Protein 5WXN (pdb70)

B-factor: mean 87.68, std 22.76, range [30.0, 221.87]

Radius of gyration: 26.72 Å; Cα contacts (8 Å, |Δi|>4): 591; chains: 4; bounding box: 67×42×57 Å

Organism: Homo sapiens (NCBI:txid9606)

Structure (mmCIF, N/CA/C/O backbone):
data_5WXN
#
_entry.id   5WXN
#
_cell.length_a   72.771
_cell.length_b   85.382
_cell.length_c   112.738
_cell.angle_alpha   90.00
_cell.angle_beta   90.00
_cell.angle_gamma   90.00
#
_symmetry.space_group_name_H-M   'P 21 21 21'
#
loop_
_entity.id
_entity.type
_entity.pdbx_description
1 polymer '14-3-3 protein zeta/delta'
2 polymer 'Serine/threonine-protein kinase STK11'
3 water water
#
loop_
_atom_site.group_PDB
_atom_site.id
_atom_site.type_symbol
_atom_site.label_atom_id
_atom_site.label_alt_id
_atom_site.label_comp_id
_atom_site.label_asym_id
_atom_site.label_entity_id
_atom_site.label_seq_id
_atom_site.pdbx_PDB_ins_code
_atom_site.Cartn_x
_atom_site.Cartn_y
_atom_site.Cartn_z
_atom_site.occupancy
_atom_site.B_iso_or_equiv
_atom_site.auth_seq_id
_atom_site.auth_comp_id
_atom_site.auth_asym_id
_atom_site.auth_atom_id
_atom_site.pdbx_PDB_model_num
ATOM 1 N N . LEU A 1 22 ? 75.483 106.521 -16.996 1.00 121.29 0 LEU A N 1
ATOM 2 C CA . LEU A 1 22 ? 74.513 105.621 -16.373 1.00 124.00 0 LEU A CA 1
ATOM 3 C C . LEU A 1 22 ? 73.113 105.827 -16.968 1.00 131.88 0 LEU A C 1
ATOM 4 O O . LEU A 1 22 ? 72.100 105.514 -16.334 1.00 136.40 0 LEU A O 1
ATOM 6 N N . MET A 1 23 ? 73.070 106.374 -18.188 1.00 221.87 1 MET A N 1
ATOM 7 C CA . MET A 1 23 ? 71.841 106.506 -18.963 1.00 203.66 1 MET A CA 1
ATOM 8 C C . MET A 1 23 ? 71.741 105.462 -20.073 1.00 192.32 1 MET A C 1
ATOM 9 O O . MET A 1 23 ? 70.667 105.302 -20.666 1.00 194.28 1 MET A O 1
ATOM 14 N N . ASP A 1 24 ? 72.816 104.721 -20.336 1.00 178.51 2 ASP A N 1
ATOM 15 C CA . ASP A 1 24 ? 72.811 103.713 -21.388 1.00 164.82 2 ASP A CA 1
ATOM 16 C C . ASP A 1 24 ? 71.989 102.502 -20.948 1.00 153.64 2 ASP A C 1
ATOM 17 O O . ASP A 1 24 ? 72.301 101.873 -19.931 1.00 152.01 2 ASP A O 1
ATOM 22 N N . LYS A 1 25 ? 70.950 102.158 -21.722 1.00 143.69 3 LYS A N 1
ATOM 23 C CA . LYS A 1 25 ? 70.046 101.086 -21.300 1.00 129.44 3 LYS A CA 1
ATOM 24 C C . LYS A 1 25 ? 70.757 99.738 -21.317 1.00 125.41 3 LYS A C 1
ATOM 25 O O . LYS A 1 25 ? 70.614 98.939 -20.384 1.00 120.55 3 LYS A O 1
ATOM 28 N N . ASN A 1 26 ? 71.528 99.472 -22.373 1.00 127.35 4 ASN A N 1
ATOM 29 C CA . ASN A 1 26 ? 72.232 98.203 -22.500 1.00 124.99 4 ASN A CA 1
ATOM 30 C C . ASN A 1 26 ? 73.363 98.077 -21.493 1.00 114.85 4 ASN A C 1
ATOM 31 O O . ASN A 1 26 ? 73.819 96.958 -21.229 1.00 106.52 4 ASN A O 1
ATOM 36 N N . GLU A 1 27 ? 73.862 99.205 -20.976 1.00 113.57 5 GLU A N 1
ATOM 37 C CA . GLU A 1 27 ? 74.920 99.163 -19.972 1.00 111.86 5 GLU A CA 1
ATOM 38 C C . GLU A 1 27 ? 74.353 98.823 -18.595 1.00 107.38 5 GLU A C 1
ATOM 39 O O . GLU A 1 27 ? 74.980 98.084 -17.828 1.00 99.04 5 GLU A O 1
ATOM 41 N N . LEU A 1 28 ? 73.153 99.316 -18.274 1.00 104.79 6 LEU A N 1
ATOM 42 C CA . LEU A 1 28 ? 72.534 98.951 -17.001 1.00 89.66 6 LEU A CA 1
ATOM 43 C C . LEU A 1 28 ? 72.219 97.458 -16.952 1.00 89.50 6 LEU A C 1
ATOM 44 O O . LEU A 1 28 ? 72.328 96.826 -15.895 1.00 89.14 6 LEU A O 1
ATOM 49 N N . VAL A 1 29 ? 71.813 96.877 -18.080 1.00 89.63 7 VAL A N 1
ATOM 50 C CA . VAL A 1 29 ? 71.607 95.433 -18.142 1.00 83.74 7 VAL A CA 1
ATOM 51 C C . VAL A 1 29 ? 72.936 94.682 -18.056 1.00 83.46 7 VAL A C 1
ATOM 52 O O . VAL A 1 29 ? 72.979 93.515 -17.635 1.00 82.52 7 VAL A O 1
ATOM 56 N N . GLN A 1 30 ? 74.037 95.313 -18.473 1.00 80.03 8 GLN A N 1
ATOM 57 C CA . GLN A 1 30 ? 75.340 94.682 -18.291 1.00 84.73 8 GLN A CA 1
ATOM 58 C C . GLN A 1 30 ? 75.742 94.681 -16.819 1.00 86.08 8 GLN A C 1
ATOM 59 O O . GLN A 1 30 ? 76.237 93.670 -16.306 1.00 86.68 8 GLN A O 1
ATOM 61 N N . LYS A 1 31 ? 75.509 95.794 -16.114 1.00 87.08 9 LYS A N 1
ATOM 62 C CA . LYS A 1 31 ? 75.854 95.865 -14.692 1.00 83.31 9 LYS A CA 1
ATOM 63 C C . LYS A 1 31 ? 75.005 94.903 -13.869 1.00 84.27 9 LYS A C 1
ATOM 64 O O . LYS A 1 31 ? 75.527 94.159 -13.033 1.00 84.31 9 LYS A O 1
ATOM 66 N N . ALA A 1 32 ? 73.691 94.908 -14.088 1.00 84.55 10 ALA A N 1
ATOM 67 C CA . ALA A 1 32 ? 72.825 93.985 -13.369 1.00 74.47 10 ALA A CA 1
ATOM 68 C C . ALA A 1 32 ? 73.244 92.540 -13.603 1.00 74.31 10 ALA A C 1
ATOM 69 O O . ALA A 1 32 ? 73.255 91.735 -12.665 1.00 77.13 10 ALA A O 1
ATOM 71 N N . LYS A 1 33 ? 73.610 92.191 -14.842 1.00 74.41 11 LYS A N 1
ATOM 72 C CA . LYS A 1 33 ? 74.027 90.816 -15.106 1.00 71.93 11 LYS A CA 1
ATOM 73 C C . LYS A 1 33 ? 75.286 90.473 -14.321 1.00 70.05 11 LYS A C 1
ATOM 74 O O . LYS A 1 33 ? 75.480 89.310 -13.948 1.00 71.66 11 LYS A O 1
ATOM 76 N N . LEU A 1 34 ? 76.129 91.475 -14.028 1.00 71.98 12 LEU A N 1
ATOM 77 C CA . LEU A 1 34 ? 77.347 91.254 -13.242 1.00 83.69 12 LEU A CA 1
ATOM 78 C C . LEU A 1 34 ? 77.071 91.276 -11.736 1.00 88.17 12 LEU A C 1
ATOM 79 O O . LEU A 1 34 ? 77.573 90.416 -11.003 1.00 91.64 12 LEU A O 1
ATOM 81 N N . ALA A 1 35 ? 76.290 92.248 -11.249 1.00 83.95 13 ALA A N 1
ATOM 82 C CA . ALA A 1 35 ? 75.868 92.210 -9.852 1.00 79.01 13 ALA A CA 1
ATOM 83 C C . ALA A 1 35 ? 75.304 90.844 -9.489 1.00 78.66 13 ALA A C 1
ATOM 84 O O . ALA A 1 35 ? 75.564 90.339 -8.390 1.00 75.22 13 ALA A O 1
ATOM 86 N N . GLU A 1 36 ? 74.586 90.200 -10.424 1.00 62.08 14 GLU A N 1
ATOM 87 C CA . GLU A 1 36 ? 73.987 88.900 -10.124 1.00 72.11 14 GLU A CA 1
ATOM 88 C C . GLU A 1 36 ? 75.060 87.847 -9.874 1.00 74.97 14 GLU A C 1
ATOM 89 O O . GLU A 1 36 ? 74.921 86.998 -8.975 1.00 62.81 14 GLU A O 1
ATOM 95 N N . GLN A 1 37 ? 76.127 87.869 -10.680 1.00 74.97 15 GLN A N 1
ATOM 96 C CA . GLN A 1 37 ? 77.214 86.914 -10.497 1.00 78.58 15 GLN A CA 1
ATOM 97 C C . GLN A 1 37 ? 77.973 87.151 -9.199 1.00 79.53 15 GLN A C 1
ATOM 98 O O . GLN A 1 37 ? 78.512 86.200 -8.621 1.00 79.52 15 GLN A O 1
ATOM 104 N N . ALA A 1 38 ? 78.031 88.400 -8.733 1.00 82.03 16 ALA A N 1
ATOM 105 C CA . ALA A 1 38 ? 78.647 88.726 -7.451 1.00 88.00 16 ALA A CA 1
ATOM 106 C C . ALA A 1 38 ? 77.706 88.528 -6.272 1.00 87.61 16 ALA A C 1
ATOM 107 O O . ALA A 1 38 ? 78.131 88.737 -5.129 1.00 82.37 16 ALA A O 1
ATOM 109 N N . GLU A 1 39 ? 76.477 88.070 -6.531 1.00 84.44 17 GLU A N 1
ATOM 110 C CA . GLU A 1 39 ? 75.404 87.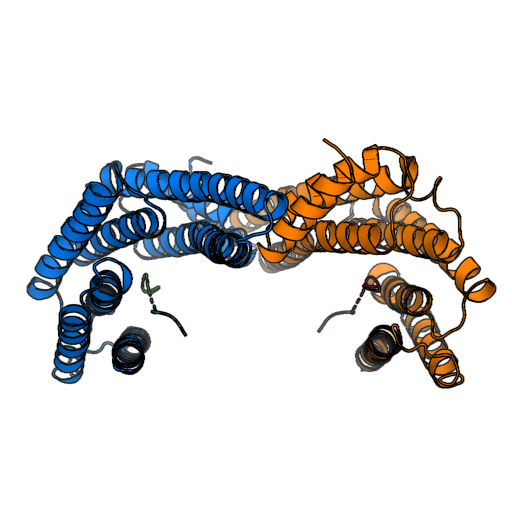958 -5.543 1.00 76.14 17 GLU A CA 1
ATOM 111 C C . GLU A 1 39 ? 75.248 89.242 -4.727 1.00 75.88 17 GLU A C 1
ATOM 112 O O . GLU A 1 39 ? 75.249 89.243 -3.498 1.00 71.77 17 GLU A O 1
ATOM 118 N N . ARG A 1 40 ? 75.097 90.359 -5.441 1.00 74.01 18 ARG A N 1
ATOM 119 C CA . ARG A 1 40 ? 74.716 91.633 -4.840 1.00 69.21 18 ARG A CA 1
ATOM 120 C C . ARG A 1 40 ? 73.350 92.032 -5.412 1.00 64.07 18 ARG A C 1
ATOM 121 O O . ARG A 1 40 ? 73.245 92.864 -6.309 1.00 70.17 18 ARG A O 1
ATOM 129 N N . TYR A 1 41 ? 72.293 91.473 -4.821 1.00 58.06 19 TYR A N 1
ATOM 130 C CA . TYR A 1 41 ? 70.955 91.624 -5.378 1.00 59.15 19 TYR A CA 1
ATOM 131 C C . TYR A 1 41 ? 70.325 92.989 -5.102 1.00 69.63 19 TYR A C 1
ATOM 132 O O . TYR A 1 41 ? 69.337 93.331 -5.753 1.00 80.20 19 TYR A O 1
ATOM 141 N N . ASP A 1 42 ? 70.840 93.779 -4.156 1.00 75.15 20 ASP A N 1
ATOM 142 C CA . ASP A 1 42 ? 70.353 95.153 -4.044 1.00 80.40 20 ASP A CA 1
ATOM 143 C C . ASP A 1 42 ? 70.891 96.001 -5.191 1.00 82.71 20 ASP A C 1
ATOM 144 O O . ASP A 1 42 ? 70.153 96.799 -5.789 1.00 80.75 20 ASP A O 1
ATOM 149 N N . ASP A 1 43 ? 72.177 95.821 -5.519 1.00 83.67 21 ASP A N 1
ATOM 150 C CA . ASP A 1 43 ? 72.772 96.470 -6.687 1.00 83.39 21 ASP A CA 1
ATOM 151 C C . ASP A 1 43 ? 72.046 96.075 -7.966 1.00 91.80 21 ASP A C 1
ATOM 152 O O . ASP A 1 43 ? 71.748 96.922 -8.816 1.00 95.95 21 ASP A O 1
ATOM 157 N N . MET A 1 44 ? 71.792 94.775 -8.136 1.00 86.60 22 MET A N 1
ATOM 158 C CA . MET A 1 44 ? 71.141 94.279 -9.341 1.00 75.90 22 MET A CA 1
ATOM 159 C C . MET A 1 44 ? 69.707 94.795 -9.459 1.00 77.61 22 MET A C 1
ATOM 160 O O . MET A 1 44 ? 69.239 95.088 -10.570 1.00 71.11 22 MET A O 1
ATOM 165 N N . ALA A 1 45 ? 69.006 94.949 -8.330 1.00 70.13 23 ALA A N 1
ATOM 166 C CA . ALA A 1 45 ? 67.661 95.507 -8.385 1.00 66.83 23 ALA A CA 1
ATOM 167 C C . ALA A 1 45 ? 67.697 96.975 -8.790 1.00 73.26 23 ALA A C 1
ATOM 168 O O . ALA A 1 45 ? 66.787 97.461 -9.473 1.00 78.37 23 ALA A O 1
ATOM 170 N N . ALA A 1 46 ? 68.704 97.717 -8.332 1.00 73.11 24 ALA A N 1
ATOM 171 C CA . ALA A 1 46 ? 68.728 99.128 -8.682 1.00 80.98 24 ALA A CA 1
ATOM 172 C C . ALA A 1 46 ? 68.955 99.353 -10.183 1.00 92.83 24 ALA A C 1
ATOM 173 O O . ALA A 1 46 ? 68.365 100.284 -10.750 1.00 96.68 24 ALA A O 1
ATOM 175 N N . CYS A 1 47 ? 69.770 98.516 -10.854 1.00 95.31 25 CYS A N 1
ATOM 176 C CA . CYS A 1 47 ? 69.919 98.616 -12.311 1.00 96.34 25 CYS A CA 1
ATOM 177 C C . CYS A 1 47 ? 68.609 98.332 -13.030 1.00 93.72 25 CYS A C 1
ATOM 178 O O . CYS A 1 47 ? 68.172 99.109 -13.881 1.00 92.65 25 CYS A O 1
ATOM 181 N N . MET A 1 48 ? 68.011 97.172 -12.747 1.00 90.59 26 MET A N 1
ATOM 182 C CA . MET A 1 48 ? 66.812 96.794 -13.476 1.00 84.69 26 MET A CA 1
ATOM 183 C C . MET A 1 48 ? 65.622 97.680 -13.139 1.00 85.79 26 MET A C 1
ATOM 184 O O . MET A 1 48 ? 64.661 97.708 -13.912 1.00 98.53 26 MET A O 1
ATOM 189 N N . LYS A 1 49 ? 65.649 98.416 -12.029 1.00 76.34 27 LYS A N 1
ATOM 190 C CA . LYS A 1 49 ? 64.605 99.419 -11.857 1.00 75.21 27 LYS A CA 1
ATOM 191 C C . LYS A 1 49 ? 64.864 100.619 -12.759 1.00 85.70 27 LYS A C 1
ATOM 192 O O . LYS A 1 49 ? 63.926 101.153 -13.359 1.00 93.81 27 LYS A O 1
ATOM 198 N N . SER A 1 50 ? 66.134 101.017 -12.921 1.00 82.34 28 SER A N 1
ATOM 199 C CA . SER A 1 50 ? 66.465 102.132 -13.809 1.00 83.46 28 SER A CA 1
ATOM 200 C C . SER A 1 50 ? 66.210 101.784 -15.273 1.00 87.44 28 SER A C 1
ATOM 201 O O . SER A 1 50 ? 65.796 102.643 -16.061 1.00 90.46 28 SER A O 1
ATOM 204 N N . VAL A 1 51 ? 66.478 100.535 -15.654 1.00 83.56 29 VAL A N 1
ATOM 205 C CA . VAL A 1 51 ? 66.105 100.058 -16.978 1.00 81.79 29 VAL A CA 1
ATOM 206 C C . VAL A 1 51 ? 64.602 100.168 -17.192 1.00 91.86 29 VAL A C 1
ATOM 207 O O . VAL A 1 51 ? 64.146 100.623 -18.249 1.00 102.43 29 VAL A O 1
ATOM 211 N N . THR A 1 52 ? 63.807 99.771 -16.192 1.00 93.89 30 THR A N 1
ATOM 212 C CA . THR A 1 52 ? 62.350 99.767 -16.346 1.00 93.89 30 THR A CA 1
ATOM 213 C C . THR A 1 52 ? 61.784 101.182 -16.426 1.00 98.43 30 THR A C 1
ATOM 214 O O . THR A 1 52 ? 61.020 101.496 -17.346 1.00 104.82 30 THR A O 1
ATOM 218 N N . GLU A 1 53 ? 62.226 102.058 -15.586 1.00 101.60 31 GLU A N 1
ATOM 219 C CA . GLU A 1 53 ? 61.700 103.392 -15.560 1.00 107.55 31 GLU A CA 1
ATOM 220 C C . GLU A 1 53 ? 61.862 104.178 -16.804 1.00 104.36 31 GLU A C 1
ATOM 221 O O . GLU A 1 53 ? 61.357 105.250 -16.943 1.00 101.39 31 GLU A O 1
ATOM 227 N N . GLN A 1 54 ? 62.640 103.650 -17.686 1.00 99.31 32 GLN A N 1
ATOM 228 C CA . GLN A 1 54 ? 62.987 104.267 -18.956 1.00 99.99 32 GLN A CA 1
ATOM 229 C C . GLN A 1 54 ? 61.864 104.166 -19.981 1.00 112.27 32 GLN A C 1
ATOM 230 O O . GLN A 1 54 ? 62.080 104.510 -21.151 1.00 123.43 32 GLN A O 1
ATOM 236 N N . GLY A 1 55 ? 60.694 103.762 -19.551 1.00 113.48 33 GLY A N 1
ATOM 237 C CA . GLY A 1 55 ? 59.570 103.667 -20.451 1.00 112.70 33 GLY A CA 1
ATOM 238 C C . GLY A 1 55 ? 59.569 102.396 -21.206 1.00 113.76 33 GLY A C 1
ATOM 239 O O . GLY A 1 55 ? 58.554 101.839 -21.438 1.00 114.87 33 GLY A O 1
ATOM 240 N N . ALA A 1 56 ? 60.750 101.986 -21.565 1.00 116.52 34 ALA A N 1
ATOM 241 C CA . ALA A 1 56 ? 61.066 100.786 -22.282 1.00 119.52 34 ALA A CA 1
ATOM 242 C C . ALA A 1 56 ? 60.009 99.892 -22.864 1.00 120.60 34 ALA A C 1
ATOM 243 O O . ALA A 1 56 ? 59.447 100.268 -23.858 1.00 125.14 34 ALA A O 1
ATOM 245 N N . GLU A 1 57 ? 59.828 98.746 -22.215 1.00 109.92 35 GLU A N 1
ATOM 246 C CA . GLU A 1 57 ? 59.030 97.526 -22.406 1.00 106.80 35 GLU A CA 1
ATOM 247 C C . GLU A 1 57 ? 60.183 96.597 -22.487 1.00 99.25 35 GLU A C 1
ATOM 248 O O . GLU A 1 57 ? 60.949 96.640 -23.408 1.00 89.42 35 GLU A O 1
ATOM 254 N N . LEU A 1 58 ? 60.284 95.710 -21.527 1.00 100.02 36 LEU A N 1
ATOM 255 C CA . LEU A 1 58 ? 61.489 94.938 -21.402 1.00 96.63 36 LEU A CA 1
ATOM 256 C C . LEU A 1 58 ? 61.716 93.691 -22.111 1.00 91.21 36 LEU A C 1
ATOM 257 O O . LEU A 1 58 ? 60.856 92.947 -22.324 1.00 90.25 36 LEU A O 1
ATOM 262 N N . SER A 1 59 ? 62.959 93.438 -22.401 1.00 89.46 37 SER A N 1
ATOM 263 C CA . SER A 1 59 ? 63.244 92.206 -23.135 1.00 91.78 37 SER A CA 1
ATOM 264 C C . SER A 1 59 ? 62.769 91.014 -22.322 1.00 96.93 37 SER A C 1
ATOM 265 O O . SER A 1 59 ? 62.334 91.179 -21.177 1.00 101.73 37 SER A O 1
ATOM 268 N N . ASN A 1 60 ? 62.849 89.810 -22.873 1.00 100.43 38 ASN A N 1
ATOM 269 C CA . ASN A 1 60 ? 62.530 88.669 -22.030 1.00 97.05 38 ASN A CA 1
ATOM 270 C C . ASN A 1 60 ? 63.701 88.217 -21.159 1.00 104.03 38 ASN A C 1
ATOM 271 O O . ASN A 1 60 ? 63.465 87.593 -20.113 1.00 101.80 38 ASN A O 1
ATOM 276 N N . GLU A 1 61 ? 64.931 88.640 -21.472 1.00 102.25 39 GLU A N 1
ATOM 277 C CA . GLU A 1 61 ? 66.022 88.495 -20.511 1.00 94.84 39 GLU A CA 1
ATOM 278 C C . GLU A 1 61 ? 66.012 89.624 -19.490 1.00 88.75 39 GLU A C 1
ATOM 279 O O . GLU A 1 61 ? 66.346 89.401 -18.323 1.00 85.61 39 GLU A O 1
ATOM 285 N N . GLU A 1 62 ? 65.599 90.829 -19.898 1.00 90.50 40 GLU A N 1
ATOM 286 C CA . GLU A 1 62 ? 65.543 91.940 -18.958 1.00 93.62 40 GLU A CA 1
ATOM 287 C C . GLU A 1 62 ? 64.413 91.750 -17.953 1.00 83.15 40 GLU A C 1
ATOM 288 O O . GLU A 1 62 ? 64.515 92.193 -16.806 1.00 79.40 40 GLU A O 1
ATOM 290 N N . ARG A 1 63 ? 63.362 91.043 -18.348 1.00 85.80 41 ARG A N 1
ATOM 291 C CA . ARG A 1 63 ? 62.326 90.652 -17.407 1.00 81.72 41 ARG A CA 1
ATOM 292 C C . ARG A 1 63 ? 62.884 89.668 -16.389 1.00 82.85 41 ARG A C 1
ATOM 293 O O . ARG A 1 63 ? 62.631 89.779 -15.184 1.00 74.06 41 ARG A O 1
ATOM 301 N N . ASN A 1 64 ? 63.642 88.681 -16.873 1.00 94.46 42 ASN A N 1
ATOM 302 C CA . ASN A 1 64 ? 64.179 87.643 -16.002 1.00 91.65 42 ASN A CA 1
ATOM 303 C C . ASN A 1 64 ? 65.132 88.232 -14.972 1.00 88.07 42 ASN A C 1
ATOM 304 O O . ASN A 1 64 ? 65.044 87.908 -13.785 1.00 97.39 42 ASN A O 1
ATOM 309 N N . LEU A 1 65 ? 66.009 89.144 -15.392 1.00 81.37 43 LEU A N 1
ATOM 310 C CA . LEU A 1 65 ? 66.964 89.738 -14.463 1.00 76.21 43 LEU A CA 1
ATOM 311 C C . LEU A 1 65 ? 66.252 90.552 -13.389 1.00 86.22 43 LEU A C 1
ATOM 312 O O . LEU A 1 65 ? 66.682 90.575 -12.227 1.00 93.29 43 LEU A O 1
ATOM 317 N N . LEU A 1 66 ? 65.137 91.186 -13.743 1.00 80.99 44 LEU A N 1
ATOM 318 C CA . LEU A 1 66 ? 64.453 92.011 -12.764 1.00 80.36 44 LEU A CA 1
ATOM 319 C C . LEU A 1 66 ? 63.656 91.146 -11.800 1.00 85.48 44 LEU A C 1
ATOM 320 O O . LEU A 1 66 ? 63.521 91.488 -10.619 1.00 79.95 44 LEU A O 1
ATOM 325 N N . SER A 1 67 ? 63.182 89.994 -12.268 1.00 89.80 45 SER A N 1
ATOM 326 C CA . SER A 1 67 ? 62.574 89.014 -11.380 1.00 75.52 45 SER A CA 1
ATOM 327 C C . SER A 1 67 ? 63.559 88.505 -10.341 1.00 66.87 45 SER A C 1
ATOM 328 O O . SER A 1 67 ? 63.295 88.613 -9.146 1.00 75.59 45 SER A O 1
ATOM 331 N N . VAL A 1 68 ? 64.7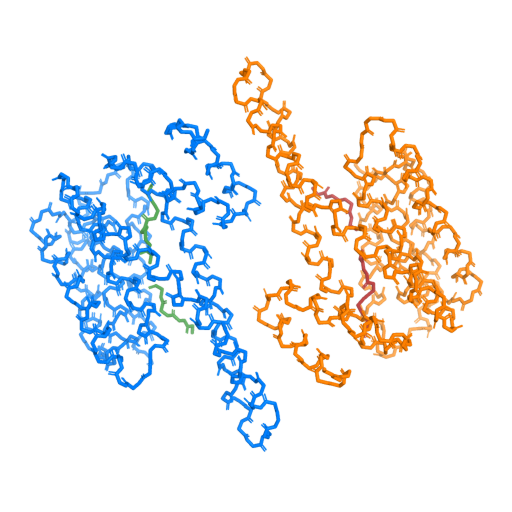01 87.940 -10.779 1.00 64.18 46 VAL A N 1
ATOM 332 C CA . VAL A 1 68 ? 65.613 87.310 -9.816 1.00 60.87 46 VAL A CA 1
ATOM 333 C C . VAL A 1 68 ? 66.086 88.342 -8.799 1.00 64.20 46 VAL A C 1
ATOM 334 O O . VAL A 1 68 ? 66.194 88.044 -7.603 1.00 67.57 46 VAL A O 1
ATOM 338 N N . ALA A 1 69 ? 66.333 89.581 -9.245 1.00 59.30 47 ALA A N 1
ATOM 339 C CA . ALA A 1 69 ? 66.780 90.656 -8.369 1.00 57.31 47 ALA A CA 1
ATOM 340 C C . ALA A 1 69 ? 65.798 90.838 -7.228 1.00 66.51 47 ALA A C 1
ATOM 341 O O . ALA A 1 69 ? 66.123 90.559 -6.066 1.00 68.14 47 ALA A O 1
ATOM 343 N N . TYR A 1 70 ? 64.584 91.294 -7.552 1.00 66.80 48 TYR A N 1
ATOM 344 C CA . TYR A 1 70 ? 63.652 91.620 -6.488 1.00 63.96 48 TYR A CA 1
ATOM 345 C C . TYR A 1 70 ? 63.213 90.374 -5.742 1.00 63.91 48 TYR A C 1
ATOM 346 O O . TYR A 1 70 ? 62.931 90.453 -4.545 1.00 67.31 48 TYR A O 1
ATOM 355 N N . LYS A 1 71 ? 63.225 89.209 -6.397 1.00 62.41 49 LYS A N 1
ATOM 356 C CA . LYS A 1 71 ? 62.883 87.976 -5.691 1.00 60.82 49 LYS A CA 1
ATOM 357 C C . LYS A 1 71 ? 63.886 87.704 -4.580 1.00 68.76 49 LYS A C 1
ATOM 358 O O . LYS A 1 71 ? 63.505 87.479 -3.424 1.00 67.32 49 LYS A O 1
ATOM 364 N N . ASN A 1 72 ? 65.176 87.811 -4.903 1.00 71.56 50 ASN A N 1
ATOM 365 C CA . ASN A 1 72 ? 66.223 87.660 -3.897 1.00 65.07 50 ASN A CA 1
ATOM 366 C C . ASN A 1 72 ? 66.179 88.773 -2.849 1.00 60.65 50 ASN A C 1
ATOM 367 O O . ASN A 1 72 ? 66.339 88.510 -1.651 1.00 56.47 50 ASN A O 1
ATOM 372 N N . VAL A 1 73 ? 65.937 90.013 -3.264 1.00 58.53 51 VAL A N 1
ATOM 373 C CA . VAL A 1 73 ? 65.867 91.128 -2.325 1.00 56.72 51 VAL A CA 1
ATOM 374 C C . VAL A 1 73 ? 64.723 90.927 -1.318 1.00 67.03 51 VAL A C 1
ATOM 375 O O . VAL A 1 73 ? 64.932 90.939 -0.100 1.00 69.60 51 VAL A O 1
ATOM 379 N N . VAL A 1 74 ? 63.493 90.792 -1.819 1.00 66.93 52 VAL A N 1
ATOM 380 C CA . VAL A 1 74 ? 62.353 90.571 -0.928 1.00 56.01 52 VAL A CA 1
ATOM 381 C C . VAL A 1 74 ? 62.512 89.241 -0.203 1.00 53.11 52 VAL A C 1
ATOM 382 O O . VAL A 1 74 ? 62.164 89.119 0.973 1.00 56.61 52 VAL A O 1
ATOM 386 N N . GLY A 1 75 ? 62.971 88.203 -0.906 1.00 57.76 53 GLY A N 1
ATOM 387 C CA . GLY A 1 75 ? 63.007 86.883 -0.302 1.00 67.75 53 GLY A CA 1
ATOM 388 C C . GLY A 1 75 ? 63.866 86.813 0.948 1.00 71.18 53 GLY A C 1
ATOM 389 O O . GLY A 1 75 ? 63.599 86.008 1.844 1.00 70.24 53 GLY A O 1
ATOM 390 N N . ALA A 1 76 ? 64.907 87.649 1.019 1.00 68.20 54 ALA A N 1
ATOM 391 C CA . ALA A 1 76 ? 65.732 87.725 2.219 1.00 52.44 54 ALA A CA 1
ATOM 392 C C . ALA A 1 76 ? 64.935 88.299 3.387 1.00 57.19 54 ALA A C 1
ATOM 393 O O . ALA A 1 76 ? 64.880 87.700 4.465 1.00 70.84 54 ALA A O 1
ATOM 395 N N . ARG A 1 77 ? 64.280 89.437 3.173 1.00 49.41 55 ARG A N 1
ATOM 396 C CA . ARG A 1 77 ? 63.404 89.998 4.203 1.00 54.44 55 ARG A CA 1
ATOM 397 C C . ARG A 1 77 ? 62.280 89.033 4.580 1.00 63.57 55 ARG A C 1
ATOM 398 O O . ARG A 1 77 ? 61.827 89.008 5.733 1.00 63.53 55 ARG A O 1
ATOM 406 N N . ARG A 1 78 ? 61.759 88.266 3.616 1.00 62.25 56 ARG A N 1
ATOM 407 C CA . ARG A 1 78 ? 60.771 87.249 3.953 1.00 49.88 56 ARG A CA 1
ATOM 408 C C . ARG A 1 78 ? 61.347 86.231 4.912 1.00 44.59 56 ARG A C 1
ATOM 409 O O . ARG A 1 78 ? 60.748 85.927 5.944 1.00 55.71 56 ARG A O 1
ATOM 417 N N . SER A 1 79 ? 62.584 85.799 4.656 1.00 54.16 57 SER A N 1
ATOM 418 C CA . SER A 1 79 ? 63.149 84.734 5.474 1.00 54.66 57 SER A CA 1
ATOM 419 C C . SER A 1 79 ? 63.474 85.236 6.885 1.00 60.56 57 SER A C 1
ATOM 420 O O . SER A 1 79 ? 63.161 84.568 7.879 1.00 55.09 57 SER A O 1
ATOM 423 N N . SER A 1 80 ? 64.046 86.439 6.984 1.00 56.74 58 SER A N 1
ATOM 424 C CA . SER A 1 80 ? 64.273 87.070 8.279 1.00 54.07 58 SER A CA 1
ATOM 425 C C . SER A 1 80 ? 62.972 87.221 9.042 1.00 61.40 58 SER A C 1
ATOM 426 O O . SER A 1 80 ? 62.906 86.958 10.244 1.00 66.65 58 SER A O 1
ATOM 429 N N . TRP A 1 81 ? 61.929 87.687 8.356 1.00 72.15 59 TRP A N 1
ATOM 430 C CA . TRP A 1 81 ? 60.642 87.885 9.009 1.00 66.74 59 TRP A CA 1
ATOM 431 C C . TRP A 1 81 ? 60.129 86.579 9.602 1.00 74.64 59 TRP A C 1
ATOM 432 O O . TRP A 1 81 ? 59.668 86.551 10.746 1.00 83.44 59 TRP A O 1
ATOM 443 N N . ARG A 1 82 ? 60.212 85.476 8.850 1.00 70.99 60 ARG A N 1
ATOM 444 C CA . ARG A 1 82 ? 59.737 84.221 9.424 1.00 70.81 60 ARG A CA 1
ATOM 445 C C . ARG A 1 82 ? 60.546 83.813 10.657 1.00 65.02 60 ARG A C 1
ATOM 446 O O . ARG A 1 82 ? 59.984 83.214 11.576 1.00 70.59 60 ARG A O 1
ATOM 454 N N . VAL A 1 83 ? 61.847 84.135 10.703 1.00 62.55 61 VAL A N 1
ATOM 455 C CA . VAL A 1 83 ? 62.704 83.749 11.835 1.00 66.96 61 VAL A CA 1
ATOM 456 C C . VAL A 1 83 ? 62.381 84.561 13.097 1.00 60.60 61 VAL A C 1
ATOM 457 O O . VAL A 1 83 ? 62.214 83.998 14.183 1.00 59.70 61 VAL A O 1
ATOM 461 N N . VAL A 1 84 ? 62.258 85.884 12.963 1.00 50.03 62 VAL A N 1
ATOM 462 C CA . VAL A 1 84 ? 61.959 86.760 14.090 1.00 50.13 62 VAL A CA 1
ATOM 463 C C . VAL A 1 84 ? 60.513 86.621 14.531 1.00 64.11 62 VAL A C 1
ATOM 464 O O . VAL A 1 84 ? 60.207 86.740 15.720 1.00 71.27 62 VAL A O 1
ATOM 468 N N . SER A 1 85 ? 59.606 86.364 13.595 1.00 69.03 63 SER A N 1
ATOM 469 C CA . SER A 1 85 ? 58.206 86.241 13.954 1.00 69.73 63 SER A CA 1
ATOM 470 C C . SER A 1 85 ? 57.947 84.973 14.739 1.00 71.78 63 SER A C 1
ATOM 471 O O . SER A 1 85 ? 57.044 84.950 15.582 1.00 74.55 63 SER A O 1
ATOM 474 N N . SER A 1 86 ? 58.698 83.906 14.457 1.00 70.97 64 SER A N 1
ATOM 475 C CA . SER A 1 86 ? 58.526 82.676 15.218 1.00 75.25 64 SER A CA 1
ATOM 476 C C . SER A 1 86 ? 59.226 82.742 16.571 1.00 74.93 64 SER A C 1
ATOM 477 O O . SER A 1 86 ? 58.842 82.021 17.499 1.00 76.20 64 SER A O 1
ATOM 480 N N . ILE A 1 87 ? 60.267 83.566 16.698 1.00 66.21 65 ILE A N 1
ATOM 481 C CA . ILE A 1 87 ? 60.878 83.740 18.003 1.00 67.05 65 ILE A CA 1
ATOM 482 C C . ILE A 1 87 ? 59.936 84.517 18.920 1.00 73.00 65 ILE A C 1
ATOM 483 O O . ILE A 1 87 ? 59.714 84.133 20.072 1.00 69.33 65 ILE A O 1
ATOM 488 N N . GLU A 1 88 ? 59.319 85.580 18.393 1.00 70.88 66 GLU A N 1
ATOM 489 C CA . GLU A 1 88 ? 58.371 86.374 19.165 1.00 74.67 66 GLU A CA 1
ATOM 490 C C . GLU A 1 88 ? 57.177 85.550 19.641 1.00 84.53 66 GLU A C 1
ATOM 491 O O . GLU A 1 88 ? 56.647 85.807 20.728 1.00 93.25 66 GLU A O 1
ATOM 497 N N . GLN A 1 89 ? 56.754 84.550 18.865 1.00 80.38 67 GLN A N 1
ATOM 498 C CA . GLN A 1 89 ? 55.667 83.687 19.317 1.00 87.91 67 GLN A CA 1
ATOM 499 C C . GLN A 1 89 ? 56.155 82.672 20.342 1.00 93.99 67 GLN A C 1
ATOM 500 O O . GLN A 1 89 ? 55.417 82.327 21.274 1.00 103.65 67 GLN A O 1
ATOM 506 N N . LYS A 1 90 ? 57.374 82.154 20.168 1.00 83.89 68 LYS A N 1
ATOM 507 C CA . LYS A 1 90 ? 57.942 81.235 21.146 1.00 78.55 68 LYS A CA 1
ATOM 508 C C . LYS A 1 90 ? 58.400 81.946 22.417 1.00 88.69 68 LYS A C 1
ATOM 509 O O . LYS A 1 90 ? 58.861 81.284 23.357 1.00 89.80 68 LYS A O 1
ATOM 511 N N . THR A 1 91 ? 58.274 83.274 22.463 1.00 91.02 69 THR A N 1
ATOM 512 C CA . THR A 1 91 ? 58.774 84.102 23.549 1.00 83.41 69 THR A CA 1
ATOM 513 C C . THR A 1 91 ? 57.632 84.537 24.469 1.00 86.98 69 THR A C 1
ATOM 514 O O . THR A 1 91 ? 57.809 85.416 25.327 1.00 85.13 69 THR A O 1
ATOM 518 N N . GLU A 1 92 ? 56.462 83.916 24.322 1.00 82.28 70 GLU A N 1
ATOM 519 C CA . GLU A 1 92 ? 55.330 84.275 25.157 1.00 88.70 70 GLU A CA 1
ATOM 520 C C . GLU A 1 92 ? 55.684 83.960 26.603 1.00 88.71 70 GLU A C 1
ATOM 521 O O . GLU A 1 92 ? 56.121 82.849 26.906 1.00 89.83 70 GLU A O 1
ATOM 527 N N . GLY A 1 93 ? 55.549 84.954 27.487 1.00 91.37 71 GLY A N 1
ATOM 528 C CA . GLY A 1 93 ? 55.854 84.803 28.898 1.00 93.91 71 GLY A CA 1
ATOM 529 C C . GLY A 1 93 ? 57.100 85.535 29.347 1.00 93.32 71 GLY A C 1
ATOM 530 O O . GLY A 1 93 ? 57.230 85.831 30.544 1.00 96.43 71 GLY A O 1
ATOM 531 N N . ALA A 1 94 ? 58.026 85.823 28.420 1.00 96.26 72 ALA A N 1
ATOM 532 C CA . ALA A 1 94 ? 59.262 86.566 28.684 1.00 93.44 72 ALA A CA 1
ATOM 533 C C . ALA A 1 94 ? 59.087 87.966 28.113 1.00 91.09 72 ALA A C 1
ATOM 534 O O . ALA A 1 94 ? 59.357 88.201 26.933 1.00 87.11 72 ALA A O 1
ATOM 536 N N . GLU A 1 95 ? 58.692 88.905 28.973 1.00 93.06 73 GLU A N 1
ATOM 537 C CA . GLU A 1 95 ? 58.216 90.200 28.508 1.00 88.92 73 GLU A CA 1
ATOM 538 C C . GLU A 1 95 ? 59.281 90.939 27.714 1.00 89.08 73 GLU A C 1
ATOM 539 O O . GLU A 1 95 ? 58.972 91.599 26.720 1.00 98.59 73 GLU A O 1
ATOM 541 N N . LYS A 1 96 ? 60.546 90.823 28.119 1.00 82.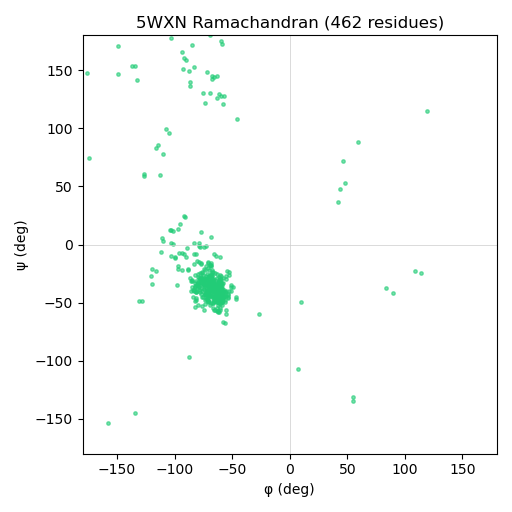25 74 LYS A N 1
ATOM 542 C CA . LYS A 1 96 ? 61.546 91.674 27.483 1.00 78.19 74 LYS A CA 1
ATOM 543 C C . LYS A 1 96 ? 62.123 91.070 26.215 1.00 83.13 74 LYS A C 1
ATOM 544 O O . LYS A 1 96 ? 62.429 91.811 25.276 1.00 67.57 74 LYS A O 1
ATOM 550 N N . LYS A 1 97 ? 62.164 89.747 26.105 1.00 82.84 75 LYS A N 1
ATOM 551 C CA . LYS A 1 97 ? 62.573 89.163 24.833 1.00 70.74 75 LYS A CA 1
ATOM 552 C C . LYS A 1 97 ? 61.472 89.307 23.785 1.00 74.38 75 LYS A C 1
ATOM 553 O O . LYS A 1 97 ? 61.761 89.451 22.592 1.00 85.34 75 LYS A O 1
ATOM 557 N N . GLN A 1 98 ? 60.215 89.332 24.198 1.00 79.62 76 GLN A N 1
ATOM 558 C CA . GLN A 1 98 ? 59.160 89.427 23.202 1.00 77.38 76 GLN A CA 1
ATOM 559 C C . GLN A 1 98 ? 58.961 90.860 22.728 1.00 82.83 76 GLN A C 1
ATOM 560 O O . GLN A 1 98 ? 58.675 91.088 21.544 1.00 84.60 76 GLN A O 1
ATOM 566 N N . GLN A 1 99 ? 59.078 91.839 23.633 1.00 78.07 77 GLN A N 1
ATOM 567 C CA . GLN A 1 99 ? 59.043 93.229 23.187 1.00 76.89 77 GLN A CA 1
ATOM 568 C C . GLN A 1 99 ? 60.191 93.542 22.229 1.00 82.13 77 GLN A C 1
ATOM 569 O O . GLN A 1 99 ? 60.073 94.437 21.383 1.00 79.73 77 GLN A O 1
ATOM 571 N N . MET A 1 100 ? 61.312 92.828 22.348 1.00 88.37 78 MET A N 1
ATOM 572 C CA . MET A 1 100 ? 62.437 93.072 21.452 1.00 89.27 78 MET A CA 1
ATOM 573 C C . MET A 1 100 ? 62.242 92.365 20.124 1.00 76.54 78 MET A C 1
ATOM 574 O O . MET A 1 100 ? 62.536 92.936 19.067 1.00 73.38 78 MET A O 1
ATOM 579 N N . ALA A 1 101 ? 61.729 91.132 20.165 1.00 73.69 79 ALA A N 1
ATOM 580 C CA . ALA A 1 101 ? 61.403 90.427 18.933 1.00 62.65 79 ALA A CA 1
ATOM 581 C C . ALA A 1 101 ? 60.276 91.129 18.194 1.00 70.07 79 ALA A C 1
ATOM 582 O O . ALA A 1 101 ? 60.234 91.100 16.967 1.00 63.00 79 ALA A O 1
ATOM 584 N N . ARG A 1 102 ? 59.332 91.739 18.916 1.00 83.36 80 ARG A N 1
ATOM 585 C CA . ARG A 1 102 ? 58.290 92.494 18.227 1.00 72.33 80 ARG A CA 1
ATOM 586 C C . ARG A 1 102 ? 58.877 93.703 17.520 1.00 65.09 80 ARG A C 1
ATOM 587 O O . ARG A 1 102 ? 58.556 93.960 16.356 1.00 65.12 80 ARG A O 1
ATOM 595 N N . GLU A 1 103 ? 59.754 94.447 18.201 1.00 65.58 81 GLU A N 1
ATOM 596 C CA . GLU A 1 103 ? 60.297 95.667 17.616 1.00 70.30 81 GLU A CA 1
ATOM 597 C C . GLU A 1 103 ? 61.189 95.357 16.416 1.00 72.84 81 GLU A C 1
ATOM 598 O O . GLU A 1 103 ? 61.224 96.136 15.456 1.00 70.67 81 GLU A O 1
ATOM 600 N N . TYR A 1 104 ? 61.889 94.219 16.437 1.00 65.55 82 TYR A N 1
ATOM 601 C CA . TYR A 1 104 ? 62.701 93.832 15.289 1.00 63.37 82 TYR A CA 1
ATOM 602 C C . TYR A 1 104 ? 61.826 93.351 14.128 1.00 64.89 82 TYR A C 1
ATOM 603 O O . TYR A 1 104 ? 62.065 93.708 12.962 1.00 65.22 82 TYR A O 1
ATOM 612 N N . ARG A 1 105 ? 60.801 92.555 14.427 1.00 66.97 83 ARG A N 1
ATOM 613 C CA . ARG A 1 105 ? 59.854 92.143 13.399 1.00 63.84 83 ARG A CA 1
ATOM 614 C C . ARG A 1 105 ? 59.205 93.365 12.753 1.00 66.97 83 ARG A C 1
ATOM 615 O O . ARG A 1 105 ? 59.132 93.468 11.524 1.00 52.13 83 ARG A O 1
ATOM 623 N N . GLU A 1 106 ? 58.788 94.339 13.557 1.00 73.32 84 GLU A N 1
ATOM 624 C CA . GLU A 1 106 ? 58.232 95.544 12.957 1.00 75.10 84 GLU A CA 1
ATOM 625 C C . GLU A 1 106 ? 59.263 96.223 12.047 1.00 68.70 84 GLU A C 1
ATOM 626 O O . GLU A 1 106 ? 58.934 96.597 10.919 1.00 67.86 84 GLU A O 1
ATOM 632 N N . LYS A 1 107 ? 60.530 96.316 12.484 1.00 69.47 85 LYS A N 1
ATOM 633 C CA . LYS A 1 107 ? 61.594 96.907 11.657 1.00 70.77 85 LYS A CA 1
ATOM 634 C C . LYS A 1 107 ? 61.765 96.175 10.320 1.00 73.82 85 LYS A C 1
ATOM 635 O O . LYS A 1 107 ? 61.849 96.801 9.251 1.00 60.93 85 LYS A O 1
ATOM 638 N N . ILE A 1 108 ? 61.861 94.848 10.368 1.00 74.68 86 ILE A N 1
ATOM 639 C CA . ILE A 1 108 ? 62.007 94.054 9.153 1.00 62.09 86 ILE A CA 1
ATOM 640 C C . ILE A 1 108 ? 60.808 94.253 8.238 1.00 65.04 86 ILE A C 1
ATOM 641 O O . ILE A 1 108 ? 60.969 94.386 7.024 1.00 69.62 86 ILE A O 1
ATOM 646 N N . GLU A 1 109 ? 59.596 94.369 8.812 1.00 73.57 87 GLU A N 1
ATOM 647 C CA . GLU A 1 109 ? 58.372 94.398 8.005 1.00 68.59 87 GLU A CA 1
ATOM 648 C C . GLU A 1 109 ? 58.264 95.670 7.182 1.00 71.60 87 GLU A C 1
ATOM 649 O O . GLU A 1 109 ? 57.854 95.619 6.018 1.00 72.70 87 GLU A O 1
ATOM 655 N N . THR A 1 110 ? 58.688 96.811 7.727 1.00 71.40 88 THR A N 1
ATOM 656 C CA . THR A 1 110 ? 58.685 98.021 6.910 1.00 75.21 88 THR A CA 1
ATOM 657 C C . THR A 1 110 ? 59.653 97.902 5.741 1.00 76.61 88 THR A C 1
ATOM 658 O O . THR A 1 110 ? 59.374 98.422 4.659 1.00 85.21 88 THR A O 1
ATOM 662 N N . GLU A 1 111 ? 60.817 97.273 5.950 1.00 70.54 89 GLU A N 1
ATOM 663 C CA . GLU A 1 111 ? 61.718 96.987 4.834 1.00 66.69 89 GLU A CA 1
ATOM 664 C C . GLU A 1 111 ? 61.039 96.128 3.779 1.00 61.50 89 GLU A C 1
ATOM 665 O O . GLU A 1 111 ? 61.058 96.462 2.590 1.00 67.50 89 GLU A O 1
ATOM 671 N N . LEU A 1 112 ? 60.408 95.028 4.205 1.00 60.89 90 LEU A N 1
ATOM 672 C CA . LEU A 1 112 ? 59.652 94.182 3.282 1.00 61.48 90 LEU A CA 1
ATOM 673 C C . LEU A 1 112 ? 58.535 94.971 2.611 1.00 64.33 90 LEU A C 1
ATOM 674 O O . LEU A 1 112 ? 58.311 94.841 1.403 1.00 81.00 90 LEU A O 1
ATOM 679 N N . ARG A 1 113 ? 57.804 95.769 3.381 1.00 55.47 91 ARG A N 1
ATOM 680 C CA . ARG A 1 113 ? 56.720 96.557 2.804 1.00 65.00 91 ARG A CA 1
ATOM 681 C C . ARG A 1 113 ? 57.234 97.570 1.785 1.00 63.30 91 ARG A C 1
ATOM 682 O O . ARG A 1 113 ? 56.604 97.776 0.746 1.00 61.57 91 ARG A O 1
ATOM 690 N N . ASP A 1 114 ? 58.364 98.232 2.067 1.00 70.77 92 ASP A N 1
ATOM 691 C CA . ASP A 1 114 ? 58.850 99.247 1.133 1.00 75.04 92 ASP A CA 1
ATOM 692 C C . ASP A 1 114 ? 59.402 98.619 -0.144 1.00 71.56 92 ASP A C 1
ATOM 693 O O . ASP A 1 114 ? 59.277 99.210 -1.220 1.00 66.99 92 ASP A O 1
ATOM 698 N N . ILE A 1 115 ? 59.977 97.418 -0.057 1.00 64.54 93 ILE A N 1
ATOM 699 C CA . ILE A 1 115 ? 60.384 96.703 -1.263 1.00 63.69 93 ILE A CA 1
ATOM 700 C C . ILE A 1 115 ? 59.168 96.379 -2.121 1.00 71.68 93 ILE A C 1
ATOM 701 O O . ILE A 1 115 ? 59.205 96.501 -3.349 1.00 73.67 93 ILE A O 1
ATOM 706 N N . CYS A 1 116 ? 58.083 95.925 -1.486 1.00 78.98 94 CYS A N 1
ATOM 707 C CA . CYS A 1 116 ? 56.906 95.479 -2.232 1.00 73.90 94 CYS A CA 1
ATOM 708 C C . CYS A 1 116 ? 56.173 96.644 -2.881 1.00 76.31 94 CYS A C 1
ATOM 709 O O . CYS A 1 116 ? 55.688 96.527 -4.008 1.00 82.43 94 CYS A O 1
ATOM 712 N N . ASN A 1 117 ? 56.058 97.764 -2.180 1.00 74.82 95 ASN A N 1
ATOM 713 C CA . ASN A 1 117 ? 55.459 98.943 -2.786 1.00 83.63 95 ASN A CA 1
ATOM 714 C C . ASN A 1 117 ? 56.354 99.500 -3.883 1.00 85.98 95 ASN A C 1
ATOM 715 O O . ASN A 1 117 ? 55.873 100.179 -4.798 1.00 91.85 95 ASN A O 1
ATOM 720 N N . ASP A 1 118 ? 57.657 99.238 -3.782 1.00 90.33 96 ASP A N 1
ATOM 721 C CA . ASP A 1 118 ? 58.590 99.586 -4.844 1.00 96.02 96 ASP A CA 1
ATOM 722 C C . ASP A 1 118 ? 58.256 98.817 -6.127 1.00 92.39 96 ASP A C 1
ATOM 723 O O . ASP A 1 118 ? 58.089 99.414 -7.203 1.00 95.25 96 ASP A O 1
ATOM 728 N N . VAL A 1 119 ? 58.074 97.495 -6.010 1.00 79.95 97 VAL A N 1
ATOM 729 C CA . VAL A 1 119 ? 57.833 96.661 -7.188 1.00 68.60 97 VAL A CA 1
ATOM 730 C C . VAL A 1 119 ? 56.453 96.925 -7.762 1.00 70.27 97 VAL A C 1
ATOM 731 O O . VAL A 1 119 ? 56.289 97.053 -8.982 1.00 79.30 97 VAL A O 1
ATOM 735 N N . LEU A 1 120 ? 55.437 96.997 -6.900 1.00 72.44 98 LEU A N 1
ATOM 736 C CA . LEU A 1 120 ? 54.091 97.195 -7.409 1.00 81.92 98 LEU A CA 1
ATOM 737 C C . LEU A 1 120 ? 53.914 98.576 -8.021 1.00 94.80 98 LEU A C 1
ATOM 738 O O . LEU A 1 120 ? 52.963 98.778 -8.785 1.00 101.94 98 LEU A O 1
ATOM 743 N N . SER A 1 121 ? 54.832 99.505 -7.748 1.00 93.08 99 SER A N 1
ATOM 744 C CA . SER A 1 121 ? 54.817 100.790 -8.433 1.00 100.77 99 SER A CA 1
ATOM 745 C C . SER A 1 121 ? 55.404 100.676 -9.838 1.00 97.29 99 SER A C 1
ATOM 746 O O . SER A 1 121 ? 54.961 101.371 -10.759 1.00 106.39 99 SER A O 1
ATOM 749 N N . LEU A 1 122 ? 56.417 99.824 -10.012 1.00 90.00 100 LEU A N 1
ATOM 750 C CA . LEU A 1 122 ? 56.920 99.517 -11.348 1.00 82.29 100 LEU A CA 1
ATOM 751 C C . LEU A 1 122 ? 55.858 98.823 -12.187 1.00 89.34 100 LEU A C 1
ATOM 752 O O . LEU A 1 122 ? 55.704 99.113 -13.380 1.00 93.81 100 LEU A O 1
ATOM 757 N N . LEU A 1 123 ? 55.078 97.941 -11.568 1.00 89.10 101 LEU A N 1
ATOM 758 C CA . LEU A 1 123 ? 54.162 97.128 -12.354 1.00 88.94 101 LEU A CA 1
ATOM 759 C C . LEU A 1 123 ? 52.949 97.919 -12.816 1.00 93.57 101 LEU A C 1
ATOM 760 O O . LEU A 1 123 ? 52.381 97.614 -13.869 1.00 92.40 101 LEU A O 1
ATOM 765 N N . GLU A 1 124 ? 52.517 98.908 -12.043 1.00 96.94 102 GLU A N 1
ATOM 766 C CA . GLU A 1 124 ? 51.373 99.703 -12.460 1.00 100.82 102 GLU A CA 1
ATOM 767 C C . GLU A 1 124 ? 51.753 100.855 -13.379 1.00 106.83 102 GLU A C 1
ATOM 768 O O . GLU A 1 124 ? 50.953 101.229 -14.248 1.00 114.05 102 GLU A O 1
ATOM 774 N N . LYS A 1 125 ? 52.953 101.421 -13.224 1.00 106.17 103 LYS A N 1
ATOM 775 C CA . LYS A 1 125 ? 53.314 102.595 -14.009 1.00 108.20 103 LYS A CA 1
ATOM 776 C C . LYS A 1 125 ? 54.055 102.249 -15.292 1.00 115.03 103 LYS A C 1
ATOM 777 O O . LYS A 1 125 ? 54.009 103.036 -16.249 1.00 121.31 103 LYS A O 1
ATOM 779 N N . PHE A 1 126 ? 54.681 101.073 -15.360 1.00 101.52 104 PHE A N 1
ATOM 780 C CA . PHE A 1 126 ? 55.506 100.740 -16.511 1.00 93.81 104 PHE A CA 1
ATOM 781 C C . PHE A 1 126 ? 55.209 99.365 -17.097 1.00 88.31 104 PHE A C 1
ATOM 782 O O . PHE A 1 126 ? 55.029 99.237 -18.310 1.00 102.35 104 PHE A O 1
ATOM 790 N N . LEU A 1 127 ? 55.140 98.334 -16.259 1.00 69.60 105 LEU A N 1
ATOM 791 C CA . LEU A 1 127 ? 55.218 96.968 -16.769 1.00 71.58 105 LEU A CA 1
ATOM 792 C C . LEU A 1 127 ? 53.883 96.460 -17.313 1.00 78.06 105 LEU A C 1
ATOM 793 O O . LEU A 1 127 ? 53.842 95.852 -18.388 1.00 87.23 105 LEU A O 1
ATOM 798 N N . ILE A 1 128 ? 52.797 96.679 -16.579 1.00 83.24 106 ILE A N 1
ATOM 799 C CA . ILE A 1 128 ? 51.481 96.210 -17.018 1.00 86.90 106 ILE A CA 1
ATOM 800 C C . ILE A 1 128 ? 50.886 97.089 -18.116 1.00 97.35 106 ILE A C 1
ATOM 801 O O . ILE A 1 128 ? 50.114 96.626 -18.955 1.00 99.33 106 ILE A O 1
ATOM 806 N N . PRO A 1 129 ? 51.260 98.361 -18.091 1.00 93.59 107 PRO A N 1
ATOM 807 C CA . PRO A 1 129 ? 50.809 99.333 -19.023 1.00 92.49 107 PRO A CA 1
ATOM 808 C C . PRO A 1 129 ? 51.452 99.254 -20.348 1.00 97.78 107 PRO A C 1
ATOM 809 O O . PRO A 1 129 ? 50.832 99.701 -21.251 1.00 109.43 107 PRO A O 1
ATOM 813 N N . ASN A 1 130 ? 52.630 98.710 -20.510 1.00 98.16 108 ASN A N 1
ATOM 814 C CA . ASN A 1 130 ? 53.190 98.546 -21.785 1.00 110.38 108 ASN A CA 1
ATOM 815 C C . ASN A 1 130 ? 52.655 97.222 -22.196 1.00 114.21 108 ASN A C 1
ATOM 816 O O . ASN A 1 130 ? 51.601 97.182 -22.740 1.00 119.26 108 ASN A O 1
ATOM 821 N N . ALA A 1 131 ? 53.375 96.144 -22.044 1.00 107.18 109 ALA A N 1
ATOM 822 C CA . ALA A 1 131 ? 52.822 94.821 -22.322 1.00 102.26 109 ALA A CA 1
ATOM 823 C C . ALA A 1 131 ? 52.032 94.547 -23.585 1.00 102.71 109 ALA A C 1
ATOM 824 O O . ALA A 1 131 ? 50.837 94.371 -23.571 1.00 98.89 109 ALA A O 1
ATOM 826 N N . SER A 1 132 ? 52.730 94.513 -24.686 1.00 106.74 110 SER A N 1
ATOM 827 C CA . SER A 1 132 ? 52.121 94.266 -25.942 1.00 105.71 110 SER A CA 1
ATOM 828 C C . SER A 1 132 ? 51.519 92.907 -25.973 1.00 100.00 110 SER A C 1
ATOM 829 O O . SER A 1 132 ? 50.360 92.761 -26.207 1.00 102.35 110 SER A O 1
ATOM 832 N N . GLN A 1 133 ? 52.327 91.906 -25.734 1.00 93.94 111 GLN A N 1
ATOM 833 C CA . GLN A 1 133 ? 51.911 90.526 -25.760 1.00 91.88 111 GLN A CA 1
ATOM 834 C C . GLN A 1 133 ? 50.982 90.045 -24.664 1.00 94.43 111 GLN A C 1
ATOM 835 O O . GLN A 1 133 ? 50.558 90.802 -23.866 1.00 105.94 111 GLN A O 1
ATOM 841 N N . ALA A 1 134 ? 50.612 88.779 -24.709 1.00 92.22 112 ALA A N 1
ATOM 842 C CA . ALA A 1 134 ? 49.844 88.093 -23.678 1.00 89.28 112 ALA A CA 1
ATOM 843 C C . ALA A 1 134 ? 50.735 87.294 -22.749 1.00 89.06 112 ALA A C 1
ATOM 844 O O . ALA A 1 134 ? 50.429 87.172 -21.560 1.00 84.35 112 ALA A O 1
ATOM 846 N N . GLU A 1 135 ? 51.818 86.727 -23.281 1.00 99.50 113 GLU A N 1
ATOM 847 C CA . GLU A 1 135 ? 52.814 86.079 -22.439 1.00 92.77 113 GLU A CA 1
ATOM 848 C C . GLU A 1 135 ? 53.283 87.035 -21.358 1.00 83.79 113 GLU A C 1
ATOM 849 O O . GLU A 1 135 ? 53.384 86.666 -20.186 1.00 83.50 113 GLU A O 1
ATOM 855 N N . SER A 1 136 ? 53.558 88.284 -21.734 1.00 84.29 114 SER A N 1
ATOM 856 C CA . SER A 1 136 ? 54.021 89.257 -20.751 1.00 83.05 114 SER A CA 1
ATOM 857 C C . SER A 1 136 ? 52.897 89.717 -19.831 1.00 81.73 114 SER A C 1
ATOM 858 O O . SER A 1 136 ? 53.107 89.837 -18.620 1.00 83.85 114 SER A O 1
ATOM 861 N N . LYS A 1 137 ? 51.702 89.988 -20.368 1.00 84.96 115 LYS A N 1
ATOM 862 C CA . LYS A 1 137 ? 50.627 90.479 -19.504 1.00 78.67 115 LYS A CA 1
ATOM 863 C C . LYS A 1 137 ? 50.362 89.507 -18.356 1.00 77.09 115 LYS A C 1
ATOM 864 O O . LYS A 1 137 ? 50.357 89.902 -17.182 1.00 83.89 115 LYS A O 1
ATOM 866 N N . VAL A 1 138 ? 50.246 88.212 -18.665 1.00 70.24 116 VAL A N 1
ATOM 867 C CA . VAL A 1 138 ? 50.044 87.216 -17.615 1.00 69.58 116 VAL A CA 1
ATOM 868 C C . VAL A 1 138 ? 51.220 87.216 -16.635 1.00 77.09 116 VAL A C 1
ATOM 869 O O . VAL A 1 138 ? 51.021 87.190 -15.411 1.00 84.34 116 VAL A O 1
ATOM 873 N N . PHE A 1 139 ? 52.461 87.251 -17.152 1.00 64.77 117 PHE A N 1
ATOM 874 C CA . PHE A 1 139 ? 53.637 87.231 -16.280 1.00 58.96 117 PHE A CA 1
ATOM 875 C C . PHE A 1 139 ? 53.589 88.368 -15.268 1.00 68.31 117 PHE A C 1
ATOM 876 O O . PHE A 1 139 ? 53.808 88.158 -14.065 1.00 74.46 117 PHE A O 1
ATOM 884 N N . TYR A 1 140 ? 53.330 89.588 -15.736 1.00 62.73 118 TYR A N 1
ATOM 885 C CA . TYR A 1 140 ? 53.334 90.704 -14.806 1.00 66.14 118 TYR A CA 1
ATOM 886 C C . TYR A 1 140 ? 52.096 90.745 -13.915 1.00 77.32 118 TYR A C 1
ATOM 887 O O . TYR A 1 140 ? 52.148 91.349 -12.836 1.00 86.06 118 TYR A O 1
ATOM 896 N N . LEU A 1 141 ? 50.985 90.111 -14.296 1.00 80.44 119 LEU A N 1
ATOM 897 C CA . LEU A 1 141 ? 49.891 90.146 -13.336 1.00 78.26 119 LEU A CA 1
ATOM 898 C C . LEU A 1 141 ? 49.944 89.007 -12.343 1.00 78.81 119 LEU A C 1
ATOM 899 O O . LEU A 1 141 ? 49.362 89.134 -11.268 1.00 89.54 119 LEU A O 1
ATOM 904 N N . LYS A 1 142 ? 50.641 87.915 -12.645 1.00 72.30 120 LYS A N 1
ATOM 905 C CA . LYS A 1 142 ? 50.970 86.989 -11.571 1.00 64.16 120 LYS A CA 1
ATOM 906 C C . LYS A 1 142 ? 51.977 87.637 -10.635 1.00 72.26 120 LYS A C 1
ATOM 907 O O . LYS A 1 142 ? 51.870 87.510 -9.417 1.00 75.77 120 LYS A O 1
ATOM 913 N N . MET A 1 143 ? 52.949 88.367 -11.193 1.00 79.80 121 MET A N 1
ATOM 914 C CA . MET A 1 143 ? 53.918 89.089 -10.367 1.00 71.73 121 MET A CA 1
ATOM 915 C C . MET A 1 143 ? 53.228 90.092 -9.449 1.00 74.74 121 MET A C 1
ATOM 916 O O . MET A 1 143 ? 53.637 90.269 -8.296 1.00 73.14 121 MET A O 1
ATOM 921 N N . LYS A 1 144 ? 52.171 90.754 -9.940 1.00 72.27 122 LYS A N 1
ATOM 922 C CA . LYS A 1 144 ? 51.391 91.635 -9.077 1.00 65.94 122 LYS A CA 1
ATOM 923 C C . LYS A 1 144 ? 50.711 90.836 -7.977 1.00 67.94 122 LYS A C 1
ATOM 924 O O . LYS A 1 144 ? 50.729 91.229 -6.806 1.00 79.10 122 LYS A O 1
ATOM 930 N N . GLY A 1 145 ? 50.106 89.703 -8.336 1.00 65.56 123 GLY A N 1
ATOM 931 C CA . GLY A 1 145 ? 49.493 88.855 -7.328 1.00 60.80 123 GLY A CA 1
ATOM 932 C C . GLY A 1 145 ? 50.486 88.392 -6.283 1.00 62.62 123 GLY A C 1
ATOM 933 O O . GLY A 1 145 ? 50.208 88.457 -5.087 1.00 67.89 123 GLY A O 1
ATOM 934 N N . ASP A 1 146 ? 51.682 87.975 -6.720 1.00 67.49 124 ASP A N 1
ATOM 935 C CA . ASP A 1 146 ? 52.743 87.534 -5.818 1.00 63.25 124 ASP A CA 1
ATOM 936 C C . ASP A 1 146 ? 53.067 88.607 -4.781 1.00 65.04 124 ASP A C 1
ATOM 937 O O . ASP A 1 146 ? 52.923 88.394 -3.574 1.00 64.73 124 ASP A O 1
ATOM 942 N N . TYR A 1 147 ? 53.487 89.787 -5.245 1.00 64.72 125 TYR A N 1
ATOM 943 C CA . TYR A 1 147 ? 53.943 90.831 -4.336 1.00 61.03 125 TYR A CA 1
ATOM 944 C C . TYR A 1 147 ? 52.811 91.440 -3.494 1.00 76.24 125 TYR A C 1
ATOM 945 O O . TYR A 1 147 ? 53.104 92.035 -2.448 1.00 89.37 125 TYR A O 1
ATOM 954 N N . TYR A 1 148 ? 51.530 91.274 -3.870 1.00 68.62 126 TYR A N 1
ATOM 955 C CA . TYR A 1 148 ? 50.497 91.611 -2.890 1.00 69.49 126 TYR A CA 1
ATOM 956 C C . TYR A 1 148 ? 50.364 90.503 -1.854 1.00 70.73 126 TYR A C 1
ATOM 957 O O . TYR A 1 148 ? 50.101 90.782 -0.686 1.00 82.40 126 TYR A O 1
ATOM 966 N N . ARG A 1 149 ? 50.742 89.315 -2.193 1.00 65.11 127 ARG A N 1
ATOM 967 C CA . ARG A 1 149 ? 50.687 88.211 -1.291 1.00 64.82 127 ARG A CA 1
ATOM 968 C C . ARG A 1 149 ? 51.753 88.388 -0.311 1.00 72.63 127 ARG A C 1
ATOM 969 O O . ARG A 1 149 ? 51.612 88.195 0.818 1.00 70.35 127 ARG A O 1
ATOM 977 N N . TYR A 1 150 ? 52.899 88.695 -0.775 1.00 65.73 128 TYR A N 1
ATOM 978 C CA . TYR A 1 150 ? 53.978 88.985 0.162 1.00 57.65 128 TYR A CA 1
ATOM 979 C C . TYR A 1 150 ? 53.521 90.006 1.190 1.00 69.45 128 TYR A C 1
ATOM 980 O O . TYR A 1 150 ? 53.902 89.933 2.373 1.00 83.33 128 TYR A O 1
ATOM 989 N N . LEU A 1 151 ? 52.709 90.970 0.751 1.00 54.54 129 LEU A N 1
ATOM 990 C CA . LEU A 1 151 ? 52.192 91.977 1.667 1.00 63.56 129 LEU A CA 1
ATOM 991 C C . LEU A 1 151 ? 51.165 91.380 2.612 1.00 72.60 129 LEU A C 1
ATOM 992 O O . LEU A 1 151 ? 51.093 91.764 3.785 1.00 74.98 129 LEU A O 1
ATOM 997 N N . ALA A 1 152 ? 50.371 90.432 2.114 1.00 75.01 130 ALA A N 1
ATOM 998 C CA . ALA A 1 152 ? 49.371 89.771 2.938 1.00 71.39 130 ALA A CA 1
ATOM 999 C C . ALA A 1 152 ? 50.018 88.844 3.958 1.00 76.52 130 ALA A C 1
ATOM 1000 O O . ALA A 1 152 ? 49.505 88.706 5.079 1.00 80.30 130 ALA A O 1
ATOM 1002 N N . GLU A 1 153 ? 51.139 88.204 3.586 1.00 75.28 131 GLU A N 1
ATOM 1003 C CA . GLU A 1 153 ? 51.914 87.385 4.520 1.00 69.23 131 GLU A CA 1
ATOM 1004 C C . GLU A 1 153 ? 52.295 88.177 5.761 1.00 73.42 131 GLU A C 1
ATOM 1005 O O . GLU A 1 153 ? 52.506 87.595 6.836 1.00 56.92 131 GLU A O 1
ATOM 1011 N N . VAL A 1 154 ? 52.316 89.496 5.624 1.00 77.30 132 VAL A N 1
ATOM 1012 C CA . VAL A 1 154 ? 52.773 90.410 6.662 1.00 79.58 132 VAL A CA 1
ATOM 1013 C C . VAL A 1 154 ? 51.665 91.318 7.166 1.00 87.74 132 VAL A C 1
ATOM 1014 O O . VAL A 1 154 ? 51.742 91.776 8.318 1.00 91.81 132 VAL A O 1
ATOM 1018 N N . ALA A 1 155 ? 50.612 91.544 6.388 1.00 98.49 133 ALA A N 1
ATOM 1019 C CA . ALA A 1 155 ? 49.556 92.475 6.758 1.00 103.18 133 ALA A CA 1
ATOM 1020 C C . ALA A 1 155 ? 48.771 91.972 7.965 1.00 100.70 133 ALA A C 1
ATOM 1021 O O . ALA A 1 155 ? 48.566 90.769 8.153 1.00 100.35 133 ALA A O 1
ATOM 1023 N N . ALA A 1 156 ? 48.345 92.913 8.798 1.00 99.81 134 ALA A N 1
ATOM 1024 C CA . ALA A 1 156 ? 47.537 92.605 9.962 1.00 110.71 134 ALA A CA 1
ATOM 1025 C C . ALA A 1 156 ? 46.348 93.555 10.045 1.00 126.35 134 ALA A C 1
ATOM 1026 O O . ALA A 1 156 ? 46.466 94.744 9.732 1.00 133.67 134 ALA A O 1
ATOM 1028 N N . GLY A 1 157 ? 45.201 93.010 10.446 1.00 131.04 135 GLY A N 1
ATOM 1029 C CA . GLY A 1 157 ? 44.015 93.816 10.705 1.00 143.33 135 GLY A CA 1
ATOM 1030 C C . GLY A 1 157 ? 43.556 94.703 9.561 1.00 146.02 135 GLY A C 1
ATOM 1031 O O . GLY A 1 157 ? 43.394 94.257 8.415 1.00 142.19 135 GLY A O 1
ATOM 1032 N N . ASP A 1 158 ? 43.307 95.971 9.912 1.00 151.72 136 ASP A N 1
ATOM 1033 C CA . ASP A 1 158 ? 42.765 97.039 9.070 1.00 150.78 136 ASP A CA 1
ATOM 1034 C C . ASP A 1 158 ? 43.026 96.900 7.572 1.00 140.51 136 ASP A C 1
ATOM 1035 O O . ASP A 1 158 ? 42.086 96.823 6.774 1.00 134.55 136 ASP A O 1
ATOM 1040 N N . ASP A 1 159 ? 44.293 96.856 7.174 1.00 131.56 137 ASP A N 1
ATOM 1041 C CA . ASP A 1 159 ? 44.591 96.908 5.755 1.00 115.49 137 ASP A CA 1
ATOM 1042 C C . ASP A 1 159 ? 44.738 95.534 5.122 1.00 104.51 137 ASP A C 1
ATOM 1043 O O . ASP A 1 159 ? 44.836 95.458 3.894 1.00 110.86 137 ASP A O 1
ATOM 1045 N N . LYS A 1 160 ? 44.735 94.451 5.909 1.00 98.39 138 LYS A N 1
ATOM 1046 C CA . LYS A 1 160 ? 44.898 93.113 5.333 1.00 81.62 138 LYS A CA 1
ATOM 1047 C C . LYS A 1 160 ? 43.784 92.765 4.349 1.00 82.55 138 LYS A C 1
ATOM 1048 O O . LYS A 1 160 ? 44.058 92.263 3.253 1.00 94.02 138 LYS A O 1
ATOM 1054 N N . LYS A 1 161 ? 42.524 92.939 4.758 1.00 101.73 139 LYS A N 1
ATOM 1055 C CA . LYS A 1 161 ? 41.403 92.555 3.898 1.00 107.88 139 LYS A CA 1
ATOM 1056 C C . LYS A 1 161 ? 41.590 93.063 2.470 1.00 107.65 139 LYS A C 1
ATOM 1057 O O . LYS A 1 161 ? 41.396 92.325 1.492 1.00 92.02 139 LYS A O 1
ATOM 1059 N N . GLY A 1 162 ? 41.997 94.325 2.330 1.00 113.95 140 GLY A N 1
ATOM 1060 C CA . GLY A 1 162 ? 42.164 94.899 1.010 1.00 108.80 140 GLY A CA 1
ATOM 1061 C C . GLY A 1 162 ? 43.394 94.390 0.300 1.00 104.21 140 GLY A C 1
ATOM 1062 O O . GLY A 1 162 ? 43.387 94.240 -0.925 1.00 107.23 140 GLY A O 1
ATOM 1063 N N . ILE A 1 163 ? 44.468 94.132 1.053 1.00 95.85 141 ILE A N 1
ATOM 1064 C CA . ILE A 1 163 ? 45.701 93.615 0.467 1.00 83.57 141 ILE A CA 1
ATOM 1065 C C . ILE A 1 163 ? 45.496 92.212 -0.088 1.00 83.46 141 ILE A C 1
ATOM 1066 O O . ILE A 1 163 ? 46.103 91.842 -1.098 1.00 85.03 141 ILE A O 1
ATOM 1071 N N . VAL A 1 164 ? 44.648 91.407 0.548 1.00 87.91 142 VAL A N 1
ATOM 1072 C CA . VAL A 1 164 ? 44.397 90.066 0.027 1.00 90.53 142 VAL A CA 1
ATOM 1073 C C . VAL A 1 164 ? 43.546 90.158 -1.231 1.00 98.00 142 VAL A C 1
ATOM 1074 O O . VAL A 1 164 ? 43.798 89.469 -2.228 1.00 99.79 142 VAL A O 1
ATOM 1078 N N . ASP A 1 165 ? 42.534 91.025 -1.205 1.00 102.38 143 ASP A N 1
ATOM 1079 C CA . ASP A 1 165 ? 41.661 91.187 -2.355 1.00 102.98 143 ASP A CA 1
ATOM 1080 C C . ASP A 1 165 ? 42.435 91.687 -3.563 1.00 91.43 143 ASP A C 1
ATOM 1081 O O . ASP A 1 165 ? 42.126 91.304 -4.694 1.00 86.66 143 ASP A O 1
ATOM 1086 N N . GLN A 1 166 ? 43.482 92.487 -3.344 1.00 90.20 144 GLN A N 1
ATOM 1087 C CA . GLN A 1 166 ? 44.218 93.037 -4.475 1.00 83.97 144 GLN A CA 1
ATOM 1088 C C . GLN A 1 166 ? 45.067 91.973 -5.145 1.00 87.62 144 GLN A C 1
ATOM 1089 O O . GLN A 1 166 ? 45.177 91.945 -6.376 1.00 93.83 144 GLN A O 1
ATOM 1095 N N . SER A 1 167 ? 45.622 91.057 -4.346 1.00 80.25 145 SER A N 1
ATOM 1096 C CA . SER A 1 167 ? 46.365 89.917 -4.870 1.00 66.55 145 SER A CA 1
ATOM 1097 C C . SER A 1 167 ? 45.444 88.949 -5.599 1.00 69.50 145 SER A C 1
ATOM 1098 O O . SER A 1 167 ? 45.838 88.335 -6.592 1.00 61.73 145 SER A O 1
ATOM 1101 N N . GLN A 1 168 ? 44.213 88.784 -5.124 1.00 79.35 146 GLN A N 1
ATOM 1102 C CA . GLN A 1 168 ? 43.355 87.807 -5.778 1.00 70.83 146 GLN A CA 1
ATOM 1103 C C . GLN A 1 168 ? 42.831 88.325 -7.108 1.00 77.40 146 GLN A C 1
ATOM 1104 O O . GLN A 1 168 ? 42.583 87.525 -8.012 1.00 80.21 146 GLN A O 1
ATOM 1110 N N . GLN A 1 169 ? 42.642 89.642 -7.244 1.00 85.96 147 GLN A N 1
ATOM 1111 C CA . GLN A 1 169 ? 42.198 90.209 -8.513 1.00 88.32 147 GLN A CA 1
ATOM 1112 C C . GLN A 1 169 ? 43.325 90.258 -9.541 1.00 93.05 147 GLN A C 1
ATOM 1113 O O . GLN A 1 169 ? 43.055 90.271 -10.749 1.00 104.32 147 GLN A O 1
ATOM 1115 N N . ALA A 1 170 ? 44.583 90.317 -9.096 1.00 80.27 148 ALA A N 1
ATOM 1116 C CA . ALA A 1 170 ? 45.699 90.178 -10.030 1.00 74.51 148 ALA A CA 1
ATOM 1117 C C . ALA A 1 170 ? 45.814 88.749 -10.537 1.00 74.55 148 ALA A C 1
ATOM 1118 O O . ALA A 1 170 ? 45.947 88.512 -11.744 1.00 84.77 148 ALA A O 1
ATOM 1120 N N . TYR A 1 171 ? 45.796 87.782 -9.623 1.00 61.28 149 TYR A N 1
ATOM 1121 C CA . TYR A 1 171 ? 45.893 86.387 -10.028 1.00 56.65 149 TYR A CA 1
ATOM 1122 C C . TYR A 1 171 ? 44.761 86.007 -10.970 1.00 60.99 149 TYR A C 1
ATOM 1123 O O . TYR A 1 171 ? 44.976 85.276 -11.943 1.00 70.09 149 TYR A O 1
ATOM 1132 N N . GLN A 1 172 ? 43.538 86.460 -10.684 1.00 69.02 150 GLN A N 1
ATOM 1133 C CA . GLN A 1 172 ? 42.406 85.939 -11.444 1.00 76.08 150 GLN A CA 1
ATOM 1134 C C . GLN A 1 172 ? 42.385 86.506 -12.852 1.00 83.15 150 GLN A C 1
ATOM 1135 O O . GLN A 1 172 ? 41.964 85.809 -13.783 1.00 84.77 150 GLN A O 1
ATOM 1141 N N . GLU A 1 173 ? 42.911 87.721 -13.044 1.00 80.56 151 GLU A N 1
ATOM 1142 C CA . GLU A 1 173 ? 43.014 88.256 -14.397 1.00 76.70 151 GLU A CA 1
ATOM 1143 C C . GLU A 1 173 ? 44.035 87.463 -15.198 1.00 67.95 151 GLU A C 1
ATOM 1144 O O . GLU A 1 173 ? 43.735 86.961 -16.289 1.00 71.08 151 GLU A O 1
ATOM 1150 N N . ALA A 1 174 ? 45.224 87.277 -14.637 1.00 66.16 152 ALA A N 1
ATOM 1151 C CA . ALA A 1 174 ? 46.232 86.461 -15.299 1.00 67.43 152 ALA A CA 1
ATOM 1152 C C . ALA A 1 174 ? 45.751 85.023 -15.514 1.00 68.79 152 ALA A C 1
ATOM 1153 O O . ALA A 1 174 ? 46.101 84.399 -16.520 1.00 74.01 152 ALA A O 1
ATOM 1155 N N . PHE A 1 175 ? 44.999 84.456 -14.559 1.00 62.85 153 PHE A N 1
ATOM 1156 C CA . PHE A 1 175 ? 44.488 83.094 -14.736 1.00 66.17 153 PHE A CA 1
ATOM 1157 C C . PHE A 1 175 ? 43.530 83.015 -15.920 1.00 80.66 153 PHE A C 1
ATOM 1158 O O . PHE A 1 175 ? 43.520 82.021 -16.659 1.00 85.72 153 PHE A O 1
ATOM 1166 N N . GLU A 1 176 ? 42.667 84.017 -16.074 1.00 81.63 154 GLU A N 1
ATOM 1167 C CA . GLU A 1 176 ? 41.718 84.001 -17.178 1.00 82.27 154 GLU A CA 1
ATOM 1168 C C . GLU A 1 176 ? 42.424 84.210 -18.513 1.00 80.92 154 GLU A C 1
ATOM 1169 O O . GLU A 1 176 ? 42.119 83.514 -19.491 1.00 89.47 154 GLU A O 1
ATOM 1175 N N . ILE A 1 177 ? 43.372 85.156 -18.575 1.00 71.84 155 ILE A N 1
ATOM 1176 C CA . ILE A 1 177 ? 44.120 85.376 -19.814 1.00 70.43 155 ILE A CA 1
ATOM 1177 C C . ILE A 1 177 ? 44.897 84.118 -20.190 1.00 72.43 155 ILE A C 1
ATOM 1178 O O . ILE A 1 177 ? 45.035 83.788 -21.371 1.00 76.68 155 ILE A O 1
ATOM 1183 N N . SER A 1 178 ? 45.398 83.381 -19.191 1.00 81.76 156 SER A N 1
ATOM 1184 C CA . SER A 1 178 ? 46.257 82.224 -19.444 1.00 79.47 156 SER A CA 1
ATOM 1185 C C . SER A 1 178 ? 45.457 81.018 -19.914 1.00 74.33 156 SER A C 1
ATOM 1186 O O . SER A 1 178 ? 45.943 80.249 -20.742 1.00 75.88 156 SER A O 1
ATOM 1189 N N . LYS A 1 179 ? 44.277 80.774 -19.342 1.00 79.01 157 LYS A N 1
ATOM 1190 C CA . LYS A 1 179 ? 43.431 79.715 -19.888 1.00 80.84 157 LYS A CA 1
ATOM 1191 C C . LYS A 1 179 ? 43.092 79.980 -21.351 1.00 84.22 157 LYS A C 1
ATOM 1192 O O . LYS A 1 179 ? 43.073 79.044 -22.161 1.00 89.56 157 LYS A O 1
ATOM 1195 N N . LYS A 1 180 ? 42.927 81.258 -21.723 1.00 81.68 158 LYS A N 1
ATOM 1196 C CA . LYS A 1 180 ? 42.487 81.644 -23.066 1.00 80.90 158 LYS A CA 1
ATOM 1197 C C . LYS A 1 180 ? 43.628 81.600 -24.081 1.00 81.26 158 LYS A C 1
ATOM 1198 O O . LYS A 1 180 ? 43.504 80.976 -25.139 1.00 93.86 158 LYS A O 1
ATOM 1203 N N . GLU A 1 181 ? 44.739 82.259 -23.785 1.00 80.29 159 GLU A N 1
ATOM 1204 C CA . GLU A 1 181 ? 45.773 82.503 -24.775 1.00 84.70 159 GLU A CA 1
ATOM 1205 C C . GLU A 1 181 ? 47.010 81.600 -24.656 1.00 76.47 159 GLU A C 1
ATOM 1206 O O . GLU A 1 181 ? 47.907 81.723 -25.491 1.00 89.41 159 GLU A O 1
ATOM 1210 N N . MET A 1 182 ? 47.075 80.655 -23.703 1.00 94.57 160 MET A N 1
ATOM 1211 C CA . MET A 1 182 ? 48.257 79.796 -23.548 1.00 93.51 160 MET A CA 1
ATOM 1212 C C . MET A 1 182 ? 47.934 78.318 -23.356 1.00 92.44 160 MET A C 1
ATOM 1213 O O . MET A 1 182 ? 46.888 77.941 -22.822 1.00 97.68 160 MET A O 1
ATOM 1218 N N . GLN A 1 183 ? 48.897 77.484 -23.753 1.00 89.04 161 GLN A N 1
ATOM 1219 C CA . GLN A 1 183 ? 48.877 76.034 -23.638 1.00 95.54 161 GLN A CA 1
ATOM 1220 C C . GLN A 1 183 ? 49.055 75.609 -22.177 1.00 88.45 161 GLN A C 1
ATOM 1221 O O . GLN A 1 183 ? 49.725 76.302 -21.403 1.00 90.82 161 GLN A O 1
ATOM 1227 N N . PRO A 1 184 ? 48.456 74.486 -21.759 1.00 89.50 162 PRO A N 1
ATOM 1228 C CA . PRO A 1 184 ? 48.492 74.121 -20.329 1.00 88.20 162 PRO A CA 1
ATOM 1229 C C . PRO A 1 184 ? 49.884 73.792 -19.799 1.00 74.59 162 PRO A C 1
ATOM 1230 O O . PRO A 1 184 ? 50.025 73.593 -18.579 1.00 64.98 162 PRO A O 1
ATOM 1234 N N . THR A 1 185 ? 50.885 73.701 -20.681 1.00 74.82 163 THR A N 1
ATOM 1235 C CA . THR A 1 185 ? 52.265 73.364 -20.354 1.00 70.15 163 THR A CA 1
ATOM 1236 C C . THR A 1 185 ? 53.196 74.567 -20.251 1.00 70.11 163 THR A C 1
ATOM 1237 O O . THR A 1 185 ? 54.357 74.389 -19.863 1.00 70.17 163 THR A O 1
ATOM 1241 N N . HIS A 1 186 ? 52.767 75.752 -20.676 1.00 66.60 164 HIS A N 1
ATOM 1242 C CA . HIS A 1 186 ? 53.675 76.882 -20.657 1.00 68.59 164 HIS A CA 1
ATOM 1243 C C . HIS A 1 186 ? 54.121 77.119 -19.242 1.00 85.27 164 HIS A C 1
ATOM 1244 O O . HIS A 1 186 ? 53.281 77.178 -18.315 1.00 92.98 164 HIS A O 1
ATOM 1251 N N . PRO A 1 187 ? 55.417 77.194 -18.971 1.00 82.75 165 PRO A N 1
ATOM 1252 C CA . PRO A 1 187 ? 55.873 77.433 -17.608 1.00 80.92 165 PRO A CA 1
ATOM 1253 C C . PRO A 1 187 ? 55.212 78.656 -16.989 1.00 72.30 165 PRO A C 1
ATOM 1254 O O . PRO A 1 187 ? 55.022 78.697 -15.774 1.00 56.12 165 PRO A O 1
ATOM 1258 N N . ILE A 1 188 ? 54.785 79.621 -17.804 1.00 77.95 166 ILE A N 1
ATOM 1259 C CA . ILE A 1 188 ? 54.159 80.799 -17.232 1.00 72.56 166 ILE A CA 1
ATOM 1260 C C . ILE A 1 188 ? 52.739 80.478 -16.783 1.00 68.25 166 ILE A C 1
ATOM 1261 O O . ILE A 1 188 ? 52.262 81.032 -15.790 1.00 78.62 166 ILE A O 1
ATOM 1266 N N . ARG A 1 189 ? 52.035 79.587 -17.488 1.00 67.66 167 ARG A N 1
ATOM 1267 C CA . ARG A 1 189 ? 50.690 79.232 -17.049 1.00 61.93 167 ARG A CA 1
ATOM 1268 C C . ARG A 1 189 ? 50.703 78.219 -15.909 1.00 60.76 167 ARG A C 1
ATOM 1269 O O . ARG A 1 189 ? 49.827 78.283 -15.029 1.00 61.39 167 ARG A O 1
ATOM 1277 N N . LEU A 1 190 ? 51.690 77.308 -15.869 1.00 59.64 168 LEU A N 1
ATOM 1278 C CA . LEU A 1 190 ? 51.757 76.423 -14.703 1.00 63.89 168 LEU A CA 1
ATOM 1279 C C . LEU A 1 190 ? 52.383 77.116 -13.491 1.00 66.29 168 LEU A C 1
ATOM 1280 O O . LEU A 1 190 ? 52.033 76.802 -12.349 1.00 58.98 168 LEU A O 1
ATOM 1285 N N . GLY A 1 191 ? 53.265 78.084 -13.718 1.00 65.96 169 GLY A N 1
ATOM 1286 C CA . GLY A 1 191 ? 53.764 78.888 -12.625 1.00 44.56 169 GLY A CA 1
ATOM 1287 C C . GLY A 1 191 ? 52.677 79.719 -12.002 1.00 65.28 169 GLY A C 1
ATOM 1288 O O . GLY A 1 191 ? 52.681 79.927 -10.792 1.00 70.85 169 GLY A O 1
ATOM 1289 N N . LEU A 1 192 ? 51.640 80.035 -12.706 1.00 66.83 170 LEU A N 1
ATOM 1290 C CA . LEU A 1 192 ? 50.575 80.807 -12.144 1.00 64.87 170 LEU A CA 1
ATOM 1291 C C . LEU A 1 192 ? 49.718 79.897 -11.383 1.00 66.04 170 LEU A C 1
ATOM 1292 O O . LEU A 1 192 ? 49.219 80.187 -10.381 1.00 58.38 170 LEU A O 1
ATOM 1297 N N . ALA A 1 193 ? 49.486 78.762 -11.916 1.00 64.50 171 ALA A N 1
ATOM 1298 C CA . ALA A 1 193 ? 48.682 77.797 -11.179 1.00 56.23 171 ALA A CA 1
ATOM 1299 C C . ALA A 1 193 ? 49.317 77.465 -9.843 1.00 60.95 171 ALA A C 1
ATOM 1300 O O . ALA A 1 193 ? 48.628 77.404 -8.815 1.00 70.85 171 ALA A O 1
ATOM 1302 N N . LEU A 1 194 ? 50.630 77.236 -9.840 1.00 70.20 172 LEU A N 1
ATOM 1303 C CA . LEU A 1 194 ? 51.310 76.855 -8.608 1.00 63.29 172 LEU A CA 1
ATOM 1304 C C . LEU A 1 194 ? 51.177 77.953 -7.560 1.00 62.49 172 LEU A C 1
ATOM 1305 O O . LEU A 1 194 ? 50.703 77.708 -6.445 1.00 67.88 172 LEU A O 1
ATOM 1310 N N . ASN A 1 195 ? 51.473 79.193 -7.944 1.00 52.05 173 ASN A N 1
ATOM 1311 C CA . ASN A 1 195 ? 51.419 80.283 -6.983 1.00 41.13 173 ASN A CA 1
ATOM 1312 C C . ASN A 1 195 ? 49.999 80.601 -6.574 1.00 58.62 173 ASN A C 1
ATOM 1313 O O . ASN A 1 195 ? 49.761 80.951 -5.414 1.00 58.16 173 ASN A O 1
ATOM 1318 N N . PHE A 1 196 ? 49.056 80.542 -7.526 1.00 59.23 174 PHE A N 1
ATOM 1319 C CA . PHE A 1 196 ? 47.648 80.782 -7.218 1.00 61.80 174 PHE A CA 1
ATOM 1320 C C . PHE A 1 196 ? 47.142 79.746 -6.224 1.00 57.59 174 PHE A C 1
ATOM 1321 O O . PHE A 1 196 ? 46.526 80.103 -5.209 1.00 53.03 174 PHE A O 1
ATOM 1329 N N . SER A 1 197 ? 47.433 78.452 -6.476 1.00 48.47 175 SER A N 1
ATOM 1330 C CA . SER A 1 197 ? 47.080 77.412 -5.507 1.00 46.94 175 SER A CA 1
ATOM 1331 C C . SER A 1 197 ? 47.661 77.711 -4.122 1.00 62.81 175 SER A C 1
ATOM 1332 O O . SER A 1 197 ? 46.966 77.570 -3.113 1.00 76.44 175 SER A O 1
ATOM 1335 N N . VAL A 1 198 ? 48.898 78.216 -4.058 1.00 67.40 176 VAL A N 1
ATOM 1336 C CA . VAL A 1 198 ? 49.517 78.512 -2.766 1.00 57.77 176 VAL A CA 1
ATOM 1337 C C . VAL A 1 198 ? 48.808 79.672 -2.083 1.00 64.28 176 VAL A C 1
ATOM 1338 O O . VAL A 1 198 ? 48.640 79.674 -0.857 1.00 80.33 176 VAL A O 1
ATOM 1342 N N . PHE A 1 199 ? 48.372 80.666 -2.856 1.00 59.86 177 PHE A N 1
ATOM 1343 C CA . PHE A 1 199 ? 47.556 81.757 -2.319 1.00 63.79 177 PHE A CA 1
ATOM 1344 C C . PHE A 1 199 ? 46.285 81.233 -1.668 1.00 66.41 177 PHE A C 1
ATOM 1345 O O . PHE A 1 199 ? 45.890 81.684 -0.584 1.00 62.54 177 PHE A O 1
ATOM 1353 N N . TYR A 1 200 ? 45.602 80.306 -2.334 1.00 67.24 178 TYR A N 1
ATOM 1354 C CA . TYR A 1 200 ? 44.396 79.764 -1.728 1.00 81.71 178 TYR A CA 1
ATOM 1355 C C . TYR A 1 200 ? 44.721 79.061 -0.422 1.00 76.43 178 TYR A C 1
ATOM 1356 O O . TYR A 1 200 ? 44.058 79.296 0.597 1.00 79.34 178 TYR A O 1
ATOM 1365 N N . TYR A 1 201 ? 45.784 78.256 -0.421 1.00 61.41 179 TYR A N 1
ATOM 1366 C CA . TYR A 1 201 ? 46.130 77.477 0.761 1.00 61.60 179 TYR A CA 1
ATOM 1367 C C . TYR A 1 201 ? 46.715 78.362 1.851 1.00 67.89 179 TYR A C 1
ATOM 1368 O O . TYR A 1 201 ? 46.282 78.300 3.006 1.00 81.73 179 TYR A O 1
ATOM 1377 N N . GLU A 1 202 ? 47.723 79.168 1.524 1.00 59.23 180 GLU A N 1
ATOM 1378 C CA . GLU A 1 202 ? 48.419 79.856 2.595 1.00 72.07 180 GLU A CA 1
ATOM 1379 C C . GLU A 1 202 ? 47.831 81.222 2.937 1.00 73.52 180 GLU A C 1
ATOM 1380 O O . GLU A 1 202 ? 48.144 81.750 4.002 1.00 88.32 180 GLU A O 1
ATOM 1386 N N . ILE A 1 203 ? 46.925 81.778 2.142 1.00 73.63 181 ILE A N 1
ATOM 1387 C CA . ILE A 1 203 ? 46.434 83.119 2.460 1.00 69.88 181 ILE A CA 1
ATOM 1388 C C . ILE A 1 203 ? 44.931 83.120 2.703 1.00 74.28 181 ILE A C 1
ATOM 1389 O O . ILE A 1 203 ? 44.407 83.981 3.416 1.00 77.88 181 ILE A O 1
ATOM 1394 N N . LEU A 1 204 ? 44.201 82.298 2.020 1.00 80.18 182 LEU A N 1
ATOM 1395 C CA . LEU A 1 204 ? 42.788 82.270 2.207 1.00 77.22 182 LEU A CA 1
ATOM 1396 C C . LEU A 1 204 ? 42.319 81.094 2.944 1.00 87.08 182 LEU A C 1
ATOM 1397 O O . LEU A 1 204 ? 41.174 80.923 3.071 1.00 99.94 182 LEU A O 1
ATOM 1402 N N A ASN A 1 205 ? 43.189 80.227 3.353 0.50 100.43 183 ASN A N 1
ATOM 1403 N N B ASN A 1 205 ? 43.289 80.227 3.353 0.50 100.43 183 ASN A N 1
ATOM 1404 C CA A ASN A 1 205 ? 42.861 79.058 4.089 0.50 104.14 183 ASN A CA 1
ATOM 1405 C CA B ASN A 1 205 ? 42.961 79.058 4.089 0.50 104.14 183 ASN 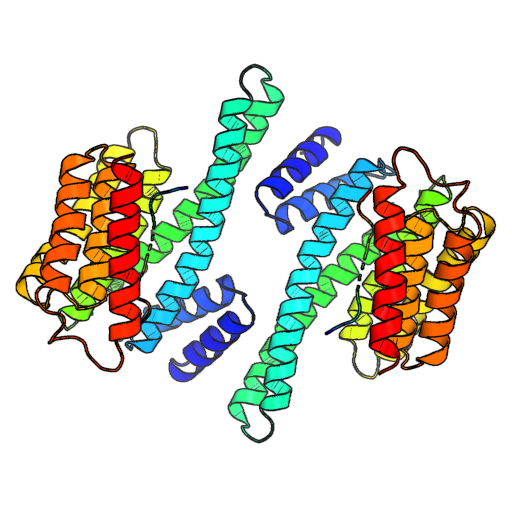A CA 1
ATOM 1406 C C A ASN A 1 205 ? 41.789 78.208 3.503 0.50 103.76 183 ASN A C 1
ATOM 1407 C C B ASN A 1 205 ? 41.889 78.208 3.503 0.50 103.76 183 ASN A C 1
ATOM 1408 O O A ASN A 1 205 ? 40.977 77.718 4.193 0.50 119.57 183 ASN A O 1
ATOM 1409 O O B ASN A 1 205 ? 41.077 77.718 4.193 0.50 119.57 183 ASN A O 1
ATOM 1418 N N . SER A 1 206 ? 41.829 77.980 2.214 1.00 83.52 184 SER A N 1
ATOM 1419 C CA . SER A 1 206 ? 40.855 77.167 1.560 1.00 75.29 184 SER A CA 1
ATOM 1420 C C . SER A 1 206 ? 41.627 76.136 0.855 1.00 71.99 184 SER A C 1
ATOM 1421 O O . SER A 1 206 ? 41.961 76.297 -0.238 1.00 81.21 184 SER A O 1
ATOM 1424 N N . PRO A 1 207 ? 41.809 75.011 1.453 1.00 74.62 185 PRO A N 1
ATOM 1425 C CA . PRO A 1 207 ? 42.620 73.972 0.914 1.00 78.14 185 PRO A CA 1
ATOM 1426 C C . PRO A 1 207 ? 42.024 73.187 -0.092 1.00 81.17 185 PRO A C 1
ATOM 1427 O O . PRO A 1 207 ? 42.747 72.472 -0.667 1.00 73.89 185 PRO A O 1
ATOM 1431 N N . GLU A 1 208 ? 40.745 73.228 -0.263 1.00 87.63 186 GLU A N 1
ATOM 1432 C CA . GLU A 1 208 ? 40.117 72.412 -1.244 1.00 87.35 186 GLU A CA 1
ATOM 1433 C C . GLU A 1 208 ? 40.152 73.044 -2.567 1.00 78.74 186 GLU A C 1
ATOM 1434 O O . GLU A 1 208 ? 40.161 72.359 -3.520 1.00 77.05 186 GLU A O 1
ATOM 1436 N N . LYS A 1 209 ? 40.135 74.348 -2.625 1.00 71.99 187 LYS A N 1
ATOM 1437 C CA . LYS A 1 209 ? 40.238 75.017 -3.855 1.00 66.51 187 LYS A CA 1
ATOM 1438 C C . LYS A 1 209 ? 41.674 74.913 -4.219 1.00 75.38 187 LYS A C 1
ATOM 1439 O O . LYS A 1 209 ? 42.030 74.559 -5.290 1.00 86.80 187 LYS A O 1
ATOM 1443 N N . ALA A 1 210 ? 42.545 75.150 -3.281 1.00 78.05 188 ALA A N 1
ATOM 1444 C CA . ALA A 1 210 ? 43.969 75.128 -3.598 1.00 65.94 188 ALA A CA 1
ATOM 1445 C C . ALA A 1 210 ? 44.367 73.820 -4.270 1.00 66.50 188 ALA A C 1
ATOM 1446 O O . ALA A 1 210 ? 45.112 73.826 -5.254 1.00 76.97 188 ALA A O 1
ATOM 1448 N N . CYS A 1 211 ? 43.876 72.686 -3.771 1.00 69.13 189 CYS A N 1
ATOM 1449 C CA . CYS A 1 211 ? 44.233 71.420 -4.408 1.00 72.88 189 CYS A CA 1
ATOM 1450 C C . CYS A 1 211 ? 43.458 71.178 -5.695 1.00 85.12 189 CYS A C 1
ATOM 1451 O O . CYS A 1 211 ? 43.976 70.511 -6.595 1.00 86.34 189 CYS A O 1
ATOM 1454 N N . SER A 1 212 ? 42.218 71.668 -5.804 1.00 94.04 190 SER A N 1
ATOM 1455 C CA . SER A 1 212 ? 41.518 71.521 -7.077 1.00 99.10 190 SER A CA 1
ATOM 1456 C C . SER A 1 212 ? 42.256 72.284 -8.174 1.00 88.96 190 SER A C 1
ATOM 1457 O O . SER A 1 212 ? 42.395 71.793 -9.302 1.00 87.59 190 SER A O 1
ATOM 1460 N N . LEU A 1 213 ? 42.815 73.444 -7.830 1.00 74.45 191 LEU A N 1
ATOM 1461 C CA . LEU A 1 213 ? 43.502 74.259 -8.821 1.00 66.84 191 LEU A CA 1
ATOM 1462 C C . LEU A 1 213 ? 44.820 73.614 -9.234 1.00 70.17 191 LEU A C 1
ATOM 1463 O O . LEU A 1 213 ? 45.092 73.453 -10.428 1.00 82.52 191 LEU A O 1
ATOM 1468 N N . ALA A 1 214 ? 45.633 73.187 -8.261 1.00 54.49 192 ALA A N 1
ATOM 1469 C CA . ALA A 1 214 ? 46.890 72.510 -8.587 1.00 69.98 192 ALA A CA 1
ATOM 1470 C C . ALA A 1 214 ? 46.659 71.219 -9.364 1.00 64.71 192 ALA A C 1
ATOM 1471 O O . ALA A 1 214 ? 47.334 70.952 -10.363 1.00 73.33 192 ALA A O 1
ATOM 1473 N N . LYS A 1 215 ? 45.720 70.395 -8.915 1.00 53.23 193 LYS A N 1
ATOM 1474 C CA . LYS A 1 215 ? 45.482 69.129 -9.594 1.00 60.12 193 LYS A CA 1
ATOM 1475 C C . LYS A 1 215 ? 44.975 69.354 -11.023 1.00 70.65 193 LYS A C 1
ATOM 1476 O O . LYS A 1 215 ? 45.376 68.640 -11.948 1.00 80.08 193 LYS A O 1
ATOM 1482 N N . THR A 1 216 ? 44.091 70.342 -11.224 1.00 71.29 194 THR A N 1
ATOM 1483 C CA . THR A 1 216 ? 43.550 70.623 -12.557 1.00 72.23 194 THR A CA 1
ATOM 1484 C C . THR A 1 216 ? 44.649 71.107 -13.500 1.00 74.20 194 THR A C 1
ATOM 1485 O O . THR A 1 216 ? 44.785 70.606 -14.625 1.00 67.70 194 THR A O 1
ATOM 1489 N N . ALA A 1 217 ? 45.449 72.077 -13.051 1.00 69.44 195 ALA A N 1
ATOM 1490 C CA . ALA A 1 217 ? 46.595 72.531 -13.833 1.00 63.16 195 ALA A CA 1
ATOM 1491 C C . ALA A 1 217 ? 47.496 71.371 -14.218 1.00 67.40 195 ALA A C 1
ATOM 1492 O O . ALA A 1 217 ? 47.955 71.270 -15.364 1.00 85.08 195 ALA A O 1
ATOM 1494 N N . PHE A 1 218 ? 47.734 70.474 -13.271 1.00 59.04 196 PHE A N 1
ATOM 1495 C CA . PHE A 1 218 ? 48.611 69.342 -13.500 1.00 50.36 196 PHE A CA 1
ATOM 1496 C C . PHE A 1 218 ? 48.024 68.391 -14.521 1.00 61.15 196 PHE A C 1
ATOM 1497 O O . PHE A 1 218 ? 48.687 68.039 -15.504 1.00 78.64 196 PHE A O 1
ATOM 1505 N N . ASP A 1 219 ? 46.792 67.923 -14.280 1.00 59.24 197 ASP A N 1
ATOM 1506 C CA . ASP A 1 219 ? 46.210 66.903 -15.150 1.00 69.26 197 ASP A CA 1
ATOM 1507 C C . ASP A 1 219 ? 45.956 67.452 -16.553 1.00 74.39 197 ASP A C 1
ATOM 1508 O O . ASP A 1 219 ? 46.045 66.707 -17.538 1.00 67.65 197 ASP A O 1
ATOM 1513 N N . GLU A 1 220 ? 45.664 68.754 -16.656 1.00 72.01 198 GLU A N 1
ATOM 1514 C CA . GLU A 1 220 ? 45.564 69.409 -17.952 1.00 77.43 198 GLU A CA 1
ATOM 1515 C C . GLU A 1 220 ? 46.912 69.483 -18.655 1.00 87.36 198 GLU A C 1
ATOM 1516 O O . GLU A 1 220 ? 46.962 69.526 -19.889 1.00 108.02 198 GLU A O 1
ATOM 1522 N N . ALA A 1 221 ? 48.009 69.489 -17.900 1.00 77.61 199 ALA A N 1
ATOM 1523 C CA . ALA A 1 221 ? 49.332 69.579 -18.509 1.00 72.61 199 ALA A CA 1
ATOM 1524 C C . ALA A 1 221 ? 49.850 68.221 -18.977 1.00 77.73 199 ALA A C 1
ATOM 1525 O O . ALA A 1 221 ? 50.422 68.122 -20.070 1.00 80.28 199 ALA A O 1
ATOM 1527 N N . ILE A 1 222 ? 49.632 67.150 -18.202 1.00 78.25 200 ILE A N 1
ATOM 1528 C CA . ILE A 1 222 ? 50.029 65.841 -18.719 1.00 81.95 200 ILE A CA 1
ATOM 1529 C C . ILE A 1 222 ? 49.151 65.467 -19.891 1.00 84.36 200 ILE A C 1
ATOM 1530 O O . ILE A 1 222 ? 49.601 64.782 -20.812 1.00 97.61 200 ILE A O 1
ATOM 1535 N N . ALA A 1 223 ? 47.886 65.907 -19.879 1.00 88.74 201 ALA A N 1
ATOM 1536 C CA . ALA A 1 223 ? 46.951 65.553 -20.943 1.00 87.68 201 ALA A CA 1
ATOM 1537 C C . ALA A 1 223 ? 47.448 65.988 -22.315 1.00 90.22 201 ALA A C 1
ATOM 1538 O O . ALA A 1 223 ? 47.228 65.285 -23.306 1.00 86.13 201 ALA A O 1
ATOM 1540 N N . GLU A 1 224 ? 48.172 67.102 -22.384 1.00 90.48 202 GLU A N 1
ATOM 1541 C CA . GLU A 1 224 ? 48.626 67.674 -23.645 1.00 98.94 202 GLU A CA 1
ATOM 1542 C C . GLU A 1 224 ? 50.142 67.876 -23.577 1.00 103.80 202 GLU A C 1
ATOM 1543 O O . GLU A 1 224 ? 50.642 68.999 -23.654 1.00 97.85 202 GLU A O 1
ATOM 1545 N N . LEU A 1 225 ? 50.877 66.764 -23.384 1.00 110.11 203 LEU A N 1
ATOM 1546 C CA . LEU A 1 225 ? 52.342 66.740 -23.430 1.00 98.41 203 LEU A CA 1
ATOM 1547 C C . LEU A 1 225 ? 52.881 66.750 -24.848 1.00 110.13 203 LEU A C 1
ATOM 1548 O O . LEU A 1 225 ? 54.106 66.718 -25.016 1.00 108.95 203 LEU A O 1
ATOM 1553 N N . ASP A 1 226 ? 52.001 66.732 -25.860 1.00 119.94 204 ASP A N 1
ATOM 1554 C CA . ASP A 1 226 ? 52.424 66.952 -27.241 1.00 124.00 204 ASP A CA 1
ATOM 1555 C C . ASP A 1 226 ? 53.044 68.332 -27.420 1.00 120.11 204 ASP A C 1
ATOM 1556 O O . ASP A 1 226 ? 53.925 68.514 -28.268 1.00 122.97 204 ASP A O 1
ATOM 1558 N N . THR A 1 227 ? 52.567 69.315 -26.657 1.00 115.15 205 THR A N 1
ATOM 1559 C CA . THR A 1 227 ? 52.899 70.725 -26.818 1.00 117.38 205 THR A CA 1
ATOM 1560 C C . THR A 1 227 ? 54.109 71.171 -25.984 1.00 121.97 205 THR A C 1
ATOM 1561 O O . THR A 1 227 ? 54.222 72.358 -25.653 1.00 127.76 205 THR A O 1
ATOM 1565 N N . LEU A 1 228 ? 54.998 70.256 -25.619 1.00 117.90 206 LEU A N 1
ATOM 1566 C CA . LEU A 1 228 ? 56.236 70.623 -24.945 1.00 105.16 206 LEU A CA 1
ATOM 1567 C C . LEU A 1 228 ? 57.328 70.960 -25.963 1.00 110.04 206 LEU A C 1
ATOM 1568 O O . LEU A 1 228 ? 57.489 70.271 -26.976 1.00 100.74 206 LEU A O 1
ATOM 1573 N N . SER A 1 229 ? 58.102 72.003 -25.659 1.00 115.43 207 SER A N 1
ATOM 1574 C CA . SER A 1 229 ? 59.131 72.549 -26.532 1.00 124.69 207 SER A CA 1
ATOM 1575 C C . SER A 1 229 ? 60.496 71.899 -26.296 1.00 128.31 207 SER A C 1
ATOM 1576 O O . SER A 1 229 ? 60.773 71.322 -25.242 1.00 122.11 207 SER A O 1
ATOM 1579 N N . GLU A 1 230 ? 61.363 72.013 -27.307 1.00 140.30 208 GLU A N 1
ATOM 1580 C CA . GLU A 1 230 ? 62.740 71.562 -27.138 1.00 145.44 208 GLU A CA 1
ATOM 1581 C C . GLU A 1 230 ? 63.475 72.441 -26.136 1.00 147.24 208 GLU A C 1
ATOM 1582 O O . GLU A 1 230 ? 64.460 72.000 -25.534 1.00 149.30 208 GLU A O 1
ATOM 1584 N N . GLU A 1 231 ? 62.982 73.660 -25.930 1.00 145.74 209 GLU A N 1
ATOM 1585 C CA . GLU A 1 231 ? 63.575 74.632 -25.028 1.00 137.90 209 GLU A CA 1
ATOM 1586 C C . GLU A 1 231 ? 62.940 74.665 -23.640 1.00 122.77 209 GLU A C 1
ATOM 1587 O O . GLU A 1 231 ? 63.650 74.902 -22.659 1.00 128.76 209 GLU A O 1
ATOM 1591 N N A SER A 1 232 ? 61.631 74.435 -23.528 0.45 113.65 210 SER A N 1
ATOM 1592 N N B SER A 1 232 ? 61.634 74.421 -23.526 0.55 113.60 210 SER A N 1
ATOM 1593 C CA A SER A 1 232 ? 60.921 74.613 -22.266 0.45 102.92 210 SER A CA 1
ATOM 1594 C CA B SER A 1 232 ? 60.923 74.610 -22.268 0.55 102.93 210 SER A CA 1
ATOM 1595 C C A SER A 1 232 ? 60.559 73.308 -21.567 0.45 99.64 210 SER A C 1
ATOM 1596 C C B SER A 1 232 ? 60.557 73.308 -21.568 0.55 99.66 210 SER A C 1
ATOM 1597 O O A SER A 1 232 ? 60.029 73.358 -20.453 0.45 95.49 210 SER A O 1
ATOM 1598 O O B SER A 1 232 ? 60.023 73.356 -20.455 0.55 95.72 210 SER A O 1
ATOM 1603 N N . TYR A 1 233 ? 60.818 72.148 -22.178 1.00 97.92 211 TYR A N 1
ATOM 1604 C CA . TYR A 1 233 ? 60.343 70.904 -21.577 1.00 86.18 211 TYR A CA 1
ATOM 1605 C C . TYR A 1 233 ? 60.942 70.685 -20.196 1.00 82.84 211 TYR A C 1
ATOM 1606 O O . TYR A 1 233 ? 60.242 70.236 -19.287 1.00 76.18 211 TYR A O 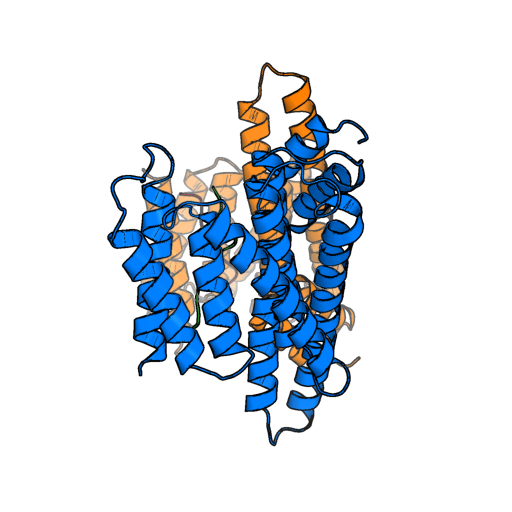1
ATOM 1615 N N . LYS A 1 234 ? 62.203 71.081 -19.987 1.00 92.33 212 LYS A N 1
ATOM 1616 C CA . LYS A 1 234 ? 62.798 70.981 -18.653 1.00 87.53 212 LYS A CA 1
ATOM 1617 C C . LYS A 1 234 ? 62.081 71.887 -17.652 1.00 73.13 212 LYS A C 1
ATOM 1618 O O . LYS A 1 234 ? 61.675 71.434 -16.583 1.00 73.22 212 LYS A O 1
ATOM 1620 N N . ASP A 1 235 ? 61.829 73.147 -18.024 1.00 79.88 213 ASP A N 1
ATOM 1621 C CA . ASP A 1 235 ? 61.272 74.113 -17.079 1.00 74.64 213 ASP A CA 1
ATOM 1622 C C . ASP A 1 235 ? 59.810 73.832 -16.759 1.00 71.70 213 ASP A C 1
ATOM 1623 O O . ASP A 1 235 ? 59.393 74.008 -15.614 1.00 70.64 213 ASP A O 1
ATOM 1628 N N . SER A 1 236 ? 59.023 73.343 -17.715 1.00 78.58 214 SER A N 1
ATOM 1629 C CA . SER A 1 236 ? 57.625 73.061 -17.389 1.00 71.33 214 SER A CA 1
ATOM 1630 C C . SER A 1 236 ? 57.478 71.733 -16.658 1.00 64.17 214 SER A C 1
ATOM 1631 O O . SER A 1 236 ? 56.615 71.600 -15.785 1.00 69.63 214 SER A O 1
ATOM 1634 N N . THR A 1 237 ? 58.323 70.758 -16.980 1.00 67.29 215 THR A N 1
ATOM 1635 C CA . THR A 1 237 ? 58.360 69.509 -16.230 1.00 64.34 215 THR A CA 1
ATOM 1636 C C . THR A 1 237 ? 58.740 69.754 -14.774 1.00 78.67 215 THR A C 1
ATOM 1637 O O . THR A 1 237 ? 58.256 69.065 -13.870 1.00 81.57 215 THR A O 1
ATOM 1641 N N . LEU A 1 238 ? 59.605 70.738 -14.525 1.00 75.83 216 LEU A N 1
ATOM 1642 C CA . LEU A 1 238 ? 59.941 71.087 -13.153 1.00 71.47 216 LEU A CA 1
ATOM 1643 C C . LEU A 1 238 ? 58.711 71.594 -12.402 1.00 71.57 216 LEU A C 1
ATOM 1644 O O . LEU A 1 238 ? 58.410 71.135 -11.291 1.00 77.51 216 LEU A O 1
ATOM 1649 N N . ILE A 1 239 ? 57.982 72.545 -12.992 1.00 69.04 217 ILE A N 1
ATOM 1650 C CA . ILE A 1 239 ? 56.815 73.101 -12.311 1.00 63.91 217 ILE A CA 1
ATOM 1651 C C . ILE A 1 239 ? 55.736 72.034 -12.126 1.00 63.40 217 ILE A C 1
ATOM 1652 O O . ILE A 1 239 ? 55.019 72.031 -11.119 1.00 60.37 217 ILE A O 1
ATOM 1657 N N . MET A 1 240 ? 55.580 71.123 -13.091 1.00 58.00 218 MET A N 1
ATOM 1658 C CA . MET A 1 240 ? 54.570 70.088 -12.880 1.00 62.35 218 MET A CA 1
ATOM 1659 C C . MET A 1 240 ? 54.871 69.260 -11.641 1.00 65.82 218 MET A C 1
ATOM 1660 O O . MET A 1 240 ? 53.947 68.820 -10.946 1.00 73.25 218 MET A O 1
ATOM 1665 N N . GLN A 1 241 ? 56.152 69.046 -11.341 1.00 63.84 219 GLN A N 1
ATOM 1666 C CA . GLN A 1 241 ? 56.499 68.308 -10.131 1.00 63.53 219 GLN A CA 1
ATOM 1667 C C . GLN A 1 241 ? 56.193 69.112 -8.873 1.00 57.47 219 GLN A C 1
ATOM 1668 O O . GLN A 1 241 ? 55.762 68.534 -7.873 1.00 51.70 219 GLN A O 1
ATOM 1674 N N . LEU A 1 242 ? 56.410 70.439 -8.893 1.00 49.93 220 LEU A N 1
ATOM 1675 C CA . LEU A 1 242 ? 56.080 71.241 -7.717 1.00 56.17 220 LEU A CA 1
ATOM 1676 C C . LEU A 1 242 ? 54.587 71.368 -7.494 1.00 65.29 220 LEU A C 1
ATOM 1677 O O . LEU A 1 242 ? 54.170 71.562 -6.341 1.00 53.37 220 LEU A O 1
ATOM 1682 N N . LEU A 1 243 ? 53.776 71.281 -8.563 1.00 60.56 221 LEU A N 1
ATOM 1683 C CA . LEU A 1 243 ? 52.334 71.208 -8.380 1.00 43.45 221 LEU A CA 1
ATOM 1684 C C . LEU A 1 243 ? 51.974 69.964 -7.581 1.00 53.53 221 LEU A C 1
ATOM 1685 O O . LEU A 1 243 ? 51.260 70.036 -6.574 1.00 60.69 221 LEU A O 1
ATOM 1690 N N . ARG A 1 244 ? 52.521 68.818 -7.969 1.00 50.90 222 ARG A N 1
ATOM 1691 C CA . ARG A 1 244 ? 52.106 67.615 -7.275 1.00 58.96 222 ARG A CA 1
ATOM 1692 C C . ARG A 1 244 ? 52.851 67.441 -5.946 1.00 67.37 222 ARG A C 1
ATOM 1693 O O . ARG A 1 244 ? 52.444 66.630 -5.113 1.00 74.02 222 ARG A O 1
ATOM 1701 N N . ASP A 1 245 ? 53.860 68.258 -5.668 1.00 71.17 223 ASP A N 1
ATOM 1702 C CA . ASP A 1 245 ? 54.494 68.230 -4.355 1.00 71.96 223 ASP A CA 1
ATOM 1703 C C . ASP A 1 245 ? 53.767 69.102 -3.350 1.00 73.08 223 ASP A C 1
ATOM 1704 O O . ASP A 1 245 ? 53.592 68.697 -2.200 1.00 82.26 223 ASP A O 1
ATOM 1709 N N . ASN A 1 246 ? 53.305 70.277 -3.767 1.00 66.28 224 ASN A N 1
ATOM 1710 C CA . ASN A 1 246 ? 52.419 71.037 -2.904 1.00 56.16 224 ASN A CA 1
ATOM 1711 C C . ASN A 1 246 ? 51.149 70.250 -2.657 1.00 71.33 224 ASN A C 1
ATOM 1712 O O . ASN A 1 246 ? 50.621 70.239 -1.541 1.00 77.72 224 ASN A O 1
ATOM 1717 N N . LEU A 1 247 ? 50.697 69.509 -3.665 1.00 73.42 225 LEU A N 1
ATOM 1718 C CA . LEU A 1 247 ? 49.526 68.664 -3.496 1.00 68.00 225 LEU A CA 1
ATOM 1719 C C . LEU A 1 247 ? 49.756 67.631 -2.401 1.00 73.24 225 LEU A C 1
ATOM 1720 O O . LEU A 1 247 ? 48.961 67.525 -1.464 1.00 80.84 225 LEU A O 1
ATOM 1725 N N . THR A 1 248 ? 50.833 66.847 -2.512 1.00 81.44 226 THR A N 1
ATOM 1726 C CA . THR A 1 248 ? 51.106 65.803 -1.519 1.00 85.70 226 THR A CA 1
ATOM 1727 C C . THR A 1 248 ? 51.297 66.389 -0.126 1.00 82.01 226 THR A C 1
ATOM 1728 O O . THR A 1 248 ? 50.954 65.755 0.877 1.00 89.44 226 THR A O 1
ATOM 1732 N N . LEU A 1 249 ? 51.898 67.573 -0.050 1.00 72.21 227 LEU A N 1
ATOM 1733 C CA . LEU A 1 249 ? 52.089 68.249 1.226 1.00 69.13 227 LEU A CA 1
ATOM 1734 C C . LEU A 1 249 ? 50.743 68.628 1.847 1.00 75.85 227 LEU A C 1
ATOM 1735 O O . LEU A 1 249 ? 50.509 68.407 3.038 1.00 71.59 227 LEU A O 1
ATOM 1740 N N . TRP A 1 250 ? 49.840 69.184 1.037 1.00 80.88 228 TRP A N 1
ATOM 1741 C CA . TRP A 1 250 ? 48.590 69.769 1.507 1.00 76.57 228 TRP A CA 1
ATOM 1742 C C . TRP A 1 250 ? 47.581 68.722 1.961 1.00 89.79 228 TRP A C 1
ATOM 1743 O O . TRP A 1 250 ? 46.650 69.057 2.700 1.00 94.90 228 TRP A O 1
ATOM 1754 N N . THR A 1 251 ? 47.751 67.466 1.548 1.00 90.77 229 THR A N 1
ATOM 1755 C CA . THR A 1 251 ? 46.824 66.391 1.864 1.00 91.21 229 THR A CA 1
ATOM 1756 C C . THR A 1 251 ? 47.241 65.588 3.090 1.00 105.08 229 THR A C 1
ATOM 1757 O O . THR A 1 251 ? 46.809 64.438 3.231 1.00 116.19 229 THR A O 1
ATOM 1761 N N . SER A 1 252 ? 48.130 66.122 3.925 1.00 115.36 230 SER A N 1
ATOM 1762 C CA . SER A 1 252 ? 48.399 65.508 5.234 1.00 121.88 230 SER A CA 1
ATOM 1763 C C . SER A 1 252 ? 48.205 66.519 6.378 1.00 126.49 230 SER A C 1
ATOM 1764 O O . SER A 1 252 ? 47.437 67.483 6.261 1.00 119.60 230 SER A O 1
ATOM 1767 N N . MET B 1 23 ? 71.467 103.403 24.650 1.00 125.75 1 MET B N 1
ATOM 1768 C CA . MET B 1 23 ? 71.424 101.949 24.804 1.00 119.03 1 MET B CA 1
ATOM 1769 C C . MET B 1 23 ? 72.246 101.470 26.026 1.00 127.11 1 MET B C 1
ATOM 1770 O O . MET B 1 23 ? 72.820 102.284 26.766 1.00 128.19 1 MET B O 1
ATOM 1772 N N . ASP B 1 24 ? 72.272 100.150 26.238 1.00 123.67 2 ASP B N 1
ATOM 1773 C CA . ASP B 1 24 ? 72.974 99.518 27.353 1.00 125.26 2 ASP B CA 1
ATOM 1774 C C . ASP B 1 24 ? 73.439 98.134 26.906 1.00 117.97 2 ASP B C 1
ATOM 1775 O O . ASP B 1 24 ? 72.773 97.472 26.104 1.00 120.09 2 ASP B O 1
ATOM 1780 N N . LYS B 1 25 ? 74.591 97.706 27.437 1.00 107.93 3 LYS B N 1
ATOM 1781 C CA . LYS B 1 25 ? 75.296 96.543 26.896 1.00 93.47 3 LYS B CA 1
ATOM 1782 C C . LYS B 1 25 ? 74.451 95.271 26.911 1.00 101.64 3 LYS B C 1
ATOM 1783 O O . LYS B 1 25 ? 74.487 94.495 25.949 1.00 108.25 3 LYS B O 1
ATOM 1785 N N . ASN B 1 26 ? 73.671 95.035 27.971 1.00 107.41 4 ASN B N 1
ATOM 1786 C CA . ASN B 1 26 ? 72.958 93.760 28.044 1.00 100.07 4 ASN B CA 1
ATOM 1787 C C . ASN B 1 26 ? 71.907 93.631 26.955 1.00 83.14 4 ASN B C 1
ATOM 1788 O O . ASN B 1 26 ? 71.688 92.523 26.454 1.00 77.55 4 ASN B O 1
ATOM 1793 N N . GLU B 1 27 ? 71.315 94.755 26.521 1.00 85.22 5 GLU B N 1
ATOM 1794 C CA . GLU B 1 27 ? 70.292 94.742 25.472 1.00 87.33 5 GLU B CA 1
ATOM 1795 C C . GLU B 1 27 ? 70.892 94.696 24.070 1.00 93.31 5 GLU B C 1
ATOM 1796 O O . GLU B 1 27 ? 70.334 94.047 23.181 1.00 95.32 5 GLU B O 1
ATOM 1798 N N . LEU B 1 28 ? 72.023 95.373 23.845 1.00 98.97 6 LEU B N 1
ATOM 1799 C CA . LEU B 1 28 ? 72.646 95.355 22.520 1.00 89.89 6 LEU B CA 1
ATOM 1800 C C . LEU B 1 28 ? 73.134 93.958 22.143 1.00 82.87 6 LEU B C 1
ATOM 1801 O O . LEU B 1 28 ? 73.030 93.556 20.975 1.00 78.79 6 LEU B O 1
ATOM 1806 N N . VAL B 1 29 ? 73.678 93.204 23.107 1.00 82.36 7 VAL B N 1
ATOM 1807 C CA . VAL B 1 29 ? 74.054 91.821 22.809 1.00 85.57 7 VAL B CA 1
ATOM 1808 C C . VAL B 1 29 ? 72.816 90.957 22.595 1.00 92.29 7 VAL B C 1
ATOM 1809 O O . VAL B 1 29 ? 72.883 89.936 21.902 1.00 100.16 7 VAL B O 1
ATOM 1813 N N . GLN B 1 30 ? 71.678 91.319 23.201 1.00 89.09 8 GLN B N 1
ATOM 1814 C CA . GLN B 1 30 ? 70.445 90.594 22.906 1.00 87.26 8 GLN B CA 1
ATOM 1815 C C . GLN B 1 30 ? 69.956 90.903 21.495 1.00 78.08 8 GLN B C 1
ATOM 1816 O O . GLN B 1 30 ? 69.546 89.993 20.765 1.00 74.88 8 GLN B O 1
ATOM 1822 N N . LYS B 1 31 ? 69.999 92.176 21.085 1.00 74.74 9 LYS B N 1
ATOM 1823 C CA . LYS B 1 31 ? 69.560 92.512 19.735 1.00 69.21 9 LYS B CA 1
ATOM 1824 C C . LYS B 1 31 ? 70.499 91.895 18.702 1.00 72.31 9 LYS B C 1
ATOM 1825 O O . LYS B 1 31 ? 70.043 91.223 17.771 1.00 73.75 9 LYS B O 1
ATOM 1827 N N . ALA B 1 32 ? 71.820 92.078 18.885 1.00 70.77 10 ALA B N 1
ATOM 1828 C CA . ALA B 1 32 ? 72.813 91.491 17.982 1.00 65.93 10 ALA B CA 1
ATOM 1829 C C . ALA B 1 32 ? 72.665 89.976 17.907 1.00 65.48 10 ALA B C 1
ATOM 1830 O O . ALA B 1 32 ? 72.834 89.376 16.834 1.00 63.69 10 ALA B O 1
ATOM 1832 N N . LYS B 1 33 ? 72.382 89.338 19.045 1.00 65.28 11 LYS B N 1
ATOM 1833 C CA . LYS B 1 33 ? 72.100 87.904 19.056 1.00 64.06 11 LYS B CA 1
ATOM 1834 C C . LYS B 1 33 ? 70.846 87.565 18.251 1.00 61.52 11 LYS B C 1
ATOM 1835 O O . LYS B 1 33 ? 70.695 86.419 17.812 1.00 62.35 11 LYS B O 1
ATOM 1841 N N . LEU B 1 34 ? 69.910 88.526 18.108 1.00 62.92 12 LEU B N 1
ATOM 1842 C CA . LEU B 1 34 ? 68.676 88.339 17.329 1.00 65.80 12 LEU B CA 1
ATOM 1843 C C . LEU B 1 34 ? 68.909 88.537 15.839 1.00 66.91 12 LEU B C 1
ATOM 1844 O O . LEU B 1 34 ? 68.430 87.750 15.013 1.00 61.68 12 LEU B O 1
ATOM 1849 N N . ALA B 1 35 ? 69.597 89.626 15.489 1.00 67.09 13 ALA B N 1
ATOM 1850 C CA . ALA B 1 35 ? 70.061 89.841 14.129 1.00 55.61 13 ALA B CA 1
ATOM 1851 C C . ALA B 1 35 ? 70.815 88.635 13.598 1.00 61.24 13 ALA B C 1
ATOM 1852 O O . ALA B 1 35 ? 70.758 88.352 12.397 1.00 66.50 13 ALA B O 1
ATOM 1854 N N . GLU B 1 36 ? 71.554 87.927 14.453 1.00 58.65 14 GLU B N 1
ATOM 1855 C CA . GLU B 1 36 ? 72.327 86.807 13.932 1.00 68.67 14 GLU B CA 1
ATOM 1856 C C . GLU B 1 36 ? 71.413 85.676 13.475 1.00 67.72 14 GLU B C 1
ATOM 1857 O O . GLU B 1 36 ? 71.584 85.131 12.372 1.00 64.84 14 GLU B O 1
ATOM 1863 N N . GLN B 1 37 ? 70.401 85.343 14.283 1.00 62.65 15 GLN B N 1
ATOM 1864 C CA . GLN B 1 37 ? 69.464 84.295 13.878 1.00 67.80 15 GLN B CA 1
ATOM 1865 C C . GLN B 1 37 ? 68.646 84.711 12.654 1.00 67.96 15 GLN B C 1
ATOM 1866 O O . GLN B 1 37 ? 68.238 83.859 11.852 1.00 60.12 15 GLN B O 1
ATOM 1872 N N . ALA B 1 38 ? 68.401 86.010 12.503 1.00 59.62 16 ALA B N 1
ATOM 1873 C CA . ALA B 1 38 ? 67.726 86.570 11.352 1.00 55.41 16 ALA B CA 1
ATOM 1874 C C . ALA B 1 38 ? 68.650 86.710 10.146 1.00 63.55 16 ALA B C 1
ATOM 1875 O O . ALA B 1 38 ? 68.194 87.175 9.091 1.00 59.71 16 ALA B O 1
ATOM 1877 N N . GLU B 1 39 ? 69.912 86.284 10.294 1.00 67.79 17 GLU B N 1
ATOM 1878 C CA . GLU B 1 39 ? 70.994 86.412 9.311 1.00 57.42 17 GLU B CA 1
ATOM 1879 C C . GLU B 1 39 ? 71.009 87.787 8.673 1.00 58.79 17 GLU B C 1
ATOM 1880 O O . GLU B 1 39 ? 71.197 87.932 7.469 1.00 61.46 17 GLU B O 1
ATOM 1886 N N . ARG B 1 40 ? 70.926 88.819 9.514 1.00 53.35 18 ARG B N 1
ATOM 1887 C CA . ARG B 1 40 ? 71.140 90.178 9.046 1.00 53.71 18 ARG B CA 1
ATOM 1888 C C . ARG B 1 40 ? 72.410 90.673 9.747 1.00 59.10 18 ARG B C 1
ATOM 1889 O O . ARG B 1 40 ? 72.362 91.360 10.770 1.00 60.95 18 ARG B O 1
ATOM 1897 N N . TYR B 1 41 ? 73.556 90.350 9.135 1.00 64.75 19 TYR B N 1
ATOM 1898 C CA . TYR B 1 41 ? 74.824 90.548 9.827 1.00 67.51 19 TYR B CA 1
ATOM 1899 C C . TYR B 1 41 ? 75.284 92.004 9.864 1.00 72.25 19 TYR B C 1
ATOM 1900 O O . TYR B 1 41 ? 76.119 92.344 10.706 1.00 71.03 19 TYR B O 1
ATOM 1909 N N . ASP B 1 42 ? 74.747 92.890 9.024 1.00 78.23 20 ASP B N 1
ATOM 1910 C CA . ASP B 1 42 ? 75.126 94.296 9.169 1.00 76.23 20 ASP B CA 1
ATOM 1911 C C . ASP B 1 42 ? 74.522 94.880 10.440 1.00 80.13 20 ASP B C 1
ATOM 1912 O O . ASP B 1 42 ? 75.173 95.669 11.136 1.00 77.42 20 ASP B O 1
ATOM 1917 N N . ASP B 1 43 ? 73.267 94.510 10.743 1.00 85.65 21 ASP B N 1
ATOM 1918 C CA . ASP B 1 43 ? 72.636 94.888 12.008 1.00 73.97 21 ASP B CA 1
ATOM 1919 C C . ASP B 1 43 ? 73.427 94.347 13.192 1.00 63.06 21 ASP B C 1
ATOM 1920 O O . ASP B 1 43 ? 73.751 95.080 14.132 1.00 61.71 21 ASP B O 1
ATOM 1925 N N . MET B 1 44 ? 73.761 93.057 13.145 1.00 49.49 22 MET B N 1
ATOM 1926 C CA . MET B 1 44 ? 74.469 92.432 14.245 1.00 55.11 22 MET B CA 1
ATOM 1927 C C . MET B 1 44 ? 75.830 93.095 14.466 1.00 67.27 22 MET B C 1
ATOM 1928 O O . MET B 1 44 ? 76.270 93.272 15.606 1.00 66.56 22 MET B O 1
ATOM 1933 N N . ALA B 1 45 ? 76.488 93.515 13.387 1.00 70.27 23 ALA B N 1
ATOM 1934 C CA . ALA B 1 45 ? 77.766 94.196 13.518 1.00 60.37 23 ALA B CA 1
ATOM 1935 C C . ALA B 1 45 ? 77.605 95.594 14.088 1.00 56.99 23 ALA B C 1
ATOM 1936 O O . ALA B 1 45 ? 78.413 96.018 14.917 1.00 62.91 23 ALA B O 1
ATOM 1938 N N . ALA B 1 46 ? 76.581 96.338 13.670 1.00 60.35 24 ALA B N 1
ATOM 1939 C CA . ALA B 1 46 ? 76.455 97.690 14.214 1.00 63.25 24 ALA B CA 1
ATOM 1940 C C . ALA B 1 46 ? 76.209 97.665 15.719 1.00 62.45 24 ALA B C 1
ATOM 1941 O O . ALA B 1 46 ? 76.649 98.581 16.430 1.00 62.90 24 ALA B O 1
ATOM 1943 N N . CYS B 1 47 ? 75.496 96.638 16.213 1.00 58.14 25 CYS B N 1
ATOM 1944 C CA . CYS B 1 47 ? 75.314 96.462 17.655 1.00 73.90 25 CYS B CA 1
ATOM 1945 C C . CYS B 1 47 ? 76.643 96.228 18.353 1.00 68.63 25 CYS B C 1
ATOM 1946 O O . CYS B 1 47 ? 76.953 96.878 19.360 1.00 68.40 25 CYS B O 1
ATOM 1949 N N . MET B 1 48 ? 77.417 95.258 17.868 1.00 61.28 26 MET B N 1
ATOM 1950 C CA . MET B 1 48 ? 78.667 94.911 18.524 1.00 61.60 26 MET B CA 1
ATOM 1951 C C . MET B 1 48 ? 79.739 96.000 18.387 1.00 71.54 26 MET B C 1
ATOM 1952 O O . MET B 1 48 ? 80.705 96.000 19.160 1.00 77.90 26 MET B O 1
ATOM 1957 N N . LYS B 1 49 ? 79.600 96.930 17.442 1.00 69.64 27 LYS B N 1
ATOM 1958 C CA . LYS B 1 49 ? 80.468 98.105 17.461 1.00 71.49 27 LYS B CA 1
ATOM 1959 C C . LYS B 1 49 ? 80.048 99.076 18.556 1.00 80.59 27 LYS B C 1
ATOM 1960 O O . LYS B 1 49 ? 80.893 99.781 19.124 1.00 85.84 27 LYS B O 1
ATOM 1966 N N . SER B 1 50 ? 78.745 99.170 18.825 1.00 86.57 28 SER B N 1
ATOM 1967 C CA . SER B 1 50 ? 78.262 100.065 19.875 1.00 91.06 28 SER B CA 1
ATOM 1968 C C . SER B 1 50 ? 78.616 99.554 21.274 1.00 81.53 28 SER B C 1
ATOM 1969 O O . SER B 1 50 ? 78.954 100.351 22.161 1.00 80.46 28 SER B O 1
ATOM 1972 N N . VAL B 1 51 ? 78.537 98.235 21.495 1.00 72.03 29 VAL B N 1
ATOM 1973 C CA . VAL B 1 51 ? 79.011 97.653 22.754 1.00 80.90 29 VAL B CA 1
ATOM 1974 C C . VAL B 1 51 ? 80.509 97.901 22.931 1.00 96.39 29 VAL B C 1
ATOM 1975 O O . VAL B 1 51 ? 80.978 98.239 24.030 1.00 104.05 29 VAL B O 1
ATOM 1979 N N . THR B 1 52 ? 81.285 97.731 21.852 1.00 92.49 30 THR B N 1
ATOM 1980 C CA . THR B 1 52 ? 82.730 97.917 21.931 1.00 89.12 30 THR B CA 1
ATOM 1981 C C . THR B 1 52 ? 83.069 99.378 22.210 1.00 99.20 30 THR B C 1
ATOM 1982 O O . THR B 1 52 ? 83.931 99.672 23.052 1.00 107.05 30 THR B O 1
ATOM 1986 N N . GLU B 1 53 ? 82.369 100.314 21.543 1.00 89.84 31 GLU B N 1
ATOM 1987 C CA . GLU B 1 53 ? 82.657 101.735 21.741 1.00 98.76 31 GLU B CA 1
ATOM 1988 C C . GLU B 1 53 ? 82.275 102.241 23.134 1.00 101.04 31 GLU B C 1
ATOM 1989 O O . GLU B 1 53 ? 82.340 103.460 23.371 1.00 98.96 31 GLU B O 1
ATOM 1995 N N . GLN B 1 54 ? 81.864 101.354 24.037 1.00 105.39 32 GLN B N 1
ATOM 1996 C CA . GLN B 1 54 ? 81.611 101.704 25.422 1.00 108.06 32 GLN B CA 1
ATOM 1997 C C . GLN B 1 54 ? 82.845 101.563 26.302 1.00 120.74 32 GLN B C 1
ATOM 1998 O O . GLN B 1 54 ? 82.784 101.905 27.490 1.00 124.09 32 GLN B O 1
ATOM 2004 N N . GLY B 1 55 ? 83.961 101.103 25.747 1.00 121.68 33 GLY B N 1
ATOM 2005 C CA . GLY B 1 55 ? 85.220 100.997 26.470 1.00 125.91 33 GLY B CA 1
ATOM 2006 C C . GLY B 1 55 ? 85.545 99.715 27.221 1.00 119.53 33 GLY B C 1
ATOM 2007 O O . GLY B 1 55 ? 86.684 99.247 27.176 1.00 125.05 33 GLY B O 1
ATOM 2008 N N . ALA B 1 56 ? 84.567 99.141 27.914 1.00 111.56 34 ALA B N 1
ATOM 2009 C CA . ALA B 1 56 ? 84.814 97.949 28.716 1.00 104.97 34 ALA B CA 1
ATOM 2010 C C . ALA B 1 56 ? 85.186 96.746 27.860 1.00 106.39 34 ALA B C 1
ATOM 2011 O O . ALA B 1 56 ? 84.674 96.560 26.747 1.00 111.25 34 ALA B O 1
ATOM 2013 N N . GLU B 1 57 ? 86.084 95.925 28.402 1.00 101.70 35 GLU B N 1
ATOM 2014 C CA . GLU B 1 57 ? 86.471 94.685 27.748 1.00 96.17 35 GLU B CA 1
ATOM 2015 C C . GLU B 1 57 ? 85.271 93.746 27.651 1.00 93.02 35 GLU B C 1
ATOM 2016 O O . GLU B 1 57 ? 84.401 93.735 28.525 1.00 86.83 35 GLU B O 1
ATOM 2018 N N . LEU B 1 58 ? 85.214 92.988 26.554 1.00 90.04 36 LEU B N 1
ATOM 2019 C CA . LEU B 1 58 ? 84.056 92.189 26.162 1.00 90.54 36 LEU B CA 1
ATOM 2020 C C . LEU B 1 58 ? 84.149 90.752 26.679 1.00 86.08 36 LEU B C 1
ATOM 2021 O O . LEU B 1 58 ? 85.243 90.185 26.809 1.00 79.78 36 LEU B O 1
ATOM 2026 N N . SER B 1 59 ? 82.969 90.155 26.914 1.00 80.00 37 SER B N 1
ATOM 2027 C CA . SER B 1 59 ? 82.829 88.775 27.373 1.00 78.60 37 SER B CA 1
ATOM 2028 C C . SER B 1 59 ? 83.465 87.797 26.389 1.00 93.58 37 SER B C 1
ATOM 2029 O O . SER B 1 59 ? 83.804 88.132 25.248 1.00 82.98 37 SER B O 1
ATOM 2032 N N . ASN B 1 60 ? 83.514 86.534 26.798 1.00 107.07 38 ASN B N 1
ATOM 2033 C CA . ASN B 1 60 ? 83.922 85.543 25.820 1.00 116.64 38 ASN B CA 1
ATOM 2034 C C . ASN B 1 60 ? 82.764 85.166 24.913 1.00 119.78 38 ASN B C 1
ATOM 2035 O O . ASN B 1 60 ? 82.997 84.573 23.854 1.00 125.68 38 ASN B O 1
ATOM 2040 N N . GLU B 1 61 ? 81.532 85.529 25.290 1.00 116.18 39 GLU B N 1
ATOM 2041 C CA . GLU B 1 61 ? 80.390 85.496 24.383 1.00 96.56 39 GLU B CA 1
ATOM 2042 C C . GLU B 1 61 ? 80.280 86.762 23.544 1.00 87.94 39 GLU B C 1
ATOM 2043 O O . GLU B 1 61 ? 79.912 86.693 22.366 1.00 92.82 39 GLU B O 1
ATOM 2049 N N . GLU B 1 62 ? 80.605 87.923 24.115 1.00 75.13 40 GLU B N 1
ATOM 2050 C CA . GLU B 1 62 ? 80.574 89.133 23.309 1.00 72.05 40 GLU B CA 1
ATOM 2051 C C . GLU B 1 62 ? 81.707 89.129 22.308 1.00 83.58 40 GLU B C 1
ATOM 2052 O O . GLU B 1 62 ? 81.588 89.757 21.254 1.00 83.17 40 GLU B O 1
ATOM 2055 N N . ARG B 1 63 ? 82.668 88.290 22.523 1.00 92.26 41 ARG B N 1
ATOM 2056 C CA . ARG B 1 63 ? 83.740 88.231 21.591 1.00 79.98 41 ARG B CA 1
ATOM 2057 C C . ARG B 1 63 ? 83.273 87.516 20.410 1.00 81.40 41 ARG B C 1
ATOM 2058 O O . ARG B 1 63 ? 83.377 87.982 19.355 1.00 82.62 41 ARG B O 1
ATOM 2066 N N . ASN B 1 64 ? 82.728 86.353 20.584 1.00 78.34 42 ASN B N 1
ATOM 2067 C CA . ASN B 1 64 ? 82.328 85.580 19.404 1.00 82.65 42 ASN B CA 1
ATOM 2068 C C . ASN B 1 64 ? 81.369 86.360 18.510 1.00 76.95 42 ASN B C 1
ATOM 2069 O O . ASN B 1 64 ? 81.505 86.326 17.283 1.00 82.83 42 ASN B O 1
ATOM 2074 N N . LEU B 1 65 ? 80.413 87.092 19.100 1.00 75.40 43 LEU B N 1
ATOM 2075 C CA . LEU B 1 65 ? 79.408 87.793 18.301 1.00 76.38 43 LEU B CA 1
ATOM 2076 C C . LEU B 1 65 ? 80.028 88.865 17.420 1.00 81.64 43 LEU B C 1
ATOM 2077 O O . LEU B 1 65 ? 79.593 89.075 16.284 1.00 90.46 43 LEU B O 1
ATOM 2082 N N . LEU B 1 66 ? 81.047 89.547 17.903 1.00 73.84 44 LEU B N 1
ATOM 2083 C CA . LEU B 1 66 ? 81.560 90.618 17.067 1.00 73.26 44 LEU B CA 1
ATOM 2084 C C . LEU B 1 66 ? 82.472 90.049 15.974 1.00 77.38 44 LEU B C 1
ATOM 2085 O O . LEU B 1 66 ? 82.535 90.591 14.857 1.00 68.11 44 LEU B O 1
ATOM 2090 N N . SER B 1 67 ? 83.112 88.911 16.249 1.00 71.47 45 SER B N 1
ATOM 2091 C CA . SER B 1 67 ? 83.779 88.162 15.195 1.00 66.18 45 SER B CA 1
ATOM 2092 C C . SER B 1 67 ? 82.785 87.721 14.133 1.00 73.38 45 SER B C 1
ATOM 2093 O O . SER B 1 67 ? 82.932 88.051 12.950 1.00 87.05 45 SER B O 1
ATOM 2096 N N . VAL B 1 68 ? 81.744 86.993 14.549 1.00 69.18 46 VAL B N 1
ATOM 2097 C CA . VAL B 1 68 ? 80.807 86.413 13.594 1.00 64.42 46 VAL B CA 1
ATOM 2098 C C . VAL B 1 68 ? 80.178 87.499 12.737 1.00 65.60 46 VAL B C 1
ATOM 2099 O O . VAL B 1 68 ? 80.033 87.343 11.518 1.00 59.27 46 VAL B O 1
ATOM 2103 N N . ALA B 1 69 ? 79.830 88.630 13.352 1.00 57.55 47 ALA B N 1
ATOM 2104 C CA . ALA B 1 69 ? 79.214 89.733 12.622 1.00 50.17 47 ALA B CA 1
ATOM 2105 C C . ALA B 1 69 ? 80.103 90.202 11.483 1.00 54.42 47 ALA B C 1
ATOM 2106 O O . ALA B 1 69 ? 79.764 90.030 10.311 1.00 75.75 47 ALA B O 1
ATOM 2108 N N . TYR B 1 70 ? 81.255 90.771 11.807 1.00 61.53 48 TYR B N 1
ATOM 2109 C CA . TYR B 1 70 ? 82.059 91.405 10.771 1.00 60.46 48 TYR B CA 1
ATOM 2110 C C . TYR B 1 70 ? 82.639 90.390 9.803 1.00 69.85 48 TYR B C 1
ATOM 2111 O O . TYR B 1 70 ? 82.824 90.695 8.618 1.00 78.11 48 TYR B O 1
ATOM 2120 N N . LYS B 1 71 ? 82.913 89.170 10.251 1.00 61.02 49 LYS B N 1
ATOM 2121 C CA . LYS B 1 71 ? 83.495 88.266 9.267 1.00 65.51 49 LYS B CA 1
ATOM 2122 C C . LYS B 1 71 ? 82.454 87.896 8.203 1.00 83.58 49 LYS B C 1
ATOM 2123 O O . LYS B 1 71 ? 82.749 87.890 6.990 1.00 89.39 49 LYS B O 1
ATOM 2129 N N . ASN B 1 72 ? 81.201 87.715 8.628 1.00 89.81 50 ASN B N 1
ATOM 2130 C CA . ASN B 1 72 ? 80.097 87.594 7.680 1.00 64.76 50 ASN B CA 1
ATOM 2131 C C . ASN B 1 72 ? 79.942 88.870 6.861 1.00 69.16 50 ASN B C 1
ATOM 2132 O O . ASN B 1 72 ? 79.759 88.809 5.635 1.00 82.31 50 ASN B O 1
ATOM 2137 N N . VAL B 1 73 ? 80.062 90.041 7.495 1.00 51.96 51 VAL B N 1
ATOM 2138 C CA . VAL B 1 73 ? 79.959 91.281 6.729 1.00 60.53 51 VAL B CA 1
ATOM 2139 C C . VAL B 1 73 ? 81.076 91.354 5.690 1.00 69.93 51 VAL B C 1
ATOM 2140 O O . VAL B 1 73 ? 80.810 91.471 4.485 1.00 72.04 51 VAL B O 1
ATOM 2144 N N . VAL B 1 74 ? 82.341 91.279 6.155 1.00 75.58 52 VAL B N 1
ATOM 2145 C CA . VAL B 1 74 ? 83.515 91.346 5.267 1.00 72.20 52 VAL B CA 1
ATOM 2146 C C . VAL B 1 74 ? 83.575 90.156 4.309 1.00 71.89 52 VAL B C 1
ATOM 2147 O O . VAL B 1 74 ? 83.886 90.323 3.126 1.00 81.29 52 VAL B O 1
ATOM 2151 N N . GLY B 1 75 ? 83.328 88.937 4.801 1.00 70.35 53 GLY B N 1
ATOM 2152 C CA . GLY B 1 75 ? 83.459 87.765 3.940 1.00 77.69 53 GLY B CA 1
ATOM 2153 C C . GLY B 1 75 ? 82.570 87.806 2.704 1.00 76.21 53 GLY B C 1
ATOM 2154 O O . GLY B 1 75 ? 82.904 87.202 1.677 1.00 71.53 53 GLY B O 1
ATOM 2155 N N . ALA B 1 76 ? 81.420 88.496 2.786 1.00 69.24 54 ALA B N 1
ATOM 2156 C CA . ALA B 1 76 ? 80.586 88.703 1.604 1.00 65.27 54 ALA B CA 1
ATOM 2157 C C . ALA B 1 76 ? 81.298 89.571 0.573 1.00 67.91 54 ALA B C 1
ATOM 2158 O O . ALA B 1 76 ? 81.297 89.252 -0.622 1.00 76.92 54 ALA B O 1
ATOM 2160 N N . ARG B 1 77 ? 81.863 90.705 1.009 1.00 61.40 55 ARG B N 1
ATOM 2161 C CA . ARG B 1 77 ? 82.636 91.546 0.095 1.00 71.21 55 ARG B CA 1
ATOM 2162 C C . ARG B 1 77 ? 83.837 90.799 -0.486 1.00 67.21 55 ARG B C 1
ATOM 2163 O O . ARG B 1 77 ? 84.157 90.954 -1.673 1.00 58.81 55 ARG B O 1
ATOM 21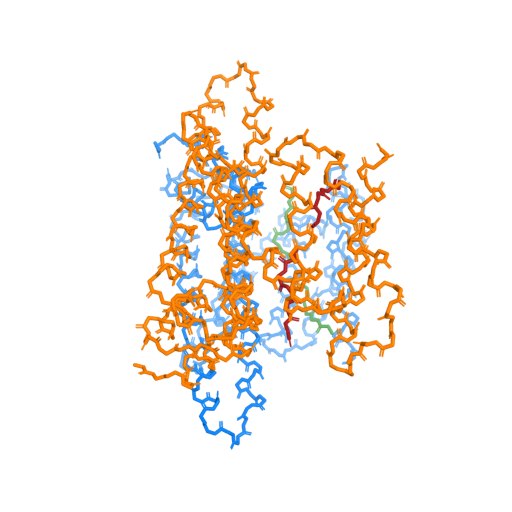71 N N . ARG B 1 78 ? 84.489 89.962 0.329 1.00 60.43 56 ARG B N 1
ATOM 2172 C CA . ARG B 1 78 ? 85.570 89.129 -0.175 1.00 60.01 56 ARG B CA 1
ATOM 2173 C C . ARG B 1 78 ? 85.094 88.200 -1.290 1.00 67.68 56 ARG B C 1
ATOM 2174 O O . ARG B 1 78 ? 85.773 88.045 -2.311 1.00 75.59 56 ARG B O 1
ATOM 2182 N N . SER B 1 79 ? 83.922 87.589 -1.136 1.00 72.01 57 SER B N 1
ATOM 2183 C CA . SER B 1 79 ? 83.501 86.620 -2.138 1.00 71.52 57 SER B CA 1
ATOM 2184 C C . SER B 1 79 ? 83.092 87.319 -3.432 1.00 76.27 57 SER B C 1
ATOM 2185 O O . SER B 1 79 ? 83.448 86.876 -4.536 1.00 70.10 57 SER B O 1
ATOM 2188 N N . SER B 1 80 ? 82.366 88.431 -3.305 1.00 75.69 58 SER B N 1
ATOM 2189 C CA . SER B 1 80 ? 82.032 89.242 -4.467 1.00 71.33 58 SER B CA 1
ATOM 2190 C C . SER B 1 80 ? 83.288 89.706 -5.184 1.00 60.48 58 SER B C 1
ATOM 2191 O O . SER B 1 80 ? 83.380 89.603 -6.406 1.00 72.39 58 SER B O 1
ATOM 2194 N N . TRP B 1 81 ? 84.283 90.180 -4.434 1.00 71.52 59 TRP B N 1
ATOM 2195 C CA . TRP B 1 81 ? 85.507 90.702 -5.048 1.00 77.44 59 TRP B CA 1
ATOM 2196 C C . TRP B 1 81 ? 86.200 89.656 -5.920 1.00 79.05 59 TRP B C 1
ATOM 2197 O O . TRP B 1 81 ? 86.583 89.940 -7.062 1.00 71.99 59 TRP B O 1
ATOM 2208 N N . ARG B 1 82 ? 86.355 88.430 -5.408 1.00 79.09 60 ARG B N 1
ATOM 2209 C CA . ARG B 1 82 ? 87.028 87.392 -6.185 1.00 78.89 60 ARG B CA 1
ATOM 2210 C C . ARG B 1 82 ? 86.261 87.047 -7.456 1.00 73.05 60 ARG B C 1
ATOM 2211 O O . ARG B 1 82 ? 86.868 86.753 -8.489 1.00 80.85 60 ARG B O 1
ATOM 2219 N N . VAL B 1 83 ? 84.928 87.093 -7.413 1.00 81.34 61 VAL B N 1
ATOM 2220 C CA . VAL B 1 83 ? 84.154 86.775 -8.609 1.00 91.07 61 VAL B CA 1
ATOM 2221 C C . VAL B 1 83 ? 84.297 87.882 -9.643 1.00 94.35 61 VAL B C 1
ATOM 2222 O O . VAL B 1 83 ? 84.532 87.619 -10.827 1.00 90.55 61 VAL B O 1
ATOM 2226 N N . VAL B 1 84 ? 84.229 89.133 -9.200 1.00 92.11 62 VAL B N 1
ATOM 2227 C CA . VAL B 1 84 ? 84.347 90.256 -10.118 1.00 87.67 62 VAL B CA 1
ATOM 2228 C C . VAL B 1 84 ? 85.783 90.442 -10.612 1.00 93.27 62 VAL B C 1
ATOM 2229 O O . VAL B 1 84 ? 85.998 90.864 -11.754 1.00 102.78 62 VAL B O 1
ATOM 2233 N N . SER B 1 85 ? 86.784 90.127 -9.788 1.00 90.70 63 SER B N 1
ATOM 2234 C CA . SER B 1 85 ? 88.165 90.262 -10.238 1.00 88.69 63 SER B CA 1
ATOM 2235 C C . SER B 1 85 ? 88.523 89.186 -11.264 1.00 103.31 63 SER B C 1
ATOM 2236 O O . SER B 1 85 ? 89.368 89.420 -12.141 1.00 114.78 63 SER B O 1
ATOM 2239 N N . SER B 1 86 ? 87.897 88.005 -11.176 1.00 98.03 64 SER B N 1
ATOM 2240 C CA . SER B 1 86 ? 88.174 86.942 -12.138 1.00 98.19 64 SER B CA 1
ATOM 2241 C C . SER B 1 86 ? 87.503 87.195 -13.485 1.00 101.25 64 SER B C 1
ATOM 2242 O O . SER B 1 86 ? 88.017 86.763 -14.527 1.00 108.03 64 SER B O 1
ATOM 2245 N N . ILE B 1 87 ? 86.368 87.892 -13.479 1.00 92.83 65 ILE B N 1
ATOM 2246 C CA . ILE B 1 87 ? 85.741 88.308 -14.725 1.00 93.53 65 ILE B CA 1
ATOM 2247 C C . ILE B 1 87 ? 86.550 89.425 -15.373 1.00 99.86 65 ILE B C 1
ATOM 2248 O O . ILE B 1 87 ? 86.742 89.446 -16.598 1.00 100.87 65 ILE B O 1
ATOM 2253 N N . GLU B 1 88 ? 87.045 90.368 -14.563 1.00 98.41 66 GLU B N 1
ATOM 2254 C CA . GLU B 1 88 ? 87.834 91.472 -15.107 1.00 113.04 66 GLU B CA 1
ATOM 2255 C C . GLU B 1 88 ? 89.107 90.978 -15.793 1.00 117.05 66 GLU B C 1
ATOM 2256 O O . GLU B 1 88 ? 89.562 91.591 -16.767 1.00 122.86 66 GLU B O 1
ATOM 2262 N N . GLN B 1 89 ? 89.678 89.862 -15.324 1.00 113.73 67 GLN B N 1
ATOM 2263 C CA . GLN B 1 89 ? 90.836 89.274 -15.991 1.00 107.67 67 GLN B CA 1
ATOM 2264 C C . GLN B 1 89 ? 90.445 88.493 -17.247 1.00 116.64 67 GLN B C 1
ATOM 2265 O O . GLN B 1 89 ? 91.138 88.570 -18.266 1.00 126.41 67 GLN B O 1
ATOM 2267 N N . LYS B 1 90 ? 89.330 87.763 -17.217 1.00 117.87 68 LYS B N 1
ATOM 2268 C CA . LYS B 1 90 ? 88.892 87.012 -18.397 1.00 127.07 68 LYS B CA 1
ATOM 2269 C C . LYS B 1 90 ? 88.335 87.888 -19.531 1.00 126.74 68 LYS B C 1
ATOM 2270 O O . LYS B 1 90 ? 87.962 87.330 -20.571 1.00 124.49 68 LYS B O 1
ATOM 2274 N N . THR B 1 91 ? 88.265 89.213 -19.373 1.00 124.70 69 THR B N 1
ATOM 2275 C CA . THR B 1 91 ? 87.556 90.092 -20.299 1.00 121.54 69 THR B CA 1
ATOM 2276 C C . THR B 1 91 ? 88.509 90.866 -21.224 1.00 132.29 69 THR B C 1
ATOM 2277 O O . THR B 1 91 ? 88.072 91.747 -21.973 1.00 128.04 69 THR B O 1
ATOM 2281 N N . GLU B 1 92 ? 89.784 90.481 -21.270 1.00 144.72 70 GLU B N 1
ATOM 2282 C CA . GLU B 1 92 ? 90.769 91.231 -22.046 1.00 150.70 70 GLU B CA 1
ATOM 2283 C C . GLU B 1 92 ? 90.410 91.243 -23.531 1.00 161.29 70 GLU B C 1
ATOM 2284 O O . GLU B 1 92 ? 90.110 90.199 -24.118 1.00 169.66 70 GLU B O 1
ATOM 2286 N N . GLY B 1 93 ? 90.408 92.440 -24.129 1.00 157.20 71 GLY B N 1
ATOM 2287 C CA . GLY B 1 93 ? 90.111 92.633 -25.537 1.00 151.27 71 GLY B CA 1
ATOM 2288 C C . GLY B 1 93 ? 88.834 93.401 -25.849 1.00 152.39 71 GLY B C 1
ATOM 2289 O O . GLY B 1 93 ? 88.744 93.992 -26.932 1.00 154.84 71 GLY B O 1
ATOM 2290 N N . ALA B 1 94 ? 87.844 93.415 -24.952 1.00 147.92 72 ALA B N 1
ATOM 2291 C CA . ALA B 1 94 ? 86.622 94.210 -25.125 1.00 138.47 72 ALA B CA 1
ATOM 2292 C C . ALA B 1 94 ? 86.692 95.379 -24.139 1.00 131.81 72 ALA B C 1
ATOM 2293 O O . ALA B 1 94 ? 86.420 95.215 -22.941 1.00 118.83 72 ALA B O 1
ATOM 2295 N N . GLU B 1 95 ? 87.096 96.551 -24.651 1.00 135.51 73 GLU B N 1
ATOM 2296 C CA . GLU B 1 95 ? 87.456 97.675 -23.787 1.00 134.38 73 GLU B CA 1
ATOM 2297 C C . GLU B 1 95 ? 86.278 98.136 -22.939 1.00 133.68 73 GLU B C 1
ATOM 2298 O O . GLU B 1 95 ? 86.451 98.493 -21.767 1.00 136.39 73 GLU B O 1
ATOM 2300 N N . LYS B 1 96 ? 85.066 98.098 -23.495 1.00 134.44 74 LYS B N 1
ATOM 2301 C CA . LYS B 1 96 ? 83.921 98.656 -22.788 1.00 119.73 74 LYS B CA 1
ATOM 2302 C C . LYS B 1 96 ? 83.363 97.672 -21.772 1.00 121.72 74 LYS B C 1
ATOM 2303 O O . LYS B 1 96 ? 82.755 98.092 -20.779 1.00 120.31 74 LYS B O 1
ATOM 2305 N N . LYS B 1 97 ? 83.565 96.369 -21.996 1.00 123.64 75 LYS B N 1
ATOM 2306 C CA . LYS B 1 97 ? 83.213 95.377 -20.986 1.00 122.81 75 LYS B CA 1
ATOM 2307 C C . LYS B 1 97 ? 84.237 95.311 -19.856 1.00 122.64 75 LYS B C 1
ATOM 2308 O O . LYS B 1 97 ? 83.880 94.946 -18.733 1.00 121.07 75 LYS B O 1
ATOM 2310 N N . GLN B 1 98 ? 85.508 95.621 -20.125 1.00 122.98 76 GLN B N 1
ATOM 2311 C CA . GLN B 1 98 ? 86.497 95.548 -19.056 1.00 115.95 76 GLN B CA 1
ATOM 2312 C C . GLN B 1 98 ? 86.515 96.815 -18.204 1.00 111.32 76 GLN B C 1
ATOM 2313 O O . GLN B 1 98 ? 86.653 96.733 -16.977 1.00 96.17 76 GLN B O 1
ATOM 2319 N N . GLN B 1 99 ? 86.359 97.988 -18.829 1.00 115.73 77 GLN B N 1
ATOM 2320 C CA . GLN B 1 99 ? 86.252 99.222 -18.057 1.00 112.48 77 GLN B CA 1
ATOM 2321 C C . GLN B 1 99 ? 85.053 99.175 -17.126 1.00 115.90 77 GLN B C 1
ATOM 2322 O O . GLN B 1 99 ? 85.067 99.807 -16.063 1.00 117.65 77 GLN B O 1
ATOM 2324 N N . MET B 1 100 ? 84.030 98.393 -17.490 1.00 117.38 78 MET B N 1
ATOM 2325 C CA . MET B 1 100 ? 82.807 98.244 -16.704 1.00 108.88 78 MET B CA 1
ATOM 2326 C C . MET B 1 100 ? 83.019 97.314 -15.515 1.00 105.29 78 MET B C 1
ATOM 2327 O O . MET B 1 100 ? 82.515 97.579 -14.415 1.00 104.06 78 MET B O 1
ATOM 2332 N N . ALA B 1 101 ? 83.750 96.214 -15.723 1.00 102.63 79 ALA B N 1
ATOM 2333 C CA . ALA B 1 101 ? 84.112 95.334 -14.617 1.00 96.73 79 ALA B CA 1
ATOM 2334 C C . ALA B 1 101 ? 85.119 95.981 -13.667 1.00 92.83 79 ALA B C 1
ATOM 2335 O O . ALA B 1 101 ? 85.070 95.720 -12.463 1.00 83.47 79 ALA B O 1
ATOM 2337 N N . ARG B 1 102 ? 86.032 96.821 -14.177 1.00 95.89 80 ARG B N 1
ATOM 2338 C CA . ARG B 1 102 ? 87.022 97.447 -13.303 1.00 90.39 80 ARG B CA 1
ATOM 2339 C C . ARG B 1 102 ? 86.367 98.378 -12.292 1.00 88.93 80 ARG B C 1
ATOM 2340 O O . ARG B 1 102 ? 86.698 98.337 -11.102 1.00 83.12 80 ARG B O 1
ATOM 2342 N N . GLU B 1 103 ? 85.426 99.213 -12.744 1.00 95.00 81 GLU B N 1
ATOM 2343 C CA . GLU B 1 103 ? 84.821 100.216 -11.867 1.00 101.03 81 GLU B CA 1
ATOM 2344 C C . GLU B 1 103 ? 83.948 99.592 -10.785 1.00 91.66 81 GLU B C 1
ATOM 2345 O O . GLU B 1 103 ? 83.828 100.160 -9.692 1.00 82.99 81 GLU B O 1
ATOM 2351 N N . TYR B 1 104 ? 83.313 98.450 -11.070 1.00 94.02 82 TYR B N 1
ATOM 2352 C CA . TYR B 1 104 ? 82.530 97.762 -10.043 1.00 91.51 82 TYR B CA 1
ATOM 2353 C C . TYR B 1 104 ? 83.433 97.118 -8.998 1.00 86.32 82 TYR B C 1
ATOM 2354 O O . TYR B 1 104 ? 83.129 97.145 -7.801 1.00 81.53 82 TYR B O 1
ATOM 2363 N N . ARG B 1 105 ? 84.533 96.515 -9.437 1.00 83.49 83 ARG B N 1
ATOM 2364 C CA . ARG B 1 105 ? 85.492 95.950 -8.498 1.00 83.97 83 ARG B CA 1
ATOM 2365 C C . ARG B 1 105 ? 85.998 97.011 -7.532 1.00 84.67 83 ARG B C 1
ATOM 2366 O O . ARG B 1 105 ? 86.091 96.769 -6.324 1.00 84.53 83 ARG B O 1
ATOM 2374 N N . GLU B 1 106 ? 86.323 98.198 -8.040 1.00 91.52 84 GLU B N 1
ATOM 2375 C CA . GLU B 1 106 ? 86.772 99.264 -7.153 1.00 101.84 84 GLU B CA 1
ATOM 2376 C C . GLU B 1 106 ? 85.685 99.659 -6.158 1.00 104.76 84 GLU B C 1
ATOM 2377 O O . GLU B 1 106 ? 85.974 99.874 -4.975 1.00 111.88 84 GLU B O 1
ATOM 2383 N N . LYS B 1 107 ? 84.429 99.744 -6.607 1.00 98.11 85 LYS B N 1
ATOM 2384 C CA . LYS B 1 107 ? 83.339 100.010 -5.668 1.00 92.92 85 LYS B CA 1
ATOM 2385 C C . LYS B 1 107 ? 83.273 98.929 -4.600 1.00 85.07 85 LYS B C 1
ATOM 2386 O O . LYS B 1 107 ? 83.190 99.229 -3.403 1.00 86.61 85 LYS B O 1
ATOM 2388 N N . ILE B 1 108 ? 83.308 97.661 -5.021 1.00 81.49 86 ILE B N 1
ATOM 2389 C CA . ILE B 1 108 ? 83.248 96.544 -4.084 1.00 72.67 86 ILE B CA 1
ATOM 2390 C C . ILE B 1 108 ? 84.428 96.583 -3.137 1.00 70.93 86 ILE B C 1
ATOM 2391 O O . ILE B 1 108 ? 84.289 96.301 -1.944 1.00 65.34 86 ILE B O 1
ATOM 2396 N N . GLU B 1 109 ? 85.619 96.861 -3.657 1.00 84.80 87 GLU B N 1
ATOM 2397 C CA . GLU B 1 109 ? 86.781 96.787 -2.785 1.00 90.56 87 GLU B CA 1
ATOM 2398 C C . GLU B 1 109 ? 86.865 98.014 -1.892 1.00 90.37 87 GLU B C 1
ATOM 2399 O O . GLU B 1 109 ? 87.360 97.919 -0.765 1.00 100.10 87 GLU B O 1
ATOM 2405 N N . THR B 1 110 ? 86.342 99.153 -2.348 1.00 78.76 88 THR B N 1
ATOM 2406 C CA . THR B 1 110 ? 86.270 100.315 -1.470 1.00 76.24 88 THR B CA 1
ATOM 2407 C C . THR B 1 110 ? 85.369 100.022 -0.272 1.00 78.80 88 THR B C 1
ATOM 2408 O O . THR B 1 110 ? 85.724 100.316 0.874 1.00 71.15 88 THR B O 1
ATOM 2412 N N . GLU B 1 111 ? 84.228 99.376 -0.519 1.00 85.62 89 GLU B N 1
ATOM 2413 C CA . GLU B 1 111 ? 83.380 98.880 0.561 1.00 80.69 89 GLU B CA 1
ATOM 2414 C C . GLU B 1 111 ? 84.158 97.949 1.483 1.00 80.56 89 GLU B C 1
ATOM 2415 O O . GLU B 1 111 ? 84.013 98.015 2.707 1.00 83.14 89 GLU B O 1
ATOM 2421 N N . LEU B 1 112 ? 84.952 97.040 0.903 1.00 88.02 90 LEU B N 1
ATOM 2422 C CA . LEU B 1 112 ? 85.795 96.135 1.685 1.00 81.09 90 LEU B CA 1
ATOM 2423 C C . LEU B 1 112 ? 86.814 96.906 2.515 1.00 83.01 90 LEU B C 1
ATOM 2424 O O . LEU B 1 112 ? 87.021 96.606 3.695 1.00 86.20 90 LEU B O 1
ATOM 2429 N N . ARG B 1 113 ? 87.469 97.902 1.914 1.00 77.60 91 ARG B N 1
ATOM 2430 C CA . ARG B 1 113 ? 88.486 98.643 2.659 1.00 80.60 91 ARG B CA 1
ATOM 2431 C C . ARG B 1 113 ? 87.892 99.320 3.880 1.00 77.71 91 ARG B C 1
ATOM 2432 O O . ARG B 1 113 ? 88.499 99.318 4.951 1.00 86.97 91 ARG B O 1
ATOM 2440 N N . ASP B 1 114 ? 86.695 99.881 3.750 1.00 91.32 92 ASP B N 1
ATOM 2441 C CA . ASP B 1 114 ? 86.103 100.588 4.878 1.00 103.12 92 ASP B CA 1
ATOM 2442 C C . ASP B 1 114 ? 85.681 99.621 5.982 1.00 94.75 92 ASP B C 1
ATOM 2443 O O . ASP B 1 114 ? 85.759 99.962 7.166 1.00 96.69 92 ASP B O 1
ATOM 2448 N N . ILE B 1 115 ? 85.281 98.402 5.620 1.00 85.79 93 ILE B N 1
ATOM 2449 C CA . ILE B 1 115 ? 84.988 97.385 6.627 1.00 78.50 93 ILE B CA 1
ATOM 2450 C C . ILE B 1 115 ? 86.232 97.046 7.438 1.00 78.41 93 ILE B C 1
ATOM 2451 O O . ILE B 1 115 ? 86.176 96.921 8.666 1.00 78.13 93 ILE B O 1
ATOM 2456 N N . CYS B 1 116 ? 87.369 96.874 6.769 1.00 81.80 94 CYS B N 1
ATOM 2457 C CA . CYS B 1 116 ? 88.582 96.465 7.470 1.00 78.82 94 CYS B CA 1
ATOM 2458 C C . CYS B 1 116 ? 89.126 97.599 8.329 1.00 82.90 94 CYS B C 1
ATOM 2459 O O . CYS B 1 116 ? 89.599 97.368 9.448 1.00 89.70 94 CYS B O 1
ATOM 2462 N N . ASN B 1 117 ? 89.071 98.833 7.826 1.00 79.18 95 ASN B N 1
ATOM 2463 C CA . ASN B 1 117 ? 89.508 99.963 8.631 1.00 84.22 95 ASN B CA 1
ATOM 2464 C C . ASN B 1 117 ? 88.560 100.212 9.796 1.00 100.15 95 ASN B C 1
ATOM 2465 O O . ASN B 1 117 ? 88.988 100.716 10.838 1.00 113.32 95 ASN B O 1
ATOM 2470 N N . ASP B 1 118 ? 87.281 99.853 9.643 1.00 101.01 96 ASP B N 1
ATOM 2471 C CA . ASP B 1 118 ? 86.338 99.918 10.759 1.00 101.00 96 ASP B CA 1
ATOM 2472 C C . ASP B 1 118 ? 86.768 98.987 11.883 1.00 92.97 96 ASP B C 1
ATOM 2473 O O . ASP B 1 118 ? 86.766 99.362 13.062 1.00 92.63 96 ASP B O 1
ATOM 2478 N N . VAL B 1 119 ? 87.127 97.750 11.531 1.00 84.57 97 VAL B N 1
ATOM 2479 C CA . VAL B 1 119 ? 87.503 96.739 12.518 1.00 81.94 97 VAL B CA 1
ATOM 2480 C C . VAL B 1 119 ? 88.849 97.053 13.141 1.00 83.22 97 VAL B C 1
ATOM 2481 O O . VAL B 1 119 ? 89.005 97.010 14.370 1.00 80.35 97 VAL B O 1
ATOM 2485 N N . LEU B 1 120 ? 89.846 97.403 12.323 1.00 86.49 98 LEU B N 1
ATOM 2486 C CA . LEU B 1 120 ? 91.169 97.646 12.880 1.00 83.45 98 LEU B CA 1
ATOM 2487 C C . LEU B 1 120 ? 91.235 98.904 13.748 1.00 85.22 98 LEU B C 1
ATOM 2488 O O . LEU B 1 120 ? 92.138 99.013 14.590 1.00 78.35 98 LEU B O 1
ATOM 2493 N N . SER B 1 121 ? 90.269 99.816 13.621 1.00 85.62 99 SER B N 1
ATOM 2494 C CA . SER B 1 121 ? 90.212 100.961 14.528 1.00 93.02 99 SER B CA 1
ATOM 2495 C C . SER B 1 121 ? 89.583 100.590 15.869 1.00 88.59 99 SER B C 1
ATOM 2496 O O . SER B 1 121 ? 89.997 101.097 16.916 1.00 96.31 99 SER B O 1
ATOM 2499 N N . LEU B 1 122 ? 88.593 99.703 15.865 1.00 77.71 100 LEU B N 1
ATOM 2500 C CA . LEU B 1 122 ? 88.131 99.148 17.130 1.00 76.54 100 LEU B CA 1
ATOM 2501 C C . LEU B 1 122 ? 89.249 98.401 17.848 1.00 76.10 100 LEU B C 1
ATOM 2502 O O . LEU B 1 122 ? 89.342 98.462 19.077 1.00 80.53 100 LEU B O 1
ATOM 2507 N N . LEU B 1 123 ? 90.123 97.704 17.109 1.00 79.35 101 LEU B N 1
ATOM 2508 C CA . LEU B 1 123 ? 91.140 96.915 17.800 1.00 79.76 101 LEU B CA 1
ATOM 2509 C C . LEU B 1 123 ? 92.264 97.785 18.356 1.00 87.95 101 LEU B C 1
ATOM 2510 O O . LEU B 1 123 ? 92.784 97.496 19.439 1.00 81.01 101 LEU B O 1
ATOM 2515 N N . GLU B 1 124 ? 92.613 98.878 17.686 1.00 84.49 102 GLU B N 1
ATOM 2516 C CA . GLU B 1 124 ? 93.698 99.682 18.218 1.00 87.72 102 GLU B CA 1
ATOM 2517 C C . GLU B 1 124 ? 93.220 100.605 19.328 1.00 105.02 102 GLU B C 1
ATOM 2518 O O . GLU B 1 124 ? 93.996 100.895 20.245 1.00 126.49 102 GLU B O 1
ATOM 2520 N N . LYS B 1 125 ? 91.967 101.073 19.293 1.00 101.21 103 LYS B N 1
ATOM 2521 C CA . LYS B 1 125 ? 91.558 102.027 20.322 1.00 97.36 103 LYS B CA 1
ATOM 2522 C C . LYS B 1 125 ? 90.815 101.389 21.498 1.00 97.44 103 LYS B C 1
ATOM 2523 O O . LYS B 1 125 ? 90.855 101.943 22.605 1.00 104.97 103 LYS B O 1
ATOM 2529 N N . PHE B 1 126 ? 90.227 100.200 21.328 1.00 93.35 104 PHE B N 1
ATOM 2530 C CA . PHE B 1 126 ? 89.418 99.588 22.387 1.00 91.76 104 PHE B CA 1
ATOM 2531 C C . PHE B 1 126 ? 89.812 98.149 22.725 1.00 93.44 104 PHE B C 1
ATOM 2532 O O . PHE B 1 126 ? 89.960 97.798 23.903 1.00 97.15 104 PHE B O 1
ATOM 2540 N N . LEU B 1 127 ? 89.964 97.299 21.705 1.00 92.74 105 LEU B N 1
ATOM 2541 C CA . LEU B 1 127 ? 89.987 95.860 21.949 1.00 90.57 105 LEU B CA 1
ATOM 2542 C C . LEU B 1 127 ? 91.354 95.361 22.396 1.00 89.03 105 LEU B C 1
ATOM 2543 O O . LEU B 1 127 ? 91.447 94.632 23.389 1.00 88.91 105 LEU B O 1
ATOM 2548 N N . ILE B 1 128 ? 92.418 95.735 21.689 1.00 92.87 106 ILE B N 1
ATOM 2549 C CA . ILE B 1 128 ? 93.772 95.302 22.052 1.00 94.76 106 ILE B CA 1
ATOM 2550 C C . ILE B 1 128 ? 94.210 95.960 23.359 1.00 99.35 106 ILE B C 1
ATOM 2551 O O . ILE B 1 128 ? 94.612 95.234 24.279 1.00 101.18 106 ILE B O 1
ATOM 2556 N N . PRO B 1 129 ? 94.129 97.294 23.523 1.00 100.88 107 PRO B N 1
ATOM 2557 C CA . PRO B 1 129 ? 94.611 97.891 24.785 1.00 101.70 107 PRO B CA 1
ATOM 2558 C C . PRO B 1 129 ? 93.893 97.415 26.046 1.00 99.80 107 PRO B C 1
ATOM 2559 O O . PRO B 1 129 ? 94.527 97.369 27.109 1.00 106.01 107 PRO B O 1
ATOM 2563 N N . ASN B 1 130 ? 92.612 97.042 25.976 1.00 96.20 108 ASN B N 1
ATOM 2564 C CA . ASN B 1 130 ? 91.889 96.578 27.157 1.00 100.40 108 ASN B CA 1
ATOM 2565 C C . ASN B 1 130 ? 91.856 95.055 27.266 1.00 102.18 108 ASN B C 1
ATOM 2566 O O . ASN B 1 130 ? 91.100 94.511 28.081 1.00 98.22 108 ASN B O 1
ATOM 2571 N N . ALA B 1 131 ? 92.678 94.362 26.477 1.00 107.62 109 ALA B N 1
ATOM 2572 C CA . ALA B 1 131 ? 92.783 92.905 26.530 1.00 106.34 109 ALA B CA 1
ATOM 2573 C C . ALA B 1 131 ? 93.648 92.566 27.733 1.00 110.11 109 ALA B C 1
ATOM 2574 O O . ALA B 1 131 ? 94.872 92.706 27.699 1.00 118.95 109 ALA B O 1
ATOM 2576 N N A SER B 1 132 ? 93.005 92.111 28.817 0.51 105.55 110 SER B N 1
ATOM 2577 N N B SER B 1 132 ? 93.000 92.117 28.815 0.49 105.71 110 SER B N 1
ATOM 2578 C CA A SER B 1 132 ? 93.712 91.894 30.076 0.51 104.16 110 SER B CA 1
ATOM 2579 C CA B SER B 1 132 ? 93.702 91.892 30.073 0.49 104.11 110 SER B CA 1
ATOM 2580 C C A SER B 1 132 ? 94.623 90.672 30.002 0.51 107.79 110 SER B C 1
ATOM 2581 C C B SER B 1 132 ? 94.622 90.677 29.988 0.49 107.69 110 SER B C 1
ATOM 2582 O O A SER B 1 132 ? 95.832 90.762 30.248 0.51 112.92 110 SER B O 1
ATOM 2583 O O B 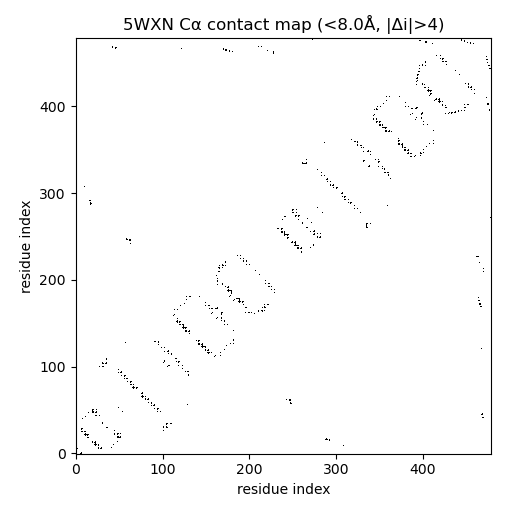SER B 1 132 ? 95.835 90.778 30.210 0.49 113.14 110 SER B O 1
ATOM 2588 N N . GLN B 1 133 ? 94.059 89.522 29.654 1.00 109.60 111 GLN B N 1
ATOM 2589 C CA . GLN B 1 133 ? 94.743 88.245 29.755 1.00 115.35 111 GLN B CA 1
ATOM 2590 C C . GLN B 1 133 ? 95.420 87.873 28.435 1.00 103.45 111 GLN B C 1
ATOM 2591 O O . GLN B 1 133 ? 95.417 88.631 27.463 1.00 101.87 111 GLN B O 1
ATOM 2597 N N . ALA B 1 134 ? 96.038 86.693 28.400 1.00 101.21 112 ALA B N 1
ATOM 2598 C CA . ALA B 1 134 ? 96.746 86.294 27.190 1.00 89.91 112 ALA B CA 1
ATOM 2599 C C . ALA B 1 134 ? 95.819 85.641 26.173 1.00 98.38 112 ALA B C 1
ATOM 2600 O O . ALA B 1 134 ? 96.057 85.771 24.966 1.00 105.56 112 ALA B O 1
ATOM 2602 N N . GLU B 1 135 ? 94.774 84.933 26.620 1.00 101.29 113 GLU B N 1
ATOM 2603 C CA . GLU B 1 135 ? 93.795 84.400 25.673 1.00 96.48 113 GLU B CA 1
ATOM 2604 C C . GLU B 1 135 ? 93.267 85.509 24.778 1.00 97.99 113 GLU B C 1
ATOM 2605 O O . GLU B 1 135 ? 93.230 85.370 23.551 1.00 86.88 113 GLU B O 1
ATOM 2607 N N . SER B 1 136 ? 92.905 86.648 25.380 1.00 108.86 114 SER B N 1
ATOM 2608 C CA . SER B 1 136 ? 92.369 87.760 24.601 1.00 106.15 114 SER B CA 1
ATOM 2609 C C . SER B 1 136 ? 93.452 88.456 23.785 1.00 97.59 114 SER B C 1
ATOM 2610 O O . SER B 1 136 ? 93.238 88.759 22.608 1.00 96.13 114 SER B O 1
ATOM 2613 N N . LYS B 1 137 ? 94.619 88.715 24.384 1.00 99.06 115 LYS B N 1
ATOM 2614 C CA . LYS B 1 137 ? 95.692 89.402 23.662 1.00 104.01 115 LYS B CA 1
ATOM 2615 C C . LYS B 1 137 ? 96.059 88.657 22.384 1.00 103.36 115 LYS B C 1
ATOM 2616 O O . LYS B 1 137 ? 96.258 89.274 21.332 1.00 101.44 115 LYS B O 1
ATOM 2618 N N . VAL B 1 138 ? 96.183 87.331 22.463 1.00 97.28 116 VAL B N 1
ATOM 2619 C CA . VAL B 1 138 ? 96.420 86.525 21.268 1.00 94.04 116 VAL B CA 1
ATOM 2620 C C . VAL B 1 138 ? 95.231 86.595 20.313 1.00 95.59 116 VAL B C 1
ATOM 2621 O O . VAL B 1 138 ? 95.394 86.801 19.105 1.00 101.83 116 VAL B O 1
ATOM 2625 N N . PHE B 1 139 ? 94.017 86.405 20.835 1.00 90.49 117 PHE B N 1
ATOM 2626 C CA . PHE B 1 139 ? 92.839 86.388 19.974 1.00 80.42 117 PHE B CA 1
ATOM 2627 C C . PHE B 1 139 ? 92.705 87.692 19.206 1.00 82.20 117 PHE B C 1
ATOM 2628 O O . PHE B 1 139 ? 92.602 87.693 17.975 1.00 89.46 117 PHE B O 1
ATOM 2636 N N . TYR B 1 140 ? 92.741 88.821 19.912 1.00 77.40 118 TYR B N 1
ATOM 2637 C CA . TYR B 1 140 ? 92.543 90.090 19.231 1.00 76.42 118 TYR B CA 1
ATOM 2638 C C . TYR B 1 140 ? 93.725 90.471 18.343 1.00 80.39 118 TYR B C 1
ATOM 2639 O O . TYR B 1 140 ? 93.556 91.297 17.442 1.00 79.97 118 TYR B O 1
ATOM 2648 N N . LEU B 1 141 ? 94.917 89.912 18.556 1.00 86.00 119 LEU B N 1
ATOM 2649 C CA . LEU B 1 141 ? 95.994 90.243 17.628 1.00 86.36 119 LEU B CA 1
ATOM 2650 C C . LEU B 1 141 ? 96.030 89.318 16.429 1.00 82.70 119 LEU B C 1
ATOM 2651 O O . LEU B 1 141 ? 96.530 89.710 15.370 1.00 91.27 119 LEU B O 1
ATOM 2656 N N . LYS B 1 142 ? 95.459 88.124 16.546 1.00 75.81 120 LYS B N 1
ATOM 2657 C CA . LYS B 1 142 ? 95.218 87.319 15.357 1.00 72.25 120 LYS B CA 1
ATOM 2658 C C . LYS B 1 142 ? 94.157 87.965 14.488 1.00 72.81 120 LYS B C 1
ATOM 2659 O O . LYS B 1 142 ? 94.274 87.983 13.259 1.00 79.16 120 LYS B O 1
ATOM 2665 N N . MET B 1 143 ? 93.130 88.523 15.115 1.00 76.65 121 MET B N 1
ATOM 2666 C CA . MET B 1 143 ? 92.113 89.251 14.372 1.00 77.92 121 MET B CA 1
ATOM 2667 C C . MET B 1 143 ? 92.717 90.427 13.619 1.00 79.03 121 MET B C 1
ATOM 2668 O O . MET B 1 143 ? 92.334 90.706 12.477 1.00 82.09 121 MET B O 1
ATOM 2673 N N . LYS B 1 144 ? 93.686 91.107 14.227 1.00 75.66 122 LYS B N 1
ATOM 2674 C CA . LYS B 1 144 ? 94.353 92.201 13.538 1.00 76.15 122 LYS B CA 1
ATOM 2675 C C . LYS B 1 144 ? 95.086 91.683 12.307 1.00 82.85 122 LYS B C 1
ATOM 2676 O O . LYS B 1 144 ? 94.970 92.255 11.216 1.00 92.36 122 LYS B O 1
ATOM 2682 N N . GLY B 1 145 ? 95.828 90.580 12.460 1.00 73.18 123 GLY B N 1
ATOM 2683 C CA . GLY B 1 145 ? 96.533 90.008 11.324 1.00 74.55 123 GLY B CA 1
ATOM 2684 C C . GLY B 1 145 ? 95.595 89.602 10.205 1.00 78.49 123 GLY B C 1
ATOM 2685 O O . GLY B 1 145 ? 95.842 89.898 9.033 1.00 81.80 123 GLY B O 1
ATOM 2686 N N . ASP B 1 146 ? 94.487 88.952 10.560 1.00 77.20 124 ASP B N 1
ATOM 2687 C CA . ASP B 1 146 ? 93.482 88.563 9.578 1.00 66.04 124 ASP B CA 1
ATOM 2688 C C . ASP B 1 146 ? 93.002 89.766 8.784 1.00 65.51 124 ASP B C 1
ATOM 2689 O O . ASP B 1 146 ? 93.046 89.775 7.550 1.00 64.08 124 ASP B O 1
ATOM 2694 N N . TYR B 1 147 ? 92.506 90.782 9.479 1.00 66.16 125 TYR B N 1
ATOM 2695 C CA . TYR B 1 147 ? 91.933 91.921 8.783 1.00 67.03 125 TYR B CA 1
ATOM 2696 C C . TYR B 1 147 ? 92.979 92.774 8.086 1.00 77.22 125 TYR B C 1
ATOM 2697 O O . TYR B 1 147 ? 92.609 93.622 7.276 1.00 90.02 125 TYR B O 1
ATOM 2706 N N . TYR B 1 148 ? 94.267 92.623 8.396 1.00 76.76 126 TYR B N 1
ATOM 2707 C CA . TYR B 1 148 ? 95.232 93.233 7.486 1.00 80.40 126 TYR B CA 1
ATOM 2708 C C . TYR B 1 148 ? 95.469 92.340 6.260 1.00 70.78 126 TYR B C 1
ATOM 2709 O O . TYR B 1 148 ? 95.642 92.845 5.149 1.00 66.56 126 TYR B O 1
ATOM 2718 N N . ARG B 1 149 ? 95.430 91.021 6.440 1.00 61.92 127 ARG B N 1
ATOM 2719 C CA . ARG B 1 149 ? 95.516 90.086 5.323 1.00 61.41 127 ARG B CA 1
ATOM 2720 C C . ARG B 1 149 ? 94.358 90.255 4.358 1.00 74.33 127 ARG B C 1
ATOM 2721 O O . ARG B 1 149 ? 94.547 90.118 3.143 1.00 86.14 127 ARG B O 1
ATOM 2729 N N . TYR B 1 150 ? 93.147 90.478 4.868 1.00 77.21 128 TYR B N 1
ATOM 2730 C CA . TYR B 1 150 ? 92.035 90.774 3.975 1.00 74.54 128 TYR B CA 1
ATOM 2731 C C . TYR B 1 150 ? 92.373 91.986 3.117 1.00 74.68 128 TYR B C 1
ATOM 2732 O O . TYR B 1 150 ? 92.144 91.977 1.900 1.00 84.17 128 TYR B O 1
ATOM 2741 N N . LEU B 1 151 ? 93.001 93.002 3.714 1.00 67.76 129 LEU B N 1
ATOM 2742 C CA . LEU B 1 151 ? 93.411 94.182 2.961 1.00 77.10 129 LEU B CA 1
ATOM 2743 C C . LEU B 1 151 ? 94.550 93.860 2.007 1.00 93.77 129 LEU B C 1
ATOM 2744 O O . LEU B 1 151 ? 94.653 94.474 0.943 1.00 109.00 129 LEU B O 1
ATOM 2749 N N . ALA B 1 152 ? 95.439 92.942 2.391 1.00 89.72 130 ALA B N 1
ATOM 2750 C CA . ALA B 1 152 ? 96.513 92.543 1.494 1.00 90.01 130 ALA B CA 1
ATOM 2751 C C . ALA B 1 152 ? 95.985 91.729 0.316 1.00 91.90 130 ALA B C 1
ATOM 2752 O O . ALA B 1 152 ? 96.505 91.854 -0.800 1.00 96.83 130 ALA B O 1
ATOM 2754 N N . GLU B 1 153 ? 94.945 90.916 0.538 1.00 93.75 131 GLU B N 1
ATOM 2755 C CA . GLU B 1 153 ? 94.317 90.160 -0.544 1.00 91.95 131 GLU B CA 1
ATOM 2756 C C . GLU B 1 153 ? 93.906 91.041 -1.712 1.00 95.27 131 GLU B C 1
ATOM 2757 O O . GLU B 1 153 ? 93.768 90.543 -2.841 1.00 90.96 131 GLU B O 1
ATOM 2763 N N . VAL B 1 154 ? 93.700 92.337 -1.476 1.00 94.16 132 VAL B N 1
ATOM 2764 C CA . VAL B 1 154 ? 93.146 93.214 -2.473 1.00 95.15 132 VAL B CA 1
ATOM 2765 C C . VAL B 1 154 ? 94.087 94.371 -2.834 1.00 97.94 132 VAL B C 1
ATOM 2766 O O . VAL B 1 154 ? 93.965 94.947 -3.924 1.00 101.08 132 VAL B O 1
ATOM 2770 N N . ALA B 1 155 ? 95.046 94.701 -1.954 1.00 100.08 133 ALA B N 1
ATOM 2771 C CA . ALA B 1 155 ? 95.882 95.881 -2.125 1.00 101.30 133 ALA B CA 1
ATOM 2772 C C . ALA B 1 155 ? 96.804 95.733 -3.315 1.00 115.64 133 ALA B C 1
ATOM 2773 O O . ALA B 1 155 ? 97.356 94.657 -3.567 1.00 111.49 133 ALA B O 1
ATOM 2775 N N . ALA B 1 156 ? 96.998 96.849 -4.020 1.00 128.27 134 ALA B N 1
ATOM 2776 C CA . ALA B 1 156 ? 97.897 96.936 -5.160 1.00 131.63 134 ALA B CA 1
ATOM 2777 C C . ALA B 1 156 ? 98.743 98.197 -5.054 1.00 141.66 134 ALA B C 1
ATOM 2778 O O . ALA B 1 156 ? 99.077 98.639 -3.947 1.00 143.49 134 ALA B O 1
ATOM 2780 N N . GLY B 1 157 ? 99.044 98.804 -6.197 1.00 147.01 135 GLY B N 1
ATOM 2781 C CA . GLY B 1 157 ? 99.822 100.029 -6.198 1.00 148.87 135 GLY B CA 1
ATOM 2782 C C . GLY B 1 157 ? 101.106 99.794 -5.445 1.00 151.28 135 GLY B C 1
ATOM 2783 O O . GLY B 1 157 ? 101.754 98.749 -5.585 1.00 154.50 135 GLY B O 1
ATOM 2784 N N . ASP B 1 158 ? 101.450 100.736 -4.575 1.00 151.16 136 ASP B N 1
ATOM 2785 C CA . ASP B 1 158 ? 102.682 100.668 -3.806 1.00 147.80 136 ASP B CA 1
ATOM 2786 C C . ASP B 1 158 ? 102.406 100.435 -2.328 1.00 142.54 136 ASP B C 1
ATOM 2787 O O . ASP B 1 158 ? 103.336 100.443 -1.513 1.00 137.97 136 ASP B O 1
ATOM 2792 N N . ASP B 1 159 ? 101.141 100.217 -1.972 1.00 136.79 137 ASP B N 1
ATOM 2793 C CA . ASP B 1 159 ? 100.707 100.114 -0.591 1.00 128.88 137 ASP B CA 1
ATOM 2794 C C . ASP B 1 159 ? 100.621 98.683 -0.094 1.00 112.07 137 ASP B C 1
ATOM 2795 O O . ASP B 1 159 ? 100.363 98.485 1.096 1.00 109.11 137 ASP B O 1
ATOM 2800 N N . LYS B 1 160 ? 100.800 97.685 -0.973 1.00 107.26 138 LYS B N 1
ATOM 2801 C CA . LYS B 1 160 ? 100.745 96.290 -0.540 1.00 101.76 138 LYS B CA 1
ATOM 2802 C C . LYS B 1 160 ? 101.817 96.005 0.502 1.00 102.90 138 LYS B C 1
ATOM 2803 O O . LYS B 1 160 ? 101.536 95.415 1.548 1.00 88.99 138 LYS B O 1
ATOM 2807 N N . LYS B 1 161 ? 103.072 96.377 0.185 1.00 117.75 139 LYS B N 1
ATOM 2808 C CA . LYS B 1 161 ? 104.243 96.100 1.020 1.00 112.29 139 LYS B CA 1
ATOM 2809 C C . LYS B 1 161 ? 104.002 96.445 2.489 1.00 111.76 139 LYS B C 1
ATOM 2810 O O . LYS B 1 161 ? 104.305 95.647 3.377 1.00 108.98 139 LYS B O 1
ATOM 2812 N N . GLY B 1 162 ? 103.437 97.632 2.752 1.00 116.35 140 GLY B N 1
ATOM 2813 C CA . GLY B 1 162 ? 103.213 98.045 4.134 1.00 113.90 140 GLY B CA 1
ATOM 2814 C C . GLY B 1 162 ? 102.058 97.322 4.804 1.00 103.81 140 GLY B C 1
ATOM 2815 O O . GLY B 1 162 ? 102.116 97.017 5.997 1.00 102.73 140 GLY B O 1
ATOM 2816 N N . ILE B 1 163 ? 100.995 97.039 4.053 1.00 103.58 141 ILE B N 1
ATOM 2817 C CA . ILE B 1 163 ? 99.860 96.320 4.626 1.00 95.52 141 ILE B CA 1
ATOM 2818 C C . ILE B 1 163 ? 100.242 94.888 4.978 1.00 96.17 141 ILE B C 1
ATOM 2819 O O . ILE B 1 163 ? 99.744 94.331 5.968 1.00 97.00 141 ILE B O 1
ATOM 2824 N N . VAL B 1 164 ? 101.146 94.275 4.206 1.00 93.48 142 VAL B N 1
ATOM 2825 C CA . VAL B 1 164 ? 101.455 92.867 4.434 1.00 89.26 142 VAL B CA 1
ATOM 2826 C C . VAL B 1 164 ? 102.289 92.690 5.691 1.00 97.32 142 VAL B C 1
ATOM 2827 O O . VAL B 1 164 ? 102.003 91.820 6.524 1.00 105.17 142 VAL B O 1
ATOM 2831 N N . ASP B 1 165 ? 103.344 93.492 5.851 1.00 96.57 143 ASP B N 1
ATOM 2832 C CA . ASP B 1 165 ? 104.167 93.279 7.038 1.00 109.47 143 ASP B CA 1
ATOM 2833 C C . ASP B 1 165 ? 103.408 93.667 8.303 1.00 105.09 143 ASP B C 1
ATOM 2834 O O . ASP B 1 165 ? 103.647 93.083 9.371 1.00 102.91 143 ASP B O 1
ATOM 2839 N N . GLN B 1 166 ? 102.459 94.605 8.222 1.00 102.43 144 GLN B N 1
ATOM 2840 C CA . GLN B 1 166 ? 101.740 94.891 9.454 1.00 98.21 144 GLN B CA 1
ATOM 2841 C C . GLN B 1 166 ? 100.804 93.753 9.831 1.00 87.96 144 GLN B C 1
ATOM 2842 O O . GLN B 1 166 ? 100.592 93.500 11.021 1.00 85.49 144 GLN B O 1
ATOM 2848 N N . SER B 1 167 ? 100.297 93.015 8.845 1.00 85.08 145 SER B N 1
ATOM 2849 C CA . SER B 1 167 ? 99.566 91.789 9.166 1.00 90.41 145 SER B CA 1
ATOM 2850 C C . SER B 1 167 ? 100.499 90.734 9.759 1.00 96.68 145 SER B C 1
ATOM 2851 O O . SER B 1 167 ? 100.092 89.943 10.618 1.00 97.25 145 SER B O 1
ATOM 2854 N N . GLN B 1 168 ? 101.745 90.681 9.291 1.00 99.44 146 GLN B N 1
ATOM 2855 C CA . GLN B 1 168 ? 102.654 89.672 9.818 1.00 104.45 146 GLN B CA 1
ATOM 2856 C C . GLN B 1 168 ? 103.159 90.030 11.213 1.00 110.71 146 GLN B C 1
ATOM 2857 O O . GLN B 1 168 ? 103.401 89.130 12.028 1.00 112.34 146 GLN B O 1
ATOM 2863 N N . GLN B 1 169 ? 103.306 91.324 11.518 1.00 108.88 147 GLN B N 1
ATOM 2864 C CA . GLN B 1 169 ? 103.752 91.710 12.853 1.00 104.09 147 GLN B CA 1
ATOM 2865 C C . GLN B 1 169 ? 102.654 91.495 13.887 1.00 105.97 147 GLN B C 1
ATOM 2866 O O . GLN B 1 169 ? 102.953 91.261 15.066 1.00 108.37 147 GLN B O 1
ATOM 2868 N N . ALA B 1 170 ? 101.383 91.557 13.468 1.00 98.50 148 ALA B N 1
ATOM 2869 C CA . ALA B 1 170 ? 100.294 91.179 14.363 1.00 81.24 148 ALA B CA 1
ATOM 2870 C C . ALA B 1 170 ? 100.294 89.679 14.612 1.00 75.08 148 ALA B C 1
ATOM 2871 O O . ALA B 1 170 ? 100.198 89.230 15.757 1.00 80.35 148 ALA B O 1
ATOM 2873 N N . TYR B 1 171 ? 100.378 88.888 13.544 1.00 63.94 149 TYR B N 1
ATOM 2874 C CA . TYR B 1 171 ? 100.407 87.438 13.698 1.00 76.16 149 TYR B CA 1
ATOM 2875 C C . TYR B 1 171 ? 101.600 86.997 14.539 1.00 86.62 149 TYR B C 1
ATOM 2876 O O . TYR B 1 171 ? 101.469 86.148 15.428 1.00 90.91 149 TYR B O 1
ATOM 2885 N N . GLN B 1 172 ? 102.782 87.567 14.280 1.00 93.01 150 GLN B N 1
ATOM 2886 C CA . GLN B 1 172 ? 103.965 87.013 14.920 1.00 95.86 150 GLN B CA 1
ATOM 2887 C C . GLN B 1 172 ? 103.984 87.365 16.396 1.00 93.74 150 GLN B C 1
ATOM 2888 O O . GLN B 1 172 ? 104.434 86.556 17.212 1.00 96.94 150 GLN B O 1
ATOM 2894 N N . GLU B 1 173 ? 103.419 88.518 16.767 1.00 84.69 151 GLU B N 1
ATOM 2895 C CA . GLU B 1 173 ? 103.326 88.853 18.183 1.00 93.44 151 GLU B CA 1
ATOM 2896 C C . GLU B 1 173 ? 102.379 87.901 18.890 1.00 95.29 151 GLU B C 1
ATOM 2897 O O . GLU B 1 173 ? 102.732 87.281 19.899 1.00 100.01 151 GLU B O 1
ATOM 2903 N N . ALA B 1 174 ? 101.185 87.735 18.333 1.00 90.87 152 ALA B N 1
ATOM 2904 C CA . ALA B 1 174 ? 100.226 86.805 18.906 1.00 90.68 152 ALA B CA 1
ATOM 2905 C C . ALA B 1 174 ? 100.788 85.387 18.943 1.00 93.50 152 ALA B C 1
ATOM 2906 O O . ALA B 1 174 ? 100.538 84.638 19.897 1.00 94.80 152 ALA B O 1
ATOM 2908 N N . PHE B 1 175 ? 101.542 84.998 17.907 1.00 87.56 153 PHE B N 1
ATOM 2909 C CA . PHE B 1 175 ? 102.119 83.656 17.864 1.00 86.08 153 PHE B CA 1
ATOM 2910 C C . PHE B 1 175 ? 103.074 83.423 19.027 1.00 92.70 153 PHE B C 1
ATOM 2911 O O . PHE B 1 175 ? 103.055 82.353 19.649 1.00 89.28 153 PHE B O 1
ATOM 2919 N N . GLU B 1 176 ? 103.923 84.406 19.328 1.00 99.64 154 GLU B N 1
ATOM 2920 C CA . GLU B 1 176 ? 104.919 84.219 20.375 1.00 106.43 154 GLU B CA 1
ATOM 2921 C C . GLU B 1 176 ? 104.259 84.098 21.740 1.00 99.91 154 GLU B C 1
ATOM 2922 O O . GLU B 1 176 ? 104.658 83.256 22.557 1.00 106.10 154 GLU B O 1
ATOM 2928 N N . ILE B 1 177 ? 103.247 84.931 22.008 1.00 84.93 155 ILE B N 1
ATOM 2929 C CA . ILE B 1 177 ? 102.520 84.817 23.268 1.00 83.32 155 ILE B CA 1
ATOM 2930 C C . ILE B 1 177 ? 101.853 83.444 23.370 1.00 92.90 155 ILE B C 1
ATOM 2931 O O . ILE B 1 177 ? 101.720 82.886 24.466 1.00 95.70 155 ILE B O 1
ATOM 2936 N N . SER B 1 178 ? 101.420 82.882 22.233 1.00 93.63 156 SER B N 1
ATOM 2937 C CA . SER B 1 178 ? 100.684 81.617 22.228 1.00 94.18 156 SER B CA 1
ATOM 2938 C C . SER B 1 178 ? 101.607 80.426 22.476 1.00 100.12 156 SER B C 1
ATOM 2939 O O . SER B 1 178 ? 101.269 79.518 23.240 1.00 102.46 156 SER B O 1
ATOM 2942 N N . LYS B 1 179 ? 102.761 80.393 21.799 1.00 100.35 157 LYS B N 1
ATOM 2943 C CA . LYS B 1 179 ? 103.763 79.370 22.081 1.00 87.19 157 LYS B CA 1
ATOM 2944 C C . LYS B 1 179 ? 104.210 79.428 23.537 1.00 87.16 157 LYS B C 1
ATOM 2945 O O . LYS B 1 179 ? 104.526 78.386 24.132 1.00 80.97 157 LYS B O 1
ATOM 2947 N N . LYS B 1 180 ? 104.234 80.635 24.127 1.00 88.82 158 LYS B N 1
ATOM 2948 C CA . LYS B 1 180 ? 104.630 80.813 25.524 1.00 92.69 158 LYS B CA 1
ATOM 2949 C C . LYS B 1 180 ? 103.478 80.524 26.492 1.00 100.19 158 LYS B C 1
ATOM 2950 O O . LYS B 1 180 ? 103.601 79.666 27.371 1.00 97.81 158 LYS B O 1
ATOM 2953 N N . GLU B 1 181 ? 102.328 81.181 26.310 1.00 107.93 159 GLU B N 1
ATOM 2954 C CA . GLU B 1 181 ? 101.286 81.232 27.336 1.00 113.13 159 GLU B CA 1
ATOM 2955 C C . GLU B 1 181 ? 100.102 80.280 27.114 1.00 115.23 159 GLU B C 1
ATOM 2956 O O . GLU B 1 181 ? 99.186 80.274 27.943 1.00 116.08 159 GLU B O 1
ATOM 2958 N N . MET B 1 182 ? 100.087 79.473 26.047 1.00 114.60 160 MET B N 1
ATOM 2959 C CA . MET B 1 182 ? 98.969 78.566 25.782 1.00 107.66 160 MET B CA 1
ATOM 2960 C C . MET B 1 182 ? 99.448 77.189 25.346 1.00 103.79 160 MET B C 1
ATOM 2961 O O . MET B 1 182 ? 100.520 77.045 24.756 1.00 115.33 160 MET B O 1
ATOM 2966 N N . GLN B 1 183 ? 98.578 76.142 25.609 1.00 93.53 161 GLN B N 1
ATOM 2967 C CA . GLN B 1 183 ? 98.847 74.746 25.294 1.00 99.14 161 GLN B CA 1
ATOM 2968 C C . GLN B 1 183 ? 98.506 74.434 23.836 1.00 103.80 161 GLN B C 1
ATOM 2969 O O . GLN B 1 183 ? 97.636 75.088 23.242 1.00 103.50 161 GLN B O 1
ATOM 2975 N N . PRO B 1 184 ? 99.173 73.439 23.235 1.00 100.97 162 PRO B N 1
ATOM 2976 C CA . PRO B 1 184 ? 99.051 73.235 21.781 1.00 98.05 162 PRO B CA 1
ATOM 2977 C C . PRO B 1 184 ? 97.661 72.856 21.324 1.00 93.05 162 PRO B C 1
ATOM 2978 O O . PRO B 1 184 ? 97.429 72.802 20.109 1.00 96.76 162 PRO B O 1
ATOM 2982 N N . THR B 1 185 ? 96.748 72.548 22.243 1.00 86.46 163 THR B N 1
ATOM 2983 C CA . THR B 1 185 ? 95.377 72.195 21.899 1.00 90.23 163 THR B CA 1
ATOM 2984 C C . THR B 1 185 ? 94.385 73.341 22.062 1.00 94.76 163 THR B C 1
ATOM 2985 O O . THR B 1 185 ? 93.242 73.202 21.615 1.00 103.82 163 THR B O 1
ATOM 2989 N N . HIS B 1 186 ? 94.779 74.453 22.685 1.00 93.66 164 HIS B N 1
ATOM 2990 C CA . HIS B 1 186 ? 93.844 75.551 22.910 1.00 90.10 164 HIS B CA 1
ATOM 2991 C C . HIS B 1 186 ? 93.277 76.004 21.555 1.00 90.93 164 HIS B C 1
ATOM 2992 O O . HIS B 1 186 ? 94.046 76.240 20.619 1.00 73.29 164 HIS B O 1
ATOM 2999 N N . PRO B 1 187 ? 91.946 76.078 21.423 1.00 93.36 165 PRO B N 1
ATOM 3000 C CA . PRO B 1 187 ? 91.385 76.446 20.105 1.00 87.02 165 PRO B CA 1
ATOM 3001 C C . PRO B 1 187 ? 91.918 77.760 19.565 1.00 83.69 165 PRO B C 1
ATOM 3002 O O . PRO B 1 187 ? 92.032 77.919 18.344 1.00 83.66 165 PRO B O 1
ATOM 3006 N N . ILE B 1 188 ? 92.280 78.701 20.433 1.00 82.47 166 ILE B N 1
ATOM 3007 C CA . ILE B 1 188 ? 92.757 79.981 19.934 1.00 79.75 166 ILE B CA 1
ATOM 3008 C C . ILE B 1 188 ? 94.202 79.865 19.464 1.00 85.97 166 ILE B C 1
ATOM 3009 O O . ILE B 1 188 ? 94.623 80.591 18.553 1.00 90.76 166 ILE B O 1
ATOM 3014 N N . ARG B 1 189 ? 94.992 78.966 20.056 1.00 85.60 167 ARG B N 1
ATOM 3015 C CA . ARG B 1 189 ? 96.348 78.803 19.545 1.00 80.54 167 ARG B CA 1
ATOM 3016 C C . ARG B 1 189 ? 96.367 77.982 18.260 1.00 72.33 167 ARG B C 1
ATOM 3017 O O . ARG B 1 189 ? 97.183 78.250 17.381 1.00 81.07 167 ARG B O 1
ATOM 3025 N N . LEU B 1 190 ? 95.466 77.010 18.102 1.00 79.26 168 LEU B N 1
ATOM 3026 C CA . LEU B 1 190 ? 95.401 76.299 16.827 1.00 81.37 168 LEU B CA 1
ATOM 3027 C C . LEU B 1 190 ? 94.713 77.140 15.761 1.00 83.98 168 LEU B C 1
ATOM 3028 O O . LEU B 1 190 ? 94.928 76.924 14.560 1.00 84.43 168 LEU B O 1
ATOM 3033 N N . GLY B 1 191 ? 93.861 78.077 16.166 1.00 78.95 169 GLY B N 1
ATOM 3034 C CA . GLY B 1 191 ? 93.322 79.008 15.200 1.00 74.23 169 GLY B CA 1
ATOM 3035 C C . GLY B 1 191 ? 94.385 79.939 14.642 1.00 77.86 169 GLY B C 1
ATOM 3036 O O . GLY B 1 191 ? 94.410 80.212 13.435 1.00 78.99 169 GLY B O 1
ATOM 3037 N N . LEU B 1 192 ? 95.313 80.388 15.498 1.00 76.27 170 LEU B N 1
ATOM 3038 C CA . LEU B 1 192 ? 96.392 81.254 15.016 1.00 79.21 170 LEU B CA 1
ATOM 3039 C C . LEU B 1 192 ? 97.338 80.501 14.083 1.00 71.38 170 LEU B C 1
ATOM 3040 O O . LEU B 1 192 ? 97.758 81.033 13.048 1.00 61.69 170 LEU B O 1
ATOM 3045 N N . ALA B 1 193 ? 97.650 79.252 14.405 1.00 65.20 171 ALA B N 1
ATOM 3046 C CA . ALA B 1 193 ? 98.471 78.460 13.505 1.00 67.50 171 ALA B CA 1
ATOM 3047 C C . ALA B 1 193 ? 97.800 78.294 12.150 1.00 69.92 171 ALA B C 1
ATOM 3048 O O . ALA B 1 193 ? 98.420 78.499 11.106 1.00 78.12 171 ALA B O 1
ATOM 3050 N N . LEU B 1 194 ? 96.517 77.954 12.144 1.00 76.54 172 LEU B N 1
ATOM 3051 C CA . LEU B 1 194 ? 95.828 77.719 10.880 1.00 72.76 172 LEU B CA 1
ATOM 3052 C C . LEU B 1 194 ? 95.822 78.968 10.007 1.00 72.09 172 LEU B C 1
ATOM 3053 O O . LEU B 1 194 ? 96.097 78.900 8.807 1.00 79.08 172 LEU B O 1
ATOM 3058 N N . ASN B 1 195 ? 95.503 80.122 10.600 1.00 69.48 173 ASN B N 1
ATOM 3059 C CA . ASN B 1 195 ? 95.423 81.362 9.829 1.00 76.82 173 ASN B CA 1
ATOM 3060 C C . ASN B 1 195 ? 96.801 81.894 9.436 1.00 79.02 173 ASN B C 1
ATOM 3061 O O . ASN B 1 195 ? 96.968 82.450 8.347 1.00 79.93 173 ASN B O 1
ATOM 3066 N N . PHE B 1 196 ? 97.783 81.803 10.337 1.00 84.47 174 PHE B N 1
ATOM 3067 C CA . PHE B 1 196 ? 99.141 82.239 10.013 1.00 78.91 174 PHE B CA 1
ATOM 3068 C C . PHE B 1 196 ? 99.732 81.380 8.905 1.00 74.13 174 PHE B C 1
ATOM 3069 O O . PHE B 1 196 ? 100.256 81.894 7.906 1.00 68.81 174 PHE B O 1
ATOM 3077 N N . SER B 1 197 ? 99.595 80.059 9.051 1.00 69.96 175 SER B N 1
ATOM 3078 C CA . SER B 1 197 ? 100.001 79.120 8.017 1.00 75.16 175 SER B CA 1
ATOM 3079 C C . SER B 1 197 ? 99.413 79.508 6.662 1.00 81.04 175 SER B C 1
ATOM 3080 O O . SER B 1 197 ? 100.106 79.453 5.640 1.00 79.45 175 SER B O 1
ATOM 3083 N N . VAL B 1 198 ? 98.155 79.960 6.645 1.00 91.91 176 VAL B N 1
ATOM 3084 C CA . VAL B 1 198 ? 97.525 80.405 5.402 1.00 83.67 176 VAL B CA 1
ATOM 3085 C C . VAL B 1 198 ? 98.115 81.736 4.938 1.00 82.62 176 VAL B C 1
ATOM 3086 O O . VAL B 1 198 ? 98.251 81.976 3.731 1.00 88.35 176 VAL B O 1
ATOM 3090 N N . PHE B 1 199 ? 98.477 82.620 5.877 1.00 84.05 177 PHE B N 1
ATOM 3091 C CA . PHE B 1 199 ? 99.149 83.866 5.503 1.00 83.45 177 PHE B CA 1
ATOM 3092 C C . PHE B 1 199 ? 100.440 83.582 4.753 1.00 93.59 177 PHE B C 1
ATOM 3093 O O . PHE B 1 199 ? 100.711 84.185 3.707 1.00 100.44 177 PHE B O 1
ATOM 3101 N N . TYR B 1 200 ? 101.248 82.656 5.274 1.00 92.43 178 TYR B N 1
ATOM 3102 C CA . TYR B 1 200 ? 102.497 82.305 4.608 1.00 92.54 178 TYR B CA 1
ATOM 3103 C C . TYR B 1 200 ? 102.244 81.765 3.205 1.00 94.80 178 TYR B C 1
ATOM 3104 O O . TYR B 1 200 ? 102.974 82.094 2.263 1.00 100.68 178 TYR B O 1
ATOM 3113 N N . TYR B 1 201 ? 101.208 80.946 3.042 1.00 88.80 179 TYR B N 1
ATOM 3114 C CA . TYR B 1 201 ? 100.964 80.320 1.748 1.00 92.31 179 TYR B CA 1
ATOM 3115 C C . TYR B 1 201 ? 100.401 81.315 0.738 1.00 92.95 179 TYR B C 1
ATOM 3116 O O . TYR B 1 201 ? 100.987 81.535 -0.334 1.00 90.34 179 TYR B O 1
ATOM 3125 N N . GLU B 1 202 ? 99.276 81.953 1.072 1.00 87.58 180 GLU B N 1
ATOM 3126 C CA . GLU B 1 202 ? 98.558 82.733 0.072 1.00 87.16 180 GLU B CA 1
ATOM 3127 C C . GLU B 1 202 ? 98.965 84.200 0.032 1.00 93.21 180 GLU B C 1
ATOM 3128 O O . GLU B 1 202 ? 98.539 84.908 -0.880 1.00 103.44 180 GLU B O 1
ATOM 3130 N N . ILE B 1 203 ? 99.771 84.686 0.970 1.00 85.69 181 ILE B N 1
ATOM 3131 C CA . ILE B 1 203 ? 100.132 86.101 0.935 1.00 86.08 181 ILE B CA 1
ATOM 3132 C C . ILE B 1 203 ? 101.643 86.273 0.818 1.00 97.65 181 ILE B C 1
ATOM 3133 O O . ILE B 1 203 ? 102.120 87.292 0.305 1.00 111.03 181 ILE B O 1
ATOM 3138 N N . LEU B 1 204 ? 102.417 85.300 1.300 1.00 98.81 182 LEU B N 1
ATOM 3139 C CA . LEU B 1 204 ? 103.876 85.386 1.259 1.00 98.50 182 LEU B CA 1
ATOM 3140 C C . LEU B 1 204 ? 104.528 84.410 0.288 1.00 99.38 182 LEU B C 1
ATOM 3141 O O . LEU B 1 204 ? 105.754 84.390 0.198 1.00 100.64 182 LEU B O 1
ATOM 3146 N N . ASN B 1 205 ? 103.745 83.633 -0.459 1.00 103.72 183 ASN B N 1
ATOM 3147 C CA . ASN B 1 205 ? 104.224 82.589 -1.363 1.00 101.58 183 ASN B CA 1
ATOM 3148 C C . ASN B 1 205 ? 105.354 81.752 -0.779 1.00 101.29 183 ASN B C 1
ATOM 3149 O O . ASN B 1 205 ? 106.222 81.302 -1.531 1.00 112.35 183 ASN B O 1
ATOM 3154 N N . SER B 1 206 ? 105.314 81.473 0.538 1.00 90.87 184 SER B N 1
ATOM 3155 C CA . SER B 1 206 ? 106.262 80.584 1.202 1.00 99.55 184 SER B CA 1
ATOM 3156 C C . SER B 1 206 ? 105.592 79.292 1.641 1.00 102.09 184 SER B C 1
ATOM 3157 O O . SER B 1 206 ? 105.292 79.140 2.833 1.00 103.10 184 SER B O 1
ATOM 3160 N N . PRO B 1 207 ? 105.351 78.338 0.739 1.00 98.29 185 PRO B N 1
ATOM 3161 C CA . PRO B 1 207 ? 104.690 77.097 1.167 1.00 97.99 185 PRO B CA 1
ATOM 3162 C C . PRO B 1 207 ? 105.459 76.336 2.230 1.00 102.80 185 PRO B C 1
ATOM 3163 O O . PRO B 1 207 ? 104.834 75.642 3.039 1.00 108.91 185 PRO B O 1
ATOM 3167 N N . GLU B 1 208 ? 106.784 76.470 2.294 1.00 102.62 186 GLU B N 1
ATOM 3168 C CA . GLU B 1 208 ? 107.531 75.610 3.208 1.00 103.20 186 GLU B CA 1
ATOM 3169 C C . GLU B 1 208 ? 107.426 76.067 4.664 1.00 98.78 186 GLU B C 1
ATOM 3170 O O . GLU B 1 208 ? 107.265 75.225 5.555 1.00 91.56 186 GLU B O 1
ATOM 3176 N N . LYS B 1 209 ? 107.515 77.376 4.939 1.00 99.90 187 LYS B N 1
ATOM 3177 C CA . LYS B 1 209 ? 107.176 77.852 6.280 1.00 94.79 187 LYS B CA 1
ATOM 3178 C C . LYS B 1 209 ? 105.712 77.568 6.579 1.00 95.34 187 LYS B C 1
ATOM 3179 O O . LYS B 1 209 ? 105.359 77.165 7.694 1.00 92.95 187 LYS B O 1
ATOM 3181 N N . ALA B 1 210 ? 104.849 77.760 5.576 1.00 97.18 188 ALA B N 1
ATOM 3182 C CA . ALA B 1 210 ? 103.415 77.555 5.750 1.00 84.26 188 ALA B CA 1
ATOM 3183 C C . ALA B 1 210 ? 103.090 76.111 6.120 1.00 83.42 188 ALA B C 1
ATOM 3184 O O . ALA B 1 210 ? 102.241 75.866 6.986 1.00 91.66 188 ALA B O 1
ATOM 3186 N N . CYS B 1 211 ? 103.712 75.127 5.447 1.00 78.35 189 CYS B N 1
ATOM 3187 C CA . CYS B 1 211 ? 103.397 73.752 5.830 1.00 83.50 189 CYS B CA 1
ATOM 3188 C C . CYS B 1 211 ? 104.142 73.305 7.070 1.00 103.15 189 CYS B C 1
ATOM 3189 O O . CYS B 1 211 ? 103.581 72.545 7.870 1.00 115.15 189 CYS B O 1
ATOM 3192 N N . SER B 1 212 ? 105.376 73.771 7.272 1.00 107.94 190 SER B N 1
ATOM 3193 C CA . SER B 1 212 ? 106.071 73.408 8.499 1.00 111.54 190 SER B CA 1
ATOM 3194 C C . SER B 1 212 ? 105.317 73.945 9.705 1.00 101.56 190 SER B C 1
ATOM 3195 O O . SER B 1 212 ? 105.188 73.264 10.728 1.00 107.49 190 SER B O 1
ATOM 3198 N N . LEU B 1 213 ? 104.730 75.128 9.570 1.00 85.66 191 LEU B N 1
ATOM 3199 C CA . LEU B 1 213 ? 104.038 75.720 10.705 1.00 84.74 191 LEU B CA 1
ATOM 3200 C C . LEU B 1 213 ? 102.749 74.971 11.013 1.00 81.01 191 LEU B C 1
ATOM 3201 O O . LEU B 1 213 ? 102.519 74.583 12.163 1.00 84.17 191 LEU B O 1
ATOM 3206 N N . ALA B 1 214 ? 101.927 74.706 9.989 1.00 76.19 192 ALA B N 1
ATOM 3207 C CA . ALA B 1 214 ? 100.718 73.906 10.167 1.00 68.09 192 ALA B CA 1
ATOM 3208 C C . ALA B 1 214 ? 101.034 72.489 10.636 1.00 75.34 192 ALA B C 1
ATOM 3209 O O . ALA B 1 214 ? 100.338 71.951 11.507 1.00 76.13 192 ALA B O 1
ATOM 3211 N N . LYS B 1 215 ? 102.051 71.845 10.046 1.00 80.04 193 LYS B N 1
ATOM 3212 C CA . LYS B 1 215 ? 102.335 70.474 10.460 1.00 85.24 193 LYS B CA 1
ATOM 3213 C C . LYS B 1 215 ? 102.769 70.408 11.921 1.00 89.74 193 LYS B C 1
ATOM 3214 O O . LYS B 1 215 ? 102.367 69.493 12.648 1.00 95.81 193 LYS B O 1
ATOM 3220 N N . THR B 1 216 ? 103.599 71.351 12.372 1.00 83.49 194 THR B N 1
ATOM 3221 C CA . THR B 1 216 ? 104.021 71.324 13.772 1.00 79.38 194 THR B CA 1
ATOM 3222 C C . THR B 1 216 ? 102.844 71.601 14.703 1.00 75.09 194 THR B C 1
ATOM 3223 O O . THR B 1 216 ? 102.645 70.890 15.699 1.00 69.35 194 THR B O 1
ATOM 3227 N N . ALA B 1 217 ? 102.040 72.622 14.386 1.00 84.29 195 ALA B N 1
ATOM 3228 C CA . ALA B 1 217 ? 100.818 72.893 15.147 1.00 86.96 195 ALA B CA 1
ATOM 3229 C C . ALA B 1 217 ? 99.926 71.662 15.251 1.00 82.37 195 ALA B C 1
ATOM 3230 O O . ALA B 1 217 ? 99.319 71.409 16.298 1.00 75.63 195 ALA B O 1
ATOM 3232 N N . PHE B 1 218 ? 99.814 70.898 14.164 1.00 78.81 196 PHE B N 1
ATOM 3233 C CA . PHE B 1 218 ? 99.003 69.689 14.204 1.00 77.80 196 PHE B CA 1
ATOM 3234 C C . PHE B 1 218 ? 99.610 68.655 15.154 1.00 86.68 196 PHE B C 1
ATOM 3235 O O . PHE B 1 218 ? 98.957 68.212 16.106 1.00 91.66 196 PHE B O 1
ATOM 3243 N N . ASP B 1 219 ? 100.873 68.277 14.922 1.00 90.81 197 ASP B N 1
ATOM 3244 C CA . ASP B 1 219 ? 101.470 67.165 15.660 1.00 95.77 197 ASP B CA 1
ATOM 3245 C C . ASP B 1 219 ? 101.704 67.481 17.143 1.00 88.64 197 ASP B C 1
ATOM 3246 O O . ASP B 1 219 ? 101.578 66.583 17.989 1.00 71.42 197 ASP B O 1
ATOM 3251 N N . GLU B 1 220 ? 102.035 68.731 17.489 1.00 78.98 198 GLU B N 1
ATOM 3252 C CA . GLU B 1 220 ? 102.154 69.073 18.904 1.00 86.41 198 GLU B CA 1
ATOM 3253 C C . GLU B 1 220 ? 100.800 69.018 19.612 1.00 92.63 198 GLU B C 1
ATOM 3254 O O . GLU B 1 220 ? 100.753 68.816 20.830 1.00 76.79 198 GLU B O 1
ATOM 3256 N N . ALA B 1 221 ? 99.697 69.171 18.864 1.00 103.30 199 ALA B N 1
ATOM 3257 C CA . ALA B 1 221 ? 98.347 69.115 19.428 1.00 92.43 199 ALA B CA 1
ATOM 3258 C C . ALA B 1 221 ? 97.858 67.677 19.602 1.00 88.05 199 ALA B C 1
ATOM 3259 O O . ALA B 1 221 ? 97.119 67.384 20.549 1.00 81.55 199 ALA B O 1
ATOM 3261 N N . ILE B 1 222 ? 98.217 66.778 18.678 1.00 90.42 200 ILE B N 1
ATOM 3262 C CA . ILE B 1 222 ? 97.919 65.361 18.885 1.00 100.28 200 ILE B CA 1
ATOM 3263 C C . ILE B 1 222 ? 98.774 64.766 19.999 1.00 110.90 200 ILE B C 1
ATOM 3264 O O . ILE B 1 222 ? 98.301 63.905 20.754 1.00 120.76 200 ILE B O 1
ATOM 3269 N N . ALA B 1 223 ? 100.027 65.221 20.141 1.00 111.69 201 ALA B N 1
ATOM 3270 C CA . ALA B 1 223 ? 100.916 64.664 21.158 1.00 106.73 201 ALA B CA 1
ATOM 3271 C C . ALA B 1 223 ? 100.291 64.754 22.540 1.00 108.02 201 ALA B C 1
ATOM 3272 O O . ALA B 1 223 ? 100.567 63.918 23.409 1.00 100.34 201 ALA B O 1
ATOM 3274 N N . GLU B 1 224 ? 99.416 65.739 22.736 1.00 109.40 202 GLU B N 1
ATOM 3275 C CA . GLU B 1 224 ? 98.816 66.058 24.019 1.00 110.52 202 GLU B CA 1
ATOM 3276 C C . GLU B 1 224 ? 97.291 66.086 23.917 1.00 106.91 202 GLU B C 1
ATOM 3277 O O . GLU B 1 224 ? 96.683 67.112 24.216 1.00 111.22 202 GLU B O 1
ATOM 3283 N N . LEU B 1 225 ? 96.647 64.985 23.513 1.00 100.93 203 LEU B N 1
ATOM 3284 C CA . LEU B 1 225 ? 95.184 65.039 23.574 1.00 101.49 203 LEU B CA 1
ATOM 3285 C C . LEU B 1 225 ? 94.650 64.816 24.981 1.00 109.10 203 LEU B C 1
ATOM 3286 O O . LEU B 1 225 ? 93.428 64.857 25.170 1.00 100.00 203 LEU B O 1
ATOM 3291 N N . ASP B 1 226 ? 95.541 64.581 25.953 1.00 126.00 204 ASP B N 1
ATOM 3292 C CA . ASP B 1 226 ? 95.157 64.558 27.364 1.00 130.81 204 ASP B CA 1
ATOM 3293 C C . ASP B 1 226 ? 94.559 65.895 27.802 1.00 123.74 204 ASP B C 1
ATOM 3294 O O . ASP B 1 226 ? 93.679 65.932 28.667 1.00 117.32 204 ASP B O 1
ATOM 3299 N N . THR B 1 227 ? 95.037 67.004 27.227 1.00 125.46 205 THR B N 1
ATOM 3300 C CA . THR B 1 227 ? 94.693 68.353 27.667 1.00 132.73 205 THR B CA 1
ATOM 3301 C C . THR B 1 227 ? 93.480 68.947 26.930 1.00 132.95 205 THR B C 1
ATOM 3302 O O . THR B 1 227 ? 93.352 70.176 26.851 1.00 135.42 205 THR B O 1
ATOM 3306 N N . LEU B 1 228 ? 92.590 68.119 26.384 1.00 128.27 206 LEU B N 1
ATOM 3307 C CA . LEU B 1 228 ? 91.355 68.660 25.832 1.00 113.60 206 LEU B CA 1
ATOM 3308 C C . LEU B 1 228 ? 90.292 68.784 26.911 1.00 120.91 206 LEU B C 1
ATOM 3309 O O . LEU B 1 228 ? 90.088 67.874 27.724 1.00 112.00 206 LEU B O 1
ATOM 3314 N N . SER B 1 229 ? 89.598 69.915 26.888 1.00 130.74 207 SER B N 1
ATOM 3315 C CA . SER B 1 229 ? 88.547 70.237 27.838 1.00 136.85 207 SER B CA 1
ATOM 3316 C C . SER B 1 229 ? 87.190 69.776 27.292 1.00 146.33 207 SER B C 1
ATOM 3317 O O . SER B 1 229 ? 87.021 69.542 26.091 1.00 144.38 207 SER B O 1
ATOM 3320 N N . GLU B 1 230 ? 86.217 69.632 28.202 1.00 154.54 208 GLU B N 1
ATOM 3321 C CA . GLU B 1 230 ? 84.875 69.181 27.827 1.00 153.92 208 GLU B CA 1
ATOM 3322 C C . GLU B 1 230 ? 84.104 70.177 26.958 1.00 152.99 208 GLU B C 1
ATOM 3323 O O . GLU B 1 230 ? 83.196 69.760 26.232 1.00 160.71 208 GLU B O 1
ATOM 3325 N N . GLU B 1 231 ? 84.428 71.471 27.004 1.00 145.03 209 GLU B N 1
ATOM 3326 C CA . GLU B 1 231 ? 83.733 72.451 26.175 1.00 134.50 209 GLU B CA 1
ATOM 3327 C C . GLU B 1 231 ? 84.477 72.790 24.887 1.00 140.50 209 GLU B C 1
ATOM 3328 O O . GLU B 1 231 ? 83.857 73.298 23.942 1.00 147.03 209 GLU B O 1
ATOM 3330 N N . SER B 1 232 ? 85.778 72.506 24.814 1.00 138.84 210 SER B N 1
ATOM 3331 C CA . SER B 1 232 ? 86.598 72.941 23.695 1.00 125.92 210 SER B CA 1
ATOM 3332 C C . SER B 1 232 ? 87.091 71.811 22.805 1.00 113.07 210 SER B C 1
ATOM 3333 O O . SER B 1 232 ? 87.694 72.098 21.767 1.00 113.71 210 SER B O 1
ATOM 3336 N N . TYR B 1 233 ? 86.858 70.542 23.164 1.00 109.26 211 TYR B N 1
ATOM 3337 C CA . TYR B 1 233 ? 87.397 69.469 22.330 1.00 105.18 211 TYR B CA 1
ATOM 3338 C C . TYR B 1 233 ? 86.722 69.443 20.958 1.00 111.31 211 TYR B C 1
ATOM 3339 O O . TYR B 1 233 ? 87.365 69.084 19.967 1.00 113.48 211 TYR B O 1
ATOM 3344 N N . LYS B 1 234 ? 85.446 69.837 20.873 1.00 109.48 212 LYS B N 1
ATOM 3345 C CA . LYS B 1 234 ? 84.800 69.971 19.568 1.00 99.59 212 LYS B CA 1
ATOM 3346 C C . LYS B 1 234 ? 85.468 71.061 18.721 1.00 90.53 212 LYS B C 1
ATOM 3347 O O . LYS B 1 234 ? 85.712 70.867 17.524 1.00 84.46 212 LYS B O 1
ATOM 3349 N N . ASP B 1 235 ? 85.746 72.225 19.318 1.00 89.88 213 ASP B N 1
ATOM 3350 C CA . ASP B 1 235 ? 86.328 73.333 18.563 1.00 95.96 213 ASP B CA 1
ATOM 3351 C C . ASP B 1 235 ? 87.797 73.079 18.246 1.00 85.83 213 ASP B C 1
ATOM 3352 O O . ASP B 1 235 ? 88.305 73.558 17.223 1.00 76.58 213 ASP B O 1
ATOM 3357 N N . SER B 1 236 ? 88.498 72.340 19.109 1.00 79.88 214 SER B N 1
ATOM 3358 C CA . SER B 1 236 ? 89.916 72.112 18.879 1.00 73.12 214 SER B CA 1
ATOM 3359 C C . SER B 1 236 ? 90.164 71.008 17.858 1.00 69.49 214 SER B C 1
ATOM 3360 O O . SER B 1 236 ? 91.056 71.136 17.006 1.00 70.11 214 SER B O 1
ATOM 3363 N N . THR B 1 237 ? 89.384 69.931 17.900 1.00 61.25 215 THR B N 1
ATOM 3364 C CA . THR B 1 237 ? 89.537 68.915 16.868 1.00 59.22 215 THR B CA 1
ATOM 3365 C C . THR B 1 237 ? 89.097 69.418 15.498 1.00 70.07 215 THR B C 1
ATOM 3366 O O . THR B 1 237 ? 89.629 68.955 14.483 1.00 82.08 215 THR B O 1
ATOM 3370 N N . LEU B 1 238 ? 88.118 70.324 15.420 1.00 70.50 216 LEU B N 1
ATOM 3371 C CA . LEU B 1 238 ? 87.742 70.837 14.100 1.00 80.13 216 LEU B CA 1
ATOM 3372 C C . LEU B 1 238 ? 88.920 71.553 13.439 1.00 75.83 216 LEU B C 1
ATOM 3373 O O . LEU B 1 238 ? 89.233 71.300 12.270 1.00 74.60 216 LEU B O 1
ATOM 3375 N N . ILE B 1 239 ? 89.603 72.432 14.186 1.00 72.24 217 ILE B N 1
ATOM 3376 C CA . ILE B 1 239 ? 90.738 73.179 13.636 1.00 63.80 217 ILE B CA 1
ATOM 3377 C C . ILE B 1 239 ? 91.864 72.237 13.230 1.00 67.90 217 ILE B C 1
ATOM 3378 O O . ILE B 1 239 ? 92.513 72.424 12.195 1.00 65.59 217 ILE B O 1
ATOM 3383 N N . MET B 1 240 ? 92.116 71.210 14.038 1.00 69.90 218 MET B N 1
ATOM 3384 C CA . MET B 1 240 ? 93.153 70.249 13.698 1.00 62.29 218 MET B CA 1
ATOM 3385 C C . MET B 1 240 ? 92.865 69.556 12.389 1.00 62.53 218 MET B C 1
ATOM 3386 O O . MET B 1 240 ? 93.800 69.147 11.698 1.00 74.64 218 MET B O 1
ATOM 3391 N N . GLN B 1 241 ? 91.584 69.368 12.058 1.00 67.98 219 GLN B N 1
ATOM 3392 C CA . GLN B 1 241 ? 91.230 68.780 10.774 1.00 51.37 219 GLN B CA 1
ATOM 3393 C C . GLN B 1 241 ? 91.490 69.753 9.632 1.00 60.24 219 GLN B C 1
ATOM 3394 O O . GLN B 1 241 ? 91.947 69.342 8.557 1.00 62.71 219 GLN B O 1
ATOM 3400 N N . LEU B 1 242 ? 91.193 71.045 9.837 1.00 54.55 220 LEU B N 1
ATOM 3401 C CA . LEU B 1 242 ? 91.491 72.031 8.802 1.00 63.82 220 LEU B CA 1
ATOM 3402 C C . LEU B 1 242 ? 92.981 72.295 8.663 1.00 75.14 220 LEU B C 1
ATOM 3403 O O . LEU B 1 242 ? 93.407 72.772 7.605 1.00 87.41 220 LEU B O 1
ATOM 3408 N N . LEU B 1 243 ? 93.771 72.070 9.722 1.00 68.97 221 LEU B N 1
ATOM 3409 C CA . LEU B 1 243 ? 95.223 72.113 9.577 1.00 67.58 221 LEU B CA 1
ATOM 3410 C C . LEU B 1 243 ? 95.692 71.069 8.577 1.00 69.31 221 LEU B C 1
ATOM 3411 O O . LEU B 1 243 ? 96.482 71.371 7.670 1.00 74.55 221 LEU B O 1
ATOM 3416 N N . ARG B 1 244 ? 95.207 69.834 8.714 1.00 58.56 222 ARG B N 1
ATOM 3417 C CA . ARG B 1 244 ? 95.735 68.792 7.855 1.00 71.71 222 ARG B CA 1
ATOM 3418 C C . ARG B 1 244 ? 95.050 68.788 6.493 1.00 78.91 222 ARG B C 1
ATOM 3419 O O . ARG B 1 244 ? 95.547 68.160 5.556 1.00 79.65 222 ARG B O 1
ATOM 3427 N N . ASP B 1 245 ? 93.993 69.573 6.321 1.00 81.61 223 ASP B N 1
ATOM 3428 C CA . ASP B 1 245 ? 93.449 69.758 4.981 1.00 86.55 223 ASP B CA 1
ATOM 3429 C C . ASP B 1 245 ? 94.204 70.836 4.234 1.00 87.81 223 ASP B C 1
ATOM 3430 O O . ASP B 1 245 ? 94.457 70.692 3.031 1.00 92.67 223 ASP B O 1
ATOM 3435 N N . ASN B 1 246 ? 94.583 71.913 4.935 1.00 78.15 224 ASN B N 1
ATOM 3436 C CA . ASN B 1 246 ? 95.489 72.869 4.329 1.00 73.42 224 ASN B CA 1
ATOM 3437 C C . ASN B 1 246 ? 96.802 72.193 4.005 1.00 75.55 224 ASN B C 1
ATOM 3438 O O . ASN B 1 246 ? 97.419 72.501 2.988 1.00 77.99 224 ASN B O 1
ATOM 3443 N N . LEU B 1 247 ? 97.227 71.249 4.843 1.00 74.31 225 LEU B N 1
ATOM 3444 C CA . LEU B 1 247 ? 98.412 70.460 4.536 1.00 75.92 225 LEU B CA 1
ATOM 3445 C C . LEU B 1 247 ? 98.193 69.600 3.292 1.00 70.64 225 LEU B C 1
ATOM 3446 O O . LEU B 1 247 ? 98.933 69.711 2.309 1.00 78.33 225 LEU B O 1
ATOM 3451 N N . THR B 1 248 ? 97.155 68.760 3.303 1.00 72.22 226 THR B N 1
ATOM 3452 C CA . THR B 1 248 ? 96.884 67.869 2.172 1.00 82.40 226 THR B CA 1
ATOM 3453 C C . THR B 1 248 ? 96.663 68.631 0.864 1.00 85.09 226 THR B C 1
ATOM 3454 O O . THR B 1 248 ? 97.105 68.185 -0.202 1.00 82.51 226 THR B O 1
ATOM 3458 N N . LEU B 1 249 ? 95.982 69.777 0.921 1.00 85.80 227 LEU B N 1
ATOM 3459 C CA . LEU B 1 249 ? 95.811 70.594 -0.277 1.00 81.06 227 LEU B CA 1
ATOM 3460 C C . LEU B 1 249 ? 97.154 71.106 -0.777 1.00 89.49 227 LEU B C 1
ATOM 3461 O O . LEU B 1 249 ? 97.462 71.023 -1.972 1.00 98.75 227 LEU B O 1
ATOM 3466 N N . TRP B 1 250 ? 97.977 71.613 0.140 1.00 87.85 228 TRP B N 1
ATOM 3467 C CA . TRP B 1 250 ? 99.166 72.355 -0.241 1.00 90.58 228 TRP B CA 1
ATOM 3468 C C . TRP B 1 250 ? 100.273 71.475 -0.793 1.00 96.28 228 TRP B C 1
ATOM 3469 O O . TRP B 1 250 ? 101.151 71.988 -1.494 1.00 101.08 228 TRP B O 1
ATOM 3480 N N . THR B 1 251 ? 100.275 70.183 -0.479 1.00 98.08 229 THR B N 1
ATOM 3481 C CA . THR B 1 251 ? 101.310 69.283 -0.966 1.00 108.47 229 THR B CA 1
ATOM 3482 C C . THR B 1 251 ? 100.855 68.432 -2.155 1.00 115.91 229 THR B C 1
ATOM 3483 O O . THR B 1 251 ? 101.554 67.487 -2.533 1.00 120.04 229 THR B O 1
ATOM 3487 N N . SER B 1 252 ? 99.713 68.748 -2.757 1.00 119.74 230 SER B N 1
ATOM 3488 C CA . SER B 1 252 ? 99.289 68.079 -3.983 1.00 120.02 230 SER B CA 1
ATOM 3489 C C . SER B 1 252 ? 98.998 69.093 -5.081 1.00 118.26 230 SER B C 1
ATOM 3490 O O . SER B 1 252 ? 99.873 69.853 -5.487 1.00 121.03 230 SER B O 1
ATOM 3492 N N . TRP C 2 2 ? 57.288 70.748 5.832 1.00 109.17 332 TRP C N 1
ATOM 3493 C CA . TRP C 2 2 ? 57.972 71.645 4.908 1.00 108.84 332 TRP C CA 1
ATOM 3494 C C . TRP C 2 2 ? 57.133 72.923 4.661 1.00 114.32 332 TRP C C 1
ATOM 3495 O O . TRP C 2 2 ? 56.415 73.382 5.555 1.00 121.06 332 TRP C O 1
ATOM 3497 N N . ARG C 2 3 ? 57.185 73.490 3.469 1.00 108.48 333 ARG C N 1
ATOM 3498 C CA . ARG C 2 3 ? 56.377 74.643 3.175 1.00 98.39 333 ARG C CA 1
ATOM 3499 C C . ARG C 2 3 ? 55.967 74.726 1.744 1.00 92.56 333 ARG C C 1
ATOM 3500 O O . ARG C 2 3 ? 56.459 74.030 0.937 1.00 92.96 333 ARG C O 1
ATOM 3508 N N . SER C 2 4 ? 55.078 75.632 1.422 1.00 89.16 334 SER C N 1
ATOM 3509 C CA . SER C 2 4 ? 54.540 75.708 0.070 1.00 84.02 334 SER C CA 1
ATOM 3510 C C . SER C 2 4 ? 55.556 76.331 -0.881 1.00 77.35 334 SER C C 1
ATOM 3511 O O . SER C 2 4 ? 56.125 77.400 -0.599 1.00 63.95 334 SER C O 1
ATOM 3514 N N . MET C 2 5 ? 55.762 75.650 -2.016 1.00 68.93 335 MET C N 1
ATOM 3515 C CA . MET C 2 5 ? 56.680 76.070 -3.070 1.00 55.51 335 MET C CA 1
ATOM 3516 C C . MET C 2 5 ? 56.047 77.055 -4.052 1.00 56.16 335 MET C C 1
ATOM 3517 O O . MET C 2 5 ? 54.842 76.978 -4.352 1.00 57.97 335 MET C O 1
ATOM 3533 N N . VAL C 2 7 ? 57.235 79.875 -7.694 1.00 76.06 337 VAL C N 1
ATOM 3534 C CA . VAL C 2 7 ? 58.190 80.181 -8.772 1.00 83.54 337 VAL C CA 1
ATOM 3535 C C . VAL C 2 7 ? 57.796 81.461 -9.497 1.00 88.99 337 VAL C C 1
ATOM 3536 O O . VAL C 2 7 ? 56.615 81.768 -9.644 1.00 96.46 337 VAL C O 1
ATOM 3540 N N . VAL C 2 8 ? 58.791 82.194 -9.977 1.00 99.18 338 VAL C N 1
ATOM 3541 C CA . VAL C 2 8 ? 58.570 83.302 -10.900 1.00 108.02 338 VAL C CA 1
ATOM 3542 C C . VAL C 2 8 ? 59.203 82.823 -12.199 1.00 116.58 338 VAL C C 1
ATOM 3543 O O . VAL C 2 8 ? 60.092 83.488 -12.754 1.00 133.88 338 VAL C O 1
ATOM 3547 N N . PRO C 2 9 ? 58.722 81.702 -12.750 1.00 98.97 339 PRO C N 1
ATOM 3548 C CA . PRO C 2 9 ? 59.641 80.707 -13.322 1.00 86.47 339 PRO C CA 1
ATOM 3549 C C . PRO C 2 9 ? 60.713 81.327 -14.194 1.00 104.69 339 PRO C C 1
ATOM 3550 O O . PRO C 2 9 ? 60.420 81.861 -15.267 1.00 121.72 339 PRO C O 1
ATOM 3554 N N . TYR C 2 10 ? 61.950 81.332 -13.695 1.00 110.46 340 TYR C N 1
ATOM 3555 C CA . TYR C 2 10 ? 63.080 81.766 -14.501 1.00 112.27 340 TYR C CA 1
ATOM 3556 C C . TYR C 2 10 ? 63.160 80.905 -15.753 1.00 107.50 340 TYR C C 1
ATOM 3557 O O . TYR C 2 10 ? 63.272 79.677 -15.662 1.00 108.10 340 TYR C O 1
ATOM 3566 N N . LEU C 2 11 ? 63.080 81.549 -16.917 1.00 110.51 341 LEU C N 1
ATOM 3567 C CA . LEU C 2 11 ? 63.130 80.861 -18.209 1.00 117.58 341 LEU C CA 1
ATOM 3568 C C . LEU C 2 11 ? 64.380 81.272 -18.964 1.00 107.84 341 LEU C C 1
ATOM 3569 O O . LEU C 2 11 ? 64.657 82.461 -19.082 1.00 112.78 341 LEU C O 1
ATOM 3574 N N . TRP D 2 2 ? 89.223 74.498 -4.724 1.00 113.81 332 TRP D N 1
ATOM 3575 C CA . TRP D 2 2 ? 89.375 74.474 -3.271 1.00 111.40 332 TRP D CA 1
ATOM 3576 C C . TRP D 2 2 ? 90.518 75.407 -2.801 1.00 115.93 332 TRP D C 1
ATOM 3577 O O . TRP D 2 2 ? 91.652 75.328 -3.298 1.00 115.07 332 TRP D O 1
ATOM 3579 N N . ARG D 2 3 ? 90.205 76.279 -1.832 1.00 112.93 333 ARG D N 1
ATOM 3580 C CA . ARG D 2 3 ? 91.070 77.363 -1.379 1.00 104.08 333 ARG D CA 1
ATOM 3581 C C . ARG D 2 3 ? 91.744 77.011 -0.053 1.00 102.29 333 ARG D C 1
ATOM 3582 O O . ARG D 2 3 ? 91.516 75.950 0.536 1.00 107.45 333 ARG D O 1
ATOM 3590 N N . SER D 2 4 ? 92.598 77.926 0.409 1.00 93.59 334 SER D N 1
ATOM 3591 C CA . SER D 2 4 ? 93.154 77.838 1.751 1.00 93.93 334 SER D CA 1
ATOM 3592 C C . SER D 2 4 ? 92.048 78.112 2.767 1.00 95.58 334 SER D C 1
ATOM 3593 O O . SER D 2 4 ? 91.329 79.113 2.655 1.00 89.55 334 SER D O 1
ATOM 3596 N N . MET D 2 5 ? 91.917 77.231 3.763 1.00 92.67 335 MET D N 1
ATOM 3597 C CA . MET D 2 5 ? 90.898 77.388 4.816 1.00 83.31 335 MET D CA 1
ATOM 3598 C C . MET D 2 5 ? 91.396 78.112 6.076 1.00 77.99 335 MET D C 1
ATOM 3599 O O . MET D 2 5 ? 92.568 78.013 6.451 1.00 77.34 335 MET D O 1
ATOM 3615 N N . VAL D 2 7 ? 89.899 80.232 10.037 1.00 89.40 337 VAL D N 1
ATOM 3616 C CA . VAL D 2 7 ? 88.848 80.277 11.045 1.00 87.21 337 VAL D CA 1
ATOM 3617 C C . VAL D 2 7 ? 88.745 81.599 11.794 1.00 91.75 337 VAL D C 1
ATOM 3618 O O . VAL D 2 7 ? 89.072 82.672 11.258 1.00 89.32 337 VAL D O 1
ATOM 3622 N N . VAL D 2 8 ? 88.223 81.458 13.017 1.00 97.12 338 VAL D N 1
ATOM 3623 C CA . VAL D 2 8 ? 88.108 82.448 14.092 1.00 106.94 338 VAL D CA 1
ATOM 3624 C C . VAL D 2 8 ? 87.568 81.679 15.303 1.00 120.64 338 VAL D C 1
ATOM 3625 O O . VAL D 2 8 ? 86.406 81.850 15.694 1.00 129.56 338 VAL D O 1
ATOM 3629 N N . PRO D 2 9 ? 88.409 80.857 15.955 1.00 133.46 339 PRO D N 1
ATOM 3630 C CA . PRO D 2 9 ? 87.959 79.841 16.929 1.00 149.55 339 PRO D CA 1
ATOM 3631 C C . PRO D 2 9 ? 86.477 79.487 17.112 1.00 165.76 339 PRO D C 1
ATOM 3632 O O . PRO D 2 9 ? 86.163 78.291 17.125 1.00 174.00 339 PRO D O 1
ATOM 3636 N N . TYR D 2 10 ? 85.574 80.466 17.287 1.00 162.90 340 TYR D N 1
ATOM 3637 C CA . TYR D 2 10 ? 84.190 80.225 17.716 1.00 159.36 340 TYR D CA 1
ATOM 3638 C C . TYR D 2 10 ? 84.173 79.535 19.078 1.00 161.22 340 TYR D C 1
ATOM 3639 O O . TYR D 2 10 ? 84.152 78.301 19.152 1.00 161.01 340 TYR D O 1
ATOM 3648 N N . LEU D 2 11 ? 84.177 80.316 20.156 1.00 157.90 341 LEU D N 1
ATOM 3649 C CA . LEU D 2 11 ? 84.182 79.764 21.510 1.00 150.27 341 LEU D CA 1
ATOM 3650 C C . LEU D 2 11 ? 82.775 79.375 21.963 1.00 150.05 341 LEU D C 1
ATOM 3651 O O . LEU D 2 11 ? 82.560 78.995 23.117 1.00 155.93 341 LEU D O 1
#

Nearest PDB structures (foldseek):
  7d8p-assembly1_B  TM=1.000E+00  e=3.811E-26  Homo sapiens
  5exa-assembly1_A  TM=9.996E-01  e=4.994E-26  Homo sapiens
  5xy9-assembly1_A  TM=1.001E+00  e=5.465E-26  Homo sapiens
  8we2-assembly1_B  TM=9.969E-01  e=1.124E-25  Homo sapiens
  7q16-assembly1_A-2  TM=1.000E+00  e=3.170E-25  Homo sapiens

Solvent-accessible surface area: 22266 Å² total

InterPro domains:
  IPR000308 14-3-3 protein [PIRSF000868] (2-238)
  IPR000308 14-3-3 protein [PR00305] (35-64)
  IPR000308 14-3-3 protein [PR00305] (82-106)
  IPR000308 14-3-3 protein [PR00305] (113-135)
  IPR000308 14-3-3 protein [PR00305] (148-174)
  IPR000308 14-3-3 protein [PR00305] (175-201)
  IPR000308 14-3-3 protein [PR00305] (202-231)
  IPR000308 14-3-3 protein [PTHR18860] (4-233)
  IPR023409 14-3-3 protein, conserved site [PS00796] (41-51)
  IPR023409 14-3-3 protein, conserved site [PS00797] (211-230)
  IPR023410 14-3-3 domain [PF00244] (9-229)
  IPR023410 14-3-3 domain [SM00101] (3-242)
  IPR036815 14-3-3 domain superfamily [G3DSA:1.20.190.20] (1-241)
  IPR036815 14-3-3 domain superfamily [SSF48445] (1-231)

Secondary structure (DSSP, 8-state):
---HHHHHHHHHHHHHTT-HHHHHHHHHHHHTTS----HHHHHHHHHHHHHHHHHHHHHHHHHHHHHHHTTT-HHHHHHHHHHHHHHHHHHHHHHHHHHHHIIIIITTS--SHHHHHHHHHHHHHHHHHHHHH--GGGHHHHHHHHHHHHHHHHHHHHHHS-TT-HHHHHHHHHHHHHHHHHS--HHHHHHHHHHHHHHHHHTGGG--TTTHHHHHHHHHHHHHHHHHHT-/--HHHHHHHHHHHHHTT-HHHHHHHHHHHHTT-SPPPHHHHHHHHHHHHHHHHHHHHHHHHHHHHHHHTTT-HHHHHHHHHHHHHHHHHHHHHHHHHHHHIIIIITTT--SHHHHHHHHHHHHHHHHHHHTT--TTTHHHHHHHHHHHHHHHHHHHHHHS-TT-HHHHHHHHHHHHHHHHTT--HHHHHHHHHHHHHHHHTTGGG--TTTHHHHHHHHHHHHHHHHHHT-/---------/---------

Sequence (479 aa):
LMDKNELVQKAKLAEQAERYDDMAACMKSVTEQGAELSNEERNLLSVAYKNVVGARRSSWRVVSSIEQKTEGAEKKQQMAREYREKIETELRDICNDVLSLLEKFLIPNASQAESKVFYLKMKGDYYRYLAEVAAGDDKKGIVDQSQQAYQEAFEISKKEMQPTHPIRLGLALNFSVFYYEILNNSPEKACSLAKTAFDEAIAELDTLSEESSYKDSTLIMQLLRDNLTLWTSMDKNELVQKAKLAEQAERYDDMAACMKSVTEQGAELSNEERNLLSVAYKNVVGARRSSWRVVSSIEQKTEGAEKKQQMAREYREKIETELRDICNDVLSLLEKFLIPNASSQAESKVFYLKMKGDYYRYLAEVAAGDDKKGIVDQSQQAYQEAFEISKKEMQPTHPIRLGLALNFSVFYYEILNSPEKACSLAKTAFDEAIAELDTLSEESYKDSTLIMQLLRDNLTLWTSWRSMVVPYLWRSMVVPYL

CATH classification: 1.20.190.20

Foldseek 3Di:
DLDLVVLVVQLVVCVVVVNLVSNLVSLVSSQVVLDADDPVSVVSNVVSLCVVLVVLVVVLVVLVVVLVVCPPPVVSNVVSVVVSVVSLVSNVVSLVSVLVSLVPHQCVPDPDLLRNLQSLLVQLVSLVSVLVPDDPDCNVVSLVRSLVSLVVSQVSPVPPHQLQDLSNLVSLLVNLCSCCVRVVDNVVSLVSLVVSLVSNVVPVVPDDPPCNVVSVVSSVSSVVVVVVSVD/DDLVVLCVVLVVCVVVVNLVSNQVSLLVNQVVQAEDDPSSVVSNVVSLCSVLVVLVVVLVVLVVVLVVVPPDVVVNVVSVVVSCVSVVSNVVSLVSLLVSLVPHQCVNQDDLLSNLQSLLVNLVSLVSVLVDDDDPCNVVSLVSSVVSLVVSQVSCVVPHQLQQLSNLVSLLVVLVSCVPRVVNNVCSLVSLVVSLVSNVVCPVPDDPVCPVSRVVSSVSSVVCVVVSVD/DDDDPPPDD/DDDDDDPPD

GO terms:
  GO:0005829 cytosol (C, IDA)
  GO:0042149 cellular response to glucose starvation (P, IDA)
  GO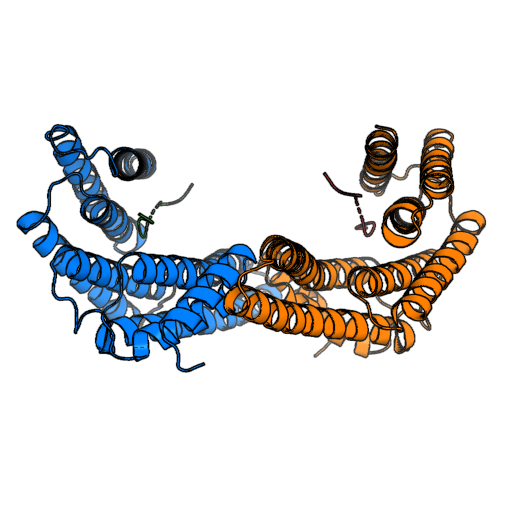:0045824 negative regulation of innate immune response (P, IDA)
  GO:1904262 negative regulation of TORC1 signaling (P, IDA)
  GO:1900181 negative regulation of protein localization to nucleus (P, IDA)
  GO:0140311 protein sequestering activity (F, IDA)
  GO:0044325 transmembrane transporter binding (F, IPI)
  GO:0019903 protein phosphatase binding (F, IPI)
  GO:0031625 ubiquitin protein ligase binding (F, IPI)
  GO:0050815 phosphoserine residue binding (F, IDA)
  GO:0070372 regulation of ERK1 and ERK2 cascade (P, IDA)
  GO:0042470 melanosome (C, EXP)
  GO:0005737 cytoplasm (C, EXP)
  GO:0006468 protein phosphorylation (P, IMP)
  GO:0007165 signal transduction (P, IMP)
  GO:0005515 protein binding (F, IPI)
  GO:0005737 cytoplasm (C, TAS)
  GO:0043066 negative regulation of apoptotic process (P, TAS)
  GO:0007165 signal transduction (P, TAS)
  GO:0005634 nucleus (C, IDA)